Protein AF-A0A518DHI4-F1 (afdb_monomer_lite)

Organism: NCBI:txid2528009

Structure (mmCIF, N/CA/C/O backbone):
data_AF-A0A518DHI4-F1
#
_entry.id   AF-A0A518DHI4-F1
#
loop_
_atom_site.group_PDB
_atom_site.id
_atom_site.type_symbol
_atom_site.label_atom_id
_atom_site.label_alt_id
_atom_site.label_comp_id
_atom_site.label_asym_id
_atom_site.label_entity_id
_atom_site.label_seq_id
_atom_site.pdbx_PDB_ins_code
_atom_site.Cartn_x
_atom_site.Cartn_y
_atom_site.Cartn_z
_atom_site.occupancy
_atom_site.B_iso_or_equiv
_atom_site.auth_seq_id
_atom_site.auth_comp_id
_atom_site.auth_asym_id
_atom_site.auth_atom_id
_atom_site.pdbx_PDB_model_num
ATOM 1 N N . MET A 1 1 ? -12.599 9.867 -25.752 1.00 33.12 1 MET A N 1
ATOM 2 C CA . MET A 1 1 ? -12.066 11.197 -26.118 1.00 33.12 1 MET A CA 1
ATOM 3 C C . MET A 1 1 ? -12.605 12.223 -25.129 1.00 33.12 1 MET A C 1
ATOM 5 O O . MET A 1 1 ? -13.652 12.803 -25.369 1.00 33.12 1 MET A O 1
ATOM 9 N N . SER A 1 2 ? -11.937 12.405 -23.992 1.00 28.19 2 SER A N 1
ATOM 10 C CA . SER A 1 2 ? -12.178 13.546 -23.102 1.00 28.19 2 SER A CA 1
ATOM 11 C C . SER A 1 2 ? -10.871 14.324 -23.023 1.00 28.19 2 SER A C 1
ATOM 13 O O . SER A 1 2 ? -9.941 13.935 -22.320 1.00 28.19 2 SER A O 1
ATOM 15 N N . SER A 1 3 ? -10.755 15.367 -23.836 1.00 33.94 3 SER A N 1
ATOM 16 C CA . SER A 1 3 ? -9.603 16.262 -23.829 1.00 33.94 3 SER A CA 1
ATOM 17 C C . SER A 1 3 ? -9.552 17.008 -22.497 1.00 33.94 3 SER A C 1
ATOM 19 O O . SER A 1 3 ? -10.440 17.804 -22.196 1.00 33.94 3 SER A O 1
ATOM 21 N N . ASN A 1 4 ? -8.512 16.728 -21.714 1.00 45.41 4 ASN A N 1
ATOM 22 C CA . ASN A 1 4 ? -8.149 17.434 -20.492 1.00 45.41 4 ASN A CA 1
ATOM 23 C C . ASN A 1 4 ? -8.003 18.950 -20.781 1.00 45.41 4 ASN A C 1
ATOM 25 O O . ASN A 1 4 ? -7.091 19.334 -21.520 1.00 45.41 4 ASN A O 1
ATOM 29 N N . PRO A 1 5 ? -8.848 19.829 -20.210 1.00 36.31 5 PRO A N 1
ATOM 30 C CA . PRO A 1 5 ? -8.772 21.273 -20.443 1.00 36.31 5 PRO A CA 1
ATOM 31 C C . PRO A 1 5 ? -7.447 21.888 -19.962 1.00 36.31 5 PRO A C 1
ATOM 33 O O . PRO A 1 5 ? -6.965 22.846 -20.561 1.00 36.31 5 PRO A O 1
ATOM 36 N N . CYS A 1 6 ? -6.808 21.307 -18.939 1.00 37.38 6 CYS A N 1
ATOM 37 C CA . CYS A 1 6 ? -5.496 21.732 -18.441 1.00 37.38 6 CYS A CA 1
ATOM 38 C C . CYS A 1 6 ? -4.347 21.292 -19.359 1.00 37.38 6 CYS A C 1
ATOM 40 O O . CYS A 1 6 ? -3.360 22.015 -19.486 1.00 37.38 6 CYS A O 1
ATOM 42 N N . ALA A 1 7 ? -4.479 20.149 -20.043 1.00 41.97 7 ALA A N 1
ATOM 43 C CA . ALA A 1 7 ? -3.535 19.738 -21.086 1.00 41.97 7 ALA A CA 1
ATOM 44 C C . ALA A 1 7 ? -3.640 20.658 -22.310 1.00 41.97 7 ALA A C 1
ATOM 46 O O . ALA A 1 7 ? -2.620 21.063 -22.860 1.00 41.97 7 ALA A O 1
ATOM 47 N N . VAL A 1 8 ? -4.861 21.074 -22.667 1.00 41.16 8 VAL A N 1
ATOM 48 C CA . VAL A 1 8 ? -5.106 22.082 -23.711 1.00 41.16 8 VAL A CA 1
ATOM 49 C C . VAL A 1 8 ? -4.528 23.446 -23.306 1.00 41.16 8 VAL A C 1
ATOM 51 O O . VAL A 1 8 ? -3.924 24.114 -24.140 1.00 41.16 8 VAL A O 1
ATOM 54 N N . LEU A 1 9 ? -4.613 23.838 -22.028 1.00 37.12 9 LEU A N 1
ATOM 55 C CA . LEU A 1 9 ? -4.030 25.088 -21.522 1.00 37.12 9 LEU A CA 1
ATOM 56 C C . LEU A 1 9 ? -2.488 25.053 -21.469 1.00 37.12 9 LEU A C 1
ATOM 58 O O . LEU A 1 9 ? -1.844 26.031 -21.847 1.00 37.12 9 LEU A O 1
ATOM 62 N N . ARG A 1 10 ? -1.878 23.920 -21.078 1.00 42.53 10 ARG A N 1
ATOM 63 C CA . ARG A 1 10 ? -0.416 23.705 -21.158 1.00 42.53 10 ARG A CA 1
ATOM 64 C C . ARG A 1 10 ? 0.079 23.644 -22.607 1.00 42.53 10 ARG A C 1
ATOM 66 O O . ARG A 1 10 ? 1.144 24.187 -22.894 1.00 42.53 10 ARG A O 1
ATOM 73 N N . MET A 1 11 ? -0.690 23.048 -23.522 1.00 40.00 11 MET A N 1
ATOM 74 C CA . MET A 1 11 ? -0.404 23.073 -24.962 1.00 40.00 11 MET A CA 1
ATOM 75 C C . MET A 1 11 ? -0.519 24.490 -25.541 1.00 40.00 11 MET A C 1
ATOM 77 O O . MET A 1 11 ? 0.362 24.907 -26.287 1.00 40.00 11 MET A O 1
ATOM 81 N N . LEU A 1 12 ? -1.532 25.273 -25.150 1.00 36.47 12 LEU A N 1
ATOM 82 C CA . LEU A 1 12 ? -1.689 26.676 -25.562 1.00 36.47 12 LEU A CA 1
ATOM 83 C C . LEU A 1 12 ? -0.560 27.574 -25.033 1.00 36.47 12 LEU A C 1
ATOM 85 O O . LEU A 1 12 ? -0.098 28.453 -25.756 1.00 36.47 12 LEU A O 1
ATOM 89 N N . HIS A 1 13 ? -0.059 27.316 -23.821 1.00 41.12 13 HIS A N 1
ATOM 90 C CA . HIS A 1 13 ? 1.094 28.026 -23.255 1.00 41.12 13 HIS A CA 1
ATOM 91 C C . HIS A 1 13 ? 2.413 27.708 -23.986 1.00 41.12 13 HIS A C 1
ATOM 93 O O . HIS A 1 13 ? 3.322 28.532 -23.995 1.00 41.12 13 HIS A O 1
ATOM 99 N N . ARG A 1 14 ? 2.523 26.529 -24.619 1.00 45.34 14 ARG A N 1
ATOM 100 C CA . ARG A 1 14 ? 3.682 26.134 -25.444 1.00 45.34 14 ARG A CA 1
ATOM 101 C C . ARG A 1 14 ? 3.558 26.559 -26.915 1.00 45.34 14 ARG A C 1
ATOM 103 O O . ARG A 1 14 ? 4.579 26.741 -27.566 1.00 45.34 14 ARG A O 1
ATOM 110 N N . ALA A 1 15 ? 2.340 26.734 -27.433 1.00 38.06 15 ALA A N 1
ATOM 111 C CA . ALA A 1 15 ? 2.091 27.053 -28.843 1.00 38.06 15 ALA A CA 1
ATOM 112 C C . ALA A 1 15 ? 2.135 28.557 -29.175 1.00 38.06 15 ALA A C 1
ATOM 114 O O . ALA A 1 15 ? 2.344 28.917 -30.333 1.00 38.06 15 ALA A O 1
ATOM 115 N N . VAL A 1 16 ? 1.940 29.444 -28.194 1.00 41.81 16 VAL A N 1
ATOM 116 C CA . VAL A 1 16 ? 1.879 30.893 -28.431 1.00 41.81 16 VAL A CA 1
ATOM 117 C C . VAL A 1 16 ? 3.027 31.571 -27.692 1.00 41.81 16 VAL A C 1
ATOM 119 O O . VAL A 1 16 ? 3.006 31.700 -26.471 1.00 41.81 16 VAL A O 1
ATOM 122 N N . GLY A 1 17 ? 4.054 31.976 -28.445 1.00 39.91 17 GLY A N 1
ATOM 123 C CA . GLY A 1 17 ? 5.207 32.709 -27.924 1.00 39.91 17 GLY A CA 1
ATOM 124 C C . GLY A 1 17 ? 4.808 33.941 -27.102 1.00 39.91 17 GLY A C 1
ATOM 125 O O . GLY A 1 17 ? 3.723 34.504 -27.260 1.00 39.91 17 GLY A O 1
ATOM 126 N N . THR A 1 18 ? 5.718 34.361 -26.225 1.00 44.59 18 THR A N 1
ATOM 127 C CA . THR A 1 18 ? 5.544 35.328 -25.122 1.00 44.59 18 THR A CA 1
ATOM 128 C C . THR A 1 18 ? 4.924 36.690 -25.476 1.00 44.59 18 THR A C 1
ATOM 130 O O . THR A 1 18 ? 4.554 37.429 -24.571 1.00 44.59 18 THR A O 1
ATOM 133 N N . SER A 1 19 ? 4.752 37.036 -26.754 1.00 44.81 19 SER A N 1
ATOM 134 C CA . SER A 1 19 ? 4.265 38.345 -27.202 1.00 44.81 19 SER A CA 1
ATOM 135 C C . SER A 1 19 ? 2.738 38.505 -27.264 1.00 44.81 19 SER A C 1
ATOM 137 O O . SER A 1 19 ? 2.266 39.631 -27.407 1.00 44.81 19 SER A O 1
ATOM 139 N N . TYR A 1 20 ? 1.944 37.432 -27.143 1.00 39.44 20 TYR A N 1
ATOM 140 C CA . TYR A 1 20 ? 0.473 37.523 -27.255 1.00 39.44 20 TYR A CA 1
ATOM 141 C C . TYR A 1 20 ? -0.247 37.761 -25.912 1.00 39.44 20 TYR A C 1
ATOM 143 O O . TYR A 1 20 ? -1.392 38.214 -25.882 1.00 39.44 20 TYR A O 1
ATOM 151 N N . TRP A 1 21 ? 0.426 37.506 -24.785 1.00 42.16 21 TRP A N 1
ATOM 152 C CA . TRP A 1 21 ? -0.170 37.611 -23.445 1.00 42.16 21 TRP A CA 1
ATOM 153 C C . TRP A 1 21 ? -0.292 39.048 -22.921 1.00 42.16 21 TRP A C 1
ATOM 155 O O . TRP A 1 21 ? -1.155 39.319 -22.086 1.00 42.16 21 TRP A O 1
ATOM 165 N N . ASP A 1 22 ? 0.471 39.995 -23.472 1.00 44.03 22 ASP A N 1
ATOM 166 C CA . ASP A 1 22 ? 0.364 41.412 -23.100 1.00 44.03 22 ASP A CA 1
ATOM 167 C C . ASP A 1 22 ? -0.936 42.081 -23.594 1.00 44.03 22 ASP A C 1
ATOM 169 O O . ASP A 1 22 ? -1.320 43.133 -23.078 1.00 44.03 22 ASP A O 1
ATOM 173 N N . GLN A 1 23 ? -1.666 41.466 -24.537 1.00 39.88 23 GLN A N 1
ATOM 174 C CA . GLN A 1 23 ? -2.920 42.014 -25.079 1.00 39.88 23 GLN A CA 1
ATOM 175 C C . GLN A 1 23 ? -4.200 41.556 -24.353 1.00 39.88 23 GLN A C 1
ATOM 177 O O . GLN A 1 23 ? -5.255 42.146 -24.574 1.00 39.88 23 GLN A O 1
ATOM 182 N N . LEU A 1 24 ? -4.147 40.572 -23.444 1.00 39.94 24 LEU A N 1
ATOM 183 C CA . LEU A 1 24 ? -5.341 40.006 -22.783 1.00 39.94 24 LEU A CA 1
ATOM 184 C C . LEU A 1 24 ? -5.583 40.525 -21.351 1.00 39.94 24 LEU A C 1
ATOM 186 O O . LEU A 1 24 ? -6.120 39.818 -20.498 1.00 39.94 24 LEU A O 1
ATOM 190 N N . ARG A 1 25 ? -5.258 41.797 -21.075 1.00 42.16 25 ARG A N 1
ATOM 191 C CA . ARG A 1 25 ? -5.649 42.474 -19.822 1.00 42.16 25 ARG A CA 1
ATOM 192 C C . ARG A 1 25 ? -7.144 42.819 -19.820 1.00 42.16 25 ARG A C 1
ATOM 194 O O . ARG A 1 25 ? -7.523 43.974 -19.985 1.00 42.16 25 ARG A O 1
ATOM 201 N N . SER A 1 26 ? -8.013 41.838 -19.592 1.00 42.50 26 SER A N 1
ATOM 202 C CA . SER A 1 26 ? -9.379 42.120 -19.139 1.00 42.50 26 SER A CA 1
ATOM 203 C C . SER A 1 26 ? -9.817 41.122 -18.067 1.00 42.50 26 SER A C 1
ATOM 205 O O . SER A 1 26 ? -9.742 39.907 -18.237 1.00 42.50 26 SER A O 1
ATOM 207 N N . ALA A 1 27 ? -10.259 41.660 -16.927 1.00 39.25 27 ALA A N 1
ATOM 208 C CA . ALA A 1 27 ? -10.566 40.935 -15.691 1.00 39.25 27 ALA A CA 1
ATOM 209 C C . ALA A 1 27 ? -11.706 39.897 -15.809 1.00 39.25 27 ALA A C 1
ATOM 211 O O . ALA A 1 27 ? -11.946 39.138 -14.875 1.00 39.25 27 ALA A O 1
ATOM 212 N N . ALA A 1 28 ? -12.387 39.824 -16.957 1.00 34.69 28 ALA A N 1
ATOM 213 C CA . ALA A 1 28 ? -13.489 38.897 -17.194 1.00 34.69 28 ALA A CA 1
ATOM 214 C C . ALA A 1 28 ? -13.030 37.446 -17.455 1.00 34.69 28 ALA A C 1
ATOM 216 O O . ALA A 1 28 ? -13.742 36.519 -17.077 1.00 34.69 28 ALA A O 1
ATOM 217 N N . LEU A 1 29 ? -11.836 37.220 -18.028 1.00 38.03 29 LEU A N 1
ATOM 218 C CA . LEU A 1 29 ? -11.310 35.857 -18.225 1.00 38.03 29 LEU A CA 1
ATOM 219 C C . LEU A 1 29 ? -10.722 35.262 -16.939 1.00 38.03 29 LEU A C 1
ATOM 221 O O . LEU A 1 29 ? -10.875 34.070 -16.693 1.00 38.03 29 LEU A O 1
ATOM 225 N N . ALA A 1 30 ? -10.117 36.087 -16.081 1.00 36.25 30 ALA A N 1
ATOM 226 C CA . ALA A 1 30 ? -9.595 35.636 -14.791 1.00 36.25 30 ALA A CA 1
ATOM 227 C C . ALA A 1 30 ? -10.714 35.104 -13.874 1.00 36.25 30 ALA A C 1
ATOM 229 O O . ALA A 1 30 ? -10.521 34.107 -13.187 1.00 36.25 30 ALA A O 1
ATOM 230 N N . ALA A 1 31 ? -11.908 35.706 -13.923 1.00 31.91 31 ALA A N 1
ATOM 231 C CA . ALA A 1 31 ? -13.061 35.237 -13.156 1.00 31.91 31 ALA A CA 1
ATOM 232 C C . ALA A 1 31 ? -13.633 33.905 -13.684 1.00 31.91 31 ALA A C 1
ATOM 234 O O . ALA A 1 31 ? -14.039 33.066 -12.888 1.00 31.91 31 ALA A O 1
ATOM 235 N N . ALA A 1 32 ? -13.608 33.665 -15.001 1.00 30.98 32 ALA A N 1
ATOM 236 C CA . ALA A 1 32 ? -14.080 32.407 -15.591 1.00 30.98 32 ALA A CA 1
ATOM 237 C C . ALA A 1 32 ? -13.091 31.235 -15.401 1.00 30.98 32 ALA A C 1
ATOM 239 O O . ALA A 1 32 ? -13.516 30.088 -15.277 1.00 30.98 32 ALA A O 1
ATOM 240 N N . VAL A 1 33 ? -11.783 31.515 -15.328 1.00 35.31 33 VAL A N 1
ATOM 241 C CA . VAL A 1 33 ? -10.732 30.508 -15.076 1.00 35.31 33 VAL A CA 1
ATOM 242 C C . VAL A 1 33 ? -10.749 30.015 -13.623 1.00 35.31 33 VAL A C 1
ATOM 244 O O . VAL A 1 33 ? -10.475 28.846 -13.367 1.00 35.31 33 VAL A O 1
ATOM 247 N N . VAL A 1 34 ? -11.139 30.865 -12.668 1.00 32.62 34 VAL A N 1
ATOM 248 C CA . VAL A 1 34 ? -11.186 30.502 -11.240 1.00 32.62 34 VAL A CA 1
ATOM 249 C C . VAL A 1 34 ? -12.402 29.628 -10.893 1.00 32.62 34 VAL A C 1
ATOM 251 O O . VAL A 1 34 ? -12.332 28.847 -9.951 1.00 32.62 34 VAL A O 1
ATOM 254 N N . THR A 1 35 ? -13.497 29.677 -11.661 1.00 30.70 35 THR A N 1
ATOM 255 C CA . THR A 1 35 ? -14.718 28.897 -11.356 1.00 30.70 35 THR A CA 1
ATOM 256 C C . THR A 1 35 ? -14.729 27.480 -11.954 1.00 30.70 35 THR A C 1
ATOM 258 O O . THR A 1 35 ? -15.506 26.648 -11.498 1.00 30.70 35 THR A O 1
ATOM 261 N N . TYR A 1 36 ? -13.858 27.161 -12.923 1.00 28.84 36 TYR A N 1
ATOM 262 C CA . TYR A 1 36 ? -13.777 25.817 -13.532 1.00 28.84 36 TYR A CA 1
ATOM 263 C C . TYR A 1 36 ? -12.591 24.960 -13.063 1.00 28.84 36 TYR A C 1
ATOM 265 O O . TYR A 1 36 ? -12.544 23.772 -13.376 1.00 28.84 36 TYR A O 1
ATOM 273 N N . CYS A 1 37 ? -11.683 25.508 -12.253 1.00 30.94 37 CYS A N 1
ATOM 274 C CA . CYS A 1 37 ? -10.715 24.728 -11.481 1.00 30.94 37 CYS A CA 1
ATOM 275 C C . CYS A 1 37 ? -11.300 24.379 -10.109 1.00 30.94 37 CYS A C 1
ATOM 277 O O . CYS A 1 37 ? -10.770 24.768 -9.071 1.00 30.94 37 CYS A O 1
ATOM 279 N N . VAL A 1 38 ? -12.401 23.627 -10.087 1.00 29.56 38 VAL A N 1
ATOM 280 C CA . VAL A 1 38 ? -12.631 22.771 -8.921 1.00 29.56 38 VAL A CA 1
ATOM 281 C C . VAL A 1 38 ? -11.519 21.723 -9.000 1.00 29.56 38 VAL A C 1
ATOM 283 O O . VAL A 1 38 ? -11.405 21.090 -10.056 1.00 29.56 38 VAL A O 1
ATOM 286 N N . PRO A 1 39 ? -10.641 21.569 -7.989 1.00 33.75 39 PRO A N 1
ATOM 287 C CA . PRO A 1 39 ? -9.695 20.467 -8.007 1.00 33.75 39 PRO A CA 1
ATOM 288 C C . PRO A 1 39 ? -10.524 19.205 -8.207 1.00 33.75 39 PRO A C 1
ATOM 290 O O . PRO A 1 39 ? -11.491 18.979 -7.477 1.00 33.75 39 PRO A O 1
ATOM 293 N N . PHE A 1 40 ? -10.197 18.424 -9.238 1.00 34.38 40 PHE A N 1
ATOM 294 C CA . PHE A 1 40 ? -10.638 17.041 -9.290 1.00 34.38 40 PHE A CA 1
ATOM 295 C C . PHE A 1 40 ? -10.266 16.471 -7.926 1.00 34.38 40 PHE A C 1
ATOM 297 O O . PHE A 1 40 ? -9.083 16.386 -7.600 1.00 34.38 40 PHE A O 1
ATOM 304 N N . THR A 1 41 ? -11.262 16.199 -7.087 1.00 37.78 41 THR A N 1
ATOM 305 C CA . THR A 1 41 ? -11.036 15.516 -5.825 1.00 37.78 41 THR A CA 1
ATOM 306 C C . THR A 1 41 ? -10.497 14.160 -6.225 1.00 37.78 41 THR A C 1
ATOM 308 O O . THR A 1 41 ? -11.249 13.317 -6.717 1.00 37.78 41 THR A O 1
ATOM 311 N N . HIS A 1 42 ? -9.179 13.990 -6.122 1.00 48.03 42 HIS A N 1
ATOM 312 C CA . HIS A 1 42 ? -8.576 12.677 -6.211 1.00 48.03 42 HIS A CA 1
ATOM 313 C C . HIS A 1 42 ? -9.329 11.814 -5.199 1.00 48.03 42 HIS A C 1
ATOM 315 O O . HIS A 1 42 ? -9.513 12.229 -4.047 1.00 48.03 42 HIS A O 1
ATOM 321 N N . ALA A 1 43 ? -9.860 10.676 -5.653 1.00 56.38 43 ALA A N 1
ATOM 322 C CA . ALA A 1 43 ? -10.376 9.689 -4.722 1.00 56.38 43 ALA A CA 1
ATOM 323 C C . ALA A 1 43 ? -9.254 9.391 -3.721 1.00 56.38 43 ALA A C 1
ATOM 325 O O . ALA A 1 43 ? -8.080 9.430 -4.094 1.00 56.38 43 ALA A O 1
ATOM 326 N N . GLN A 1 44 ? -9.597 9.155 -2.455 1.00 70.75 44 GLN A N 1
ATOM 327 C CA . GLN A 1 44 ? -8.586 8.691 -1.510 1.00 70.75 44 GLN A CA 1
ATOM 328 C C . GLN A 1 44 ? -7.885 7.470 -2.121 1.00 70.75 44 GLN A C 1
ATOM 330 O O . GLN A 1 44 ? -8.512 6.710 -2.866 1.00 70.75 44 GLN A O 1
ATOM 335 N N . THR A 1 45 ? -6.593 7.325 -1.843 1.00 83.69 45 THR A N 1
ATOM 336 C CA . THR A 1 45 ? -5.755 6.226 -2.339 1.00 83.69 45 THR A CA 1
ATOM 337 C C . THR A 1 45 ? -5.014 5.625 -1.156 1.00 83.69 45 THR A C 1
ATOM 339 O O . THR A 1 45 ? -4.661 6.340 -0.216 1.00 83.69 45 THR A O 1
ATOM 342 N N . THR A 1 46 ? -4.787 4.315 -1.176 1.00 89.38 46 THR A N 1
ATOM 343 C CA . THR A 1 46 ? -3.917 3.665 -0.198 1.00 89.38 46 THR A CA 1
ATOM 344 C C . THR A 1 46 ? -2.558 3.430 -0.845 1.00 89.38 46 THR A C 1
ATOM 346 O O . THR A 1 46 ? -2.488 2.992 -1.986 1.00 89.38 46 THR A O 1
ATOM 349 N N . VAL A 1 47 ? -1.476 3.713 -0.130 1.00 95.19 47 VAL A N 1
ATOM 350 C CA . VAL A 1 47 ? -0.109 3.499 -0.613 1.00 95.19 47 VAL A CA 1
ATOM 351 C C . VAL A 1 47 ? 0.606 2.541 0.308 1.00 95.19 47 VAL A C 1
ATOM 353 O O . VAL A 1 47 ? 0.559 2.684 1.529 1.00 95.19 47 VAL A O 1
ATOM 356 N N . LEU A 1 48 ? 1.252 1.549 -0.283 1.00 97.38 48 LEU A N 1
ATOM 357 C CA . LEU A 1 48 ? 2.054 0.569 0.421 1.00 97.38 48 LEU A CA 1
ATOM 358 C C . LEU A 1 48 ? 3.521 0.960 0.322 1.00 97.38 48 LEU A C 1
ATOM 360 O O . LEU A 1 48 ? 3.989 1.329 -0.751 1.00 97.38 48 LEU A O 1
ATOM 364 N N . VAL A 1 49 ? 4.243 0.862 1.435 1.00 97.88 49 VAL A N 1
ATOM 365 C CA . VAL A 1 49 ? 5.691 1.066 1.479 1.00 97.88 49 VAL A CA 1
ATOM 366 C C . VAL A 1 49 ? 6.338 -0.114 2.181 1.00 97.88 49 VAL A C 1
ATOM 368 O O . VAL A 1 49 ? 6.010 -0.419 3.331 1.00 97.88 49 VAL A O 1
ATOM 371 N N . ALA A 1 50 ? 7.268 -0.778 1.503 1.00 96.56 50 ALA A N 1
ATOM 372 C CA . ALA A 1 50 ? 8.067 -1.835 2.105 1.00 96.56 50 ALA A CA 1
ATOM 373 C C . ALA A 1 50 ? 9.094 -1.244 3.084 1.00 96.56 50 ALA A C 1
ATOM 375 O O . ALA A 1 50 ? 9.890 -0.379 2.719 1.00 96.56 50 ALA A O 1
ATOM 376 N N . ASP A 1 51 ? 9.061 -1.726 4.328 1.00 94.62 51 ASP A N 1
ATOM 377 C CA . ASP A 1 51 ? 9.968 -1.376 5.421 1.00 94.62 51 ASP A CA 1
ATOM 378 C C . ASP A 1 51 ? 10.845 -2.593 5.755 1.00 94.62 51 ASP A C 1
ATOM 380 O O . ASP A 1 51 ? 10.537 -3.397 6.643 1.00 94.62 51 ASP A O 1
ATOM 384 N N . SER A 1 52 ? 11.914 -2.775 4.980 1.00 91.56 52 SER A N 1
ATOM 385 C CA . SER A 1 52 ? 12.602 -4.068 4.867 1.00 91.56 52 SER A CA 1
ATOM 386 C C . SER A 1 52 ? 13.277 -4.510 6.151 1.00 91.56 52 SER A C 1
ATOM 388 O O . SER A 1 52 ? 13.081 -5.641 6.588 1.00 91.56 52 SER A O 1
ATOM 390 N N . LEU A 1 53 ? 14.031 -3.618 6.804 1.00 89.56 53 LEU A N 1
ATOM 391 C CA . LEU A 1 53 ? 14.738 -3.969 8.042 1.00 89.56 53 LEU A CA 1
ATOM 392 C C . LEU A 1 53 ? 13.777 -4.306 9.187 1.00 89.56 53 LEU A C 1
ATOM 394 O O . LEU A 1 53 ? 14.128 -5.094 10.060 1.00 89.56 53 LEU A O 1
ATOM 398 N N . ASN A 1 54 ? 12.558 -3.764 9.158 1.00 89.88 54 ASN A N 1
ATOM 399 C CA . ASN A 1 54 ? 11.519 -4.080 10.134 1.00 89.88 54 ASN A CA 1
ATOM 400 C C . ASN A 1 54 ? 10.591 -5.219 9.678 1.00 89.88 54 ASN A C 1
ATOM 402 O O . ASN A 1 54 ? 9.630 -5.526 10.379 1.00 89.88 54 ASN A O 1
ATOM 406 N N . SER A 1 55 ? 10.863 -5.848 8.527 1.00 91.94 55 SER A N 1
ATOM 407 C CA . SER A 1 55 ? 10.115 -6.997 7.995 1.00 91.94 55 SER A CA 1
ATOM 408 C C . SER A 1 55 ? 8.601 -6.781 7.926 1.00 91.94 55 SER A C 1
ATOM 410 O O . SER A 1 55 ? 7.806 -7.644 8.311 1.00 91.94 55 SER A O 1
ATOM 412 N N . ARG A 1 56 ? 8.196 -5.605 7.440 1.00 93.50 56 ARG A N 1
ATOM 413 C CA . ARG A 1 56 ? 6.786 -5.221 7.322 1.00 93.50 56 ARG A CA 1
ATOM 414 C C . ARG A 1 56 ? 6.532 -4.348 6.099 1.00 93.50 56 ARG A C 1
ATOM 416 O O . ARG A 1 56 ? 7.435 -3.682 5.602 1.00 93.50 56 ARG A O 1
ATOM 423 N N . VAL A 1 57 ? 5.287 -4.310 5.646 1.00 96.75 57 VAL A N 1
ATOM 424 C CA . VAL A 1 57 ? 4.790 -3.324 4.683 1.00 96.75 57 VAL A CA 1
ATOM 425 C C . VAL A 1 57 ? 3.836 -2.397 5.414 1.00 96.75 57 VAL A C 1
ATOM 427 O O . VAL A 1 57 ? 2.875 -2.849 6.037 1.00 96.75 57 VAL A O 1
ATOM 430 N N . VAL A 1 58 ? 4.113 -1.099 5.361 1.00 94.12 58 VAL A N 1
ATOM 431 C CA . VAL A 1 58 ? 3.288 -0.064 5.984 1.00 94.12 58 VAL A CA 1
ATOM 432 C C . VAL A 1 58 ? 2.305 0.465 4.946 1.00 94.12 58 VAL A C 1
ATOM 434 O O . VAL A 1 58 ? 2.678 0.751 3.812 1.00 94.12 58 VAL A O 1
ATOM 437 N N . SER A 1 59 ? 1.044 0.584 5.335 1.00 91.94 59 SER A N 1
ATOM 438 C CA . SER A 1 59 ? -0.020 1.198 4.552 1.00 91.94 59 SER A CA 1
ATOM 439 C C . SER A 1 59 ? -0.199 2.652 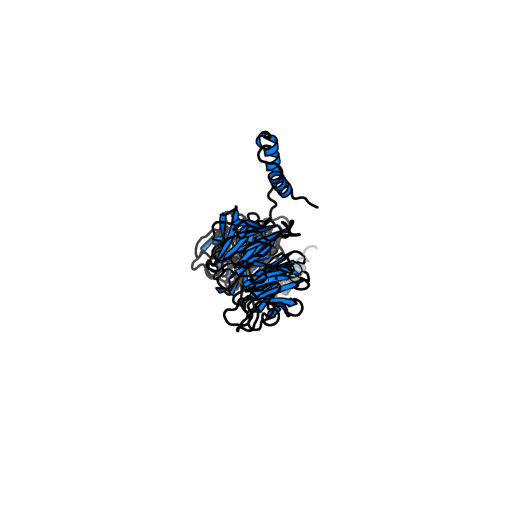4.980 1.00 91.94 59 SER A C 1
ATOM 441 O O . SER A 1 59 ? -0.226 2.955 6.176 1.00 91.94 59 SER A O 1
ATOM 443 N N . TYR A 1 60 ? -0.374 3.538 4.007 1.00 90.75 60 TYR A N 1
ATOM 444 C CA . TYR A 1 60 ? -0.674 4.953 4.183 1.00 90.75 60 TYR A CA 1
ATOM 445 C C . TYR A 1 60 ? -1.958 5.312 3.443 1.00 90.75 60 TYR A C 1
ATOM 447 O O . TYR A 1 60 ? -2.172 4.865 2.321 1.00 90.75 60 TYR A O 1
ATOM 455 N N . ASN A 1 61 ? -2.792 6.154 4.042 1.00 85.31 61 ASN A N 1
ATOM 456 C CA . ASN A 1 61 ? -3.895 6.804 3.351 1.00 85.31 61 ASN A CA 1
ATOM 457 C C . ASN A 1 61 ? -3.402 8.120 2.760 1.00 85.31 61 ASN A C 1
ATOM 459 O O . ASN A 1 61 ? -2.733 8.903 3.434 1.00 85.31 61 ASN A O 1
ATOM 463 N N . VAL A 1 62 ? -3.759 8.370 1.506 1.00 85.69 62 VAL A N 1
ATOM 464 C CA . VAL A 1 62 ? -3.436 9.597 0.785 1.00 85.69 62 VAL A CA 1
ATOM 465 C C . VAL A 1 62 ? -4.734 10.324 0.496 1.00 85.69 62 VAL A C 1
ATOM 467 O O . VAL A 1 62 ? -5.602 9.826 -0.225 1.00 85.69 62 VAL A O 1
ATOM 470 N N . ASN A 1 63 ? -4.891 11.495 1.108 1.00 79.88 63 ASN A N 1
ATOM 471 C CA . ASN A 1 63 ? -6.090 12.301 0.923 1.00 79.88 63 ASN A CA 1
ATOM 472 C C . ASN A 1 63 ? -6.060 13.075 -0.408 1.00 79.88 63 ASN A C 1
ATOM 474 O O . ASN A 1 63 ? -5.057 13.093 -1.117 1.00 79.88 63 ASN A O 1
ATOM 478 N N . ALA A 1 64 ? -7.151 13.775 -0.727 1.00 75.31 64 ALA A N 1
ATOM 479 C CA . ALA A 1 64 ? -7.264 14.561 -1.960 1.00 75.31 64 ALA A CA 1
ATOM 480 C C . ALA A 1 64 ? -6.225 15.698 -2.089 1.00 75.31 64 ALA A C 1
ATOM 482 O O . ALA A 1 64 ? -5.997 16.197 -3.188 1.00 75.31 64 ALA A O 1
ATOM 483 N N . SER A 1 65 ? -5.590 16.096 -0.982 1.00 76.94 65 SER A N 1
ATOM 484 C CA . SER A 1 65 ? -4.487 17.065 -0.946 1.00 76.94 65 SER A CA 1
ATOM 485 C C . SER A 1 65 ? -3.110 16.395 -0.992 1.00 76.94 65 SER A C 1
ATOM 487 O O . SER A 1 65 ? -2.105 17.049 -0.716 1.00 76.94 65 SER A O 1
ATOM 489 N N . ASN A 1 66 ? -3.045 15.099 -1.318 1.00 79.94 66 ASN A N 1
ATOM 490 C CA . ASN A 1 66 ? -1.822 14.304 -1.403 1.00 79.94 66 ASN A CA 1
ATOM 491 C C . ASN A 1 66 ? -1.039 14.195 -0.082 1.00 79.94 66 ASN A C 1
ATOM 493 O O . ASN A 1 66 ? 0.160 13.897 -0.094 1.00 79.94 66 ASN A O 1
ATOM 497 N N . ASN A 1 67 ? -1.700 14.435 1.055 1.00 83.31 67 ASN A N 1
ATOM 498 C CA . ASN A 1 67 ? -1.108 14.270 2.379 1.00 83.31 67 ASN A CA 1
ATOM 499 C C . ASN A 1 67 ? -1.265 12.825 2.836 1.00 83.31 67 ASN A C 1
ATOM 501 O O . ASN A 1 67 ? -2.350 12.251 2.723 1.00 83.31 67 ASN A O 1
ATOM 505 N N . TRP A 1 68 ? -0.172 12.272 3.352 1.00 88.12 68 TRP A N 1
ATOM 506 C CA . TRP A 1 68 ? -0.098 10.894 3.810 1.00 88.12 68 TRP A CA 1
ATOM 507 C C . TRP A 1 68 ? -0.394 10.822 5.307 1.00 88.12 68 TRP A C 1
ATOM 509 O O . TRP A 1 68 ? 0.142 11.603 6.094 1.00 88.12 68 TRP A O 1
ATOM 519 N N . SER A 1 69 ? -1.213 9.858 5.705 1.00 80.38 69 SER A N 1
ATOM 520 C CA . SER A 1 69 ? -1.375 9.434 7.094 1.00 80.38 69 SER A CA 1
ATOM 521 C C . SER A 1 69 ? -1.163 7.929 7.186 1.00 80.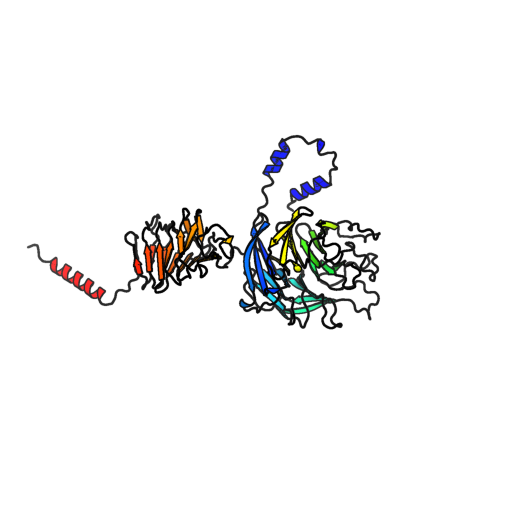38 69 SER A C 1
ATOM 523 O O . SER A 1 69 ? -1.502 7.192 6.266 1.00 80.38 69 SER A O 1
ATOM 525 N N . VAL A 1 70 ? -0.567 7.451 8.277 1.00 81.31 70 VAL A N 1
ATOM 526 C CA . VAL A 1 70 ? -0.381 6.008 8.477 1.00 81.31 70 VAL A CA 1
ATOM 527 C C . VAL A 1 70 ? -1.756 5.349 8.616 1.00 81.31 70 VAL A C 1
ATOM 529 O O . VAL A 1 70 ? -2.530 5.726 9.490 1.00 81.31 70 VAL A O 1
ATOM 532 N N . ASN A 1 71 ? -2.037 4.360 7.769 1.00 73.75 71 ASN A N 1
ATOM 533 C CA . ASN A 1 71 ? -3.242 3.529 7.814 1.00 73.75 71 ASN A CA 1
ATOM 534 C C . ASN A 1 71 ? -3.011 2.248 8.634 1.00 73.75 71 ASN A C 1
ATOM 536 O O . ASN A 1 71 ? -3.914 1.764 9.303 1.00 73.75 71 ASN A O 1
ATOM 540 N N . GLY A 1 72 ? -1.783 1.719 8.621 1.00 77.62 72 GLY A N 1
ATOM 541 C CA . GLY A 1 72 ? -1.367 0.628 9.500 1.00 77.62 72 GLY A CA 1
ATOM 542 C C . GLY A 1 72 ? -0.334 -0.301 8.894 1.00 77.62 72 GLY A C 1
ATOM 543 O O . GLY A 1 72 ? 0.400 0.087 7.989 1.00 77.62 72 GLY A O 1
ATOM 544 N N . ILE A 1 73 ? -0.241 -1.521 9.419 1.00 86.19 73 ILE A N 1
ATOM 545 C CA . ILE A 1 73 ? 0.629 -2.555 8.855 1.00 86.19 73 ILE A CA 1
ATOM 546 C C . ILE A 1 73 ? -0.189 -3.405 7.889 1.00 86.19 73 ILE A C 1
ATOM 548 O O . ILE A 1 73 ? -1.147 -4.055 8.294 1.00 86.19 73 ILE A O 1
ATOM 552 N N . PHE A 1 74 ? 0.196 -3.379 6.616 1.00 89.62 74 PHE A N 1
ATOM 553 C CA . PHE A 1 74 ? -0.435 -4.151 5.549 1.00 89.62 74 PHE A CA 1
ATOM 554 C C . PHE A 1 74 ? -0.024 -5.625 5.580 1.00 89.62 74 PHE A C 1
ATOM 556 O O . PHE A 1 74 ? -0.856 -6.502 5.384 1.00 89.62 74 PHE A O 1
ATOM 563 N N . ALA A 1 75 ? 1.265 -5.885 5.811 1.00 89.62 75 ALA A N 1
ATOM 564 C CA . ALA A 1 75 ? 1.847 -7.223 5.831 1.00 89.62 75 ALA A CA 1
ATOM 565 C C . ALA A 1 75 ? 3.024 -7.270 6.811 1.00 89.62 75 ALA A C 1
ATOM 567 O O . ALA A 1 75 ? 3.767 -6.294 6.926 1.00 89.62 75 ALA A O 1
ATOM 568 N N . GLN A 1 76 ? 3.201 -8.384 7.519 1.00 91.38 76 GLN A N 1
ATOM 569 C CA . GLN A 1 76 ? 4.295 -8.588 8.479 1.00 91.38 76 GLN A CA 1
ATOM 570 C C . GLN A 1 76 ? 4.436 -10.066 8.833 1.00 91.38 76 GLN A C 1
ATOM 572 O O . GLN A 1 76 ? 3.469 -10.806 8.748 1.00 91.38 76 GLN A O 1
ATOM 577 N N . ALA A 1 77 ? 5.591 -10.496 9.342 1.00 82.44 77 ALA A N 1
ATOM 578 C CA . ALA A 1 77 ? 5.856 -11.911 9.635 1.00 82.44 77 ALA A CA 1
ATOM 579 C C . ALA A 1 77 ? 4.751 -12.657 10.422 1.00 82.44 77 ALA A C 1
ATOM 581 O O . ALA A 1 77 ? 4.523 -13.847 10.192 1.00 82.44 77 ALA A O 1
ATOM 582 N N . SER A 1 78 ? 4.069 -11.977 11.350 1.00 77.56 78 SER A N 1
ATOM 583 C CA . SER A 1 78 ? 3.039 -12.556 12.224 1.00 77.56 78 SER A CA 1
ATOM 584 C C . SER A 1 78 ? 1.685 -12.824 11.552 1.00 77.56 78 SER A C 1
ATOM 586 O O . SER A 1 78 ? 0.835 -13.458 12.173 1.00 77.56 78 SER A O 1
ATOM 588 N N . ASP A 1 79 ? 1.478 -12.413 10.298 1.00 74.50 79 ASP A N 1
ATOM 589 C CA . ASP A 1 79 ? 0.268 -12.716 9.511 1.00 74.50 79 ASP A CA 1
ATOM 590 C C . ASP A 1 79 ? 0.220 -14.174 8.983 1.00 74.50 79 ASP A C 1
ATOM 592 O O . ASP A 1 79 ? -0.723 -14.566 8.295 1.00 74.50 79 ASP A O 1
ATOM 596 N N . GLY A 1 80 ? 1.236 -14.987 9.304 1.00 76.25 80 GLY A N 1
ATOM 597 C CA . GLY A 1 80 ? 1.389 -16.369 8.839 1.00 76.25 80 GLY A CA 1
ATOM 598 C C . GLY A 1 80 ? 2.214 -16.522 7.556 1.00 76.25 80 GLY A C 1
ATOM 599 O O . GLY A 1 80 ? 2.516 -17.649 7.164 1.00 76.25 80 GLY A O 1
ATOM 600 N N . SER A 1 81 ? 2.630 -15.422 6.927 1.00 87.31 81 SER A N 1
ATOM 601 C CA . SER A 1 81 ? 3.514 -15.412 5.753 1.00 87.31 81 SER A CA 1
ATOM 602 C C . SER A 1 81 ? 4.976 -15.719 6.080 1.00 87.31 81 SER A C 1
ATOM 604 O O . SER A 1 81 ? 5.729 -16.211 5.229 1.00 87.31 81 SER A O 1
ATOM 606 N N . GLY A 1 82 ? 5.396 -15.392 7.309 1.00 87.50 82 GLY A N 1
ATOM 607 C CA . GLY A 1 82 ? 6.808 -15.312 7.659 1.00 87.50 82 GLY A CA 1
ATOM 608 C C . GLY A 1 82 ? 7.560 -14.283 6.810 1.00 87.50 82 GLY A C 1
ATOM 609 O O . GLY A 1 82 ? 8.704 -14.553 6.450 1.00 87.50 82 GLY A O 1
ATOM 610 N N . LEU A 1 83 ? 6.910 -13.175 6.424 1.00 90.25 83 LEU A N 1
ATOM 611 C CA . LEU A 1 83 ? 7.511 -12.071 5.674 1.00 90.25 83 LEU A CA 1
ATOM 612 C C . LEU A 1 83 ? 8.820 -11.610 6.328 1.00 90.25 83 LEU A C 1
ATOM 614 O O . LEU A 1 83 ? 8.859 -11.328 7.525 1.00 90.25 83 LEU A O 1
ATOM 618 N N . ASN A 1 84 ? 9.874 -11.508 5.529 1.00 90.56 84 ASN A N 1
ATOM 619 C CA . ASN A 1 84 ? 11.203 -11.102 5.947 1.00 90.56 84 ASN A CA 1
ATOM 620 C C . ASN A 1 84 ? 11.845 -10.246 4.853 1.00 90.56 84 ASN A C 1
ATOM 622 O O . ASN A 1 84 ? 12.018 -10.703 3.726 1.00 90.56 84 ASN A O 1
ATOM 626 N N . SER A 1 85 ? 12.232 -9.017 5.199 1.00 91.25 85 SER A N 1
ATOM 627 C CA . SER A 1 85 ? 12.873 -8.081 4.266 1.00 91.25 85 SER A CA 1
ATOM 628 C C . SER A 1 85 ? 12.069 -7.842 2.968 1.00 91.25 85 SER A C 1
ATOM 630 O O . SER A 1 85 ? 12.560 -8.126 1.873 1.00 91.25 85 SER A O 1
ATOM 632 N N . PRO A 1 86 ? 10.819 -7.335 3.050 1.00 94.06 86 PRO A N 1
ATOM 633 C CA . PRO A 1 86 ? 10.044 -6.971 1.862 1.00 94.06 86 PRO A CA 1
ATOM 634 C C . PRO A 1 86 ? 10.787 -5.930 1.016 1.00 94.06 86 PRO A C 1
ATOM 636 O O . PRO A 1 86 ? 11.377 -5.005 1.566 1.00 94.06 86 PRO A O 1
ATOM 639 N N . GLY A 1 87 ? 10.744 -6.069 -0.306 1.00 93.62 87 GLY A N 1
ATOM 640 C CA . GLY A 1 87 ? 11.395 -5.192 -1.278 1.00 93.62 87 GLY A CA 1
ATOM 641 C C . GLY A 1 87 ? 10.388 -4.621 -2.277 1.00 93.62 87 GLY A C 1
ATOM 642 O O . GLY A 1 87 ? 9.636 -3.717 -1.903 1.00 93.62 87 GLY A O 1
ATOM 643 N N . PRO A 1 88 ? 10.357 -5.104 -3.534 1.00 95.56 88 PRO A N 1
ATOM 644 C CA . PRO A 1 88 ? 9.432 -4.597 -4.540 1.00 95.56 88 PRO A CA 1
ATOM 645 C C . PRO A 1 88 ? 7.984 -4.997 -4.245 1.00 95.56 88 PRO A C 1
ATOM 647 O O . PRO A 1 88 ? 7.706 -6.108 -3.788 1.00 95.56 88 PRO A O 1
ATOM 650 N N . ILE A 1 89 ? 7.058 -4.089 -4.547 1.00 97.69 89 ILE A N 1
ATOM 651 C CA . ILE A 1 89 ? 5.612 -4.285 -4.417 1.00 97.69 89 ILE A CA 1
ATOM 652 C C . ILE A 1 89 ? 4.993 -3.993 -5.783 1.00 97.69 89 ILE A C 1
ATOM 654 O O . ILE A 1 89 ? 5.410 -3.048 -6.440 1.00 97.69 89 ILE A O 1
ATOM 658 N N . VAL A 1 90 ? 4.021 -4.797 -6.210 1.00 97.25 90 VAL A N 1
ATOM 659 C CA . VAL A 1 90 ? 3.202 -4.493 -7.391 1.00 97.25 90 VAL A CA 1
ATOM 660 C C . VAL A 1 90 ? 1.756 -4.919 -7.162 1.00 97.25 90 VAL A C 1
ATOM 662 O O . VAL A 1 90 ? 1.495 -5.972 -6.568 1.00 97.25 90 VAL A O 1
ATOM 665 N N . TYR A 1 91 ? 0.809 -4.108 -7.624 1.00 95.88 91 TYR A N 1
ATOM 666 C CA . TYR A 1 91 ? -0.619 -4.359 -7.505 1.00 95.88 91 TYR A CA 1
ATOM 667 C C . TYR A 1 91 ? -1.252 -4.732 -8.843 1.00 95.88 91 TYR A C 1
ATOM 669 O O . TYR A 1 91 ? -1.240 -3.986 -9.820 1.00 95.88 91 TYR A O 1
ATOM 677 N N . ASP A 1 92 ? -1.886 -5.900 -8.862 1.00 94.25 92 ASP A N 1
ATOM 678 C CA . ASP A 1 92 ? -2.688 -6.363 -9.981 1.00 94.25 92 ASP A CA 1
ATOM 679 C C . ASP A 1 92 ? -4.153 -5.972 -9.788 1.00 94.25 92 ASP A C 1
ATOM 681 O O . ASP A 1 92 ? -4.918 -6.624 -9.070 1.00 94.25 92 ASP A O 1
ATOM 685 N N . SER A 1 93 ? -4.550 -4.908 -10.484 1.00 86.81 93 SER A N 1
ATOM 686 C CA . SER A 1 93 ? -5.928 -4.412 -10.485 1.00 86.81 93 SER A CA 1
ATOM 687 C C . SER A 1 93 ? -6.947 -5.395 -11.067 1.00 86.81 93 SER A C 1
ATOM 689 O O . SER A 1 93 ? -8.112 -5.355 -10.670 1.00 86.81 93 SER A O 1
ATOM 691 N N . ALA A 1 94 ? -6.537 -6.308 -11.955 1.00 87.00 94 ALA A N 1
ATOM 692 C CA . ALA A 1 94 ? -7.451 -7.274 -12.561 1.00 87.00 94 ALA A CA 1
ATOM 693 C C . ALA A 1 94 ? -7.880 -8.349 -11.558 1.00 87.00 94 ALA A C 1
ATOM 695 O O . ALA A 1 94 ? -9.020 -8.815 -11.592 1.00 87.00 94 ALA A O 1
ATOM 696 N N . THR A 1 95 ? -6.981 -8.726 -10.646 1.00 86.19 95 THR A N 1
ATOM 697 C CA . THR A 1 95 ? -7.239 -9.764 -9.637 1.00 86.19 95 THR A CA 1
ATOM 698 C C . THR A 1 95 ? -7.367 -9.216 -8.216 1.00 86.19 95 THR A C 1
ATOM 700 O O . THR A 1 95 ? -7.651 -9.979 -7.295 1.00 86.19 95 THR A O 1
ATOM 703 N N . SER A 1 96 ? -7.178 -7.907 -8.016 1.00 87.44 96 SER A N 1
ATOM 704 C CA . SER A 1 96 ? -7.101 -7.267 -6.696 1.00 87.44 96 SER A CA 1
ATOM 705 C C . SER A 1 96 ? -6.076 -7.930 -5.766 1.00 87.44 96 SER A C 1
ATOM 707 O O . SER A 1 96 ? -6.319 -8.102 -4.567 1.00 87.44 96 SER A O 1
ATOM 709 N N . THR A 1 97 ? -4.926 -8.304 -6.332 1.00 93.31 97 THR A N 1
ATOM 710 C CA . THR A 1 97 ? -3.836 -8.991 -5.628 1.00 93.31 97 THR A CA 1
ATOM 711 C C . THR A 1 97 ? -2.611 -8.089 -5.548 1.00 93.31 97 THR A C 1
ATOM 713 O O . THR A 1 97 ? -2.225 -7.466 -6.530 1.00 93.31 97 THR A O 1
ATOM 716 N N . VAL A 1 98 ? -1.985 -8.039 -4.378 1.00 97.62 98 VAL A N 1
ATOM 717 C CA . VAL A 1 98 ? -0.694 -7.396 -4.140 1.00 97.62 98 VAL A CA 1
ATOM 718 C C . VAL A 1 98 ? 0.377 -8.478 -4.092 1.00 97.62 98 VAL A C 1
ATOM 720 O O . VAL A 1 98 ? 0.251 -9.457 -3.349 1.00 97.62 98 VAL A O 1
ATOM 723 N N . TYR A 1 99 ? 1.435 -8.295 -4.873 1.00 97.88 99 TYR A N 1
ATOM 724 C CA . TYR A 1 99 ? 2.615 -9.147 -4.854 1.00 97.88 99 TYR A CA 1
ATOM 725 C C . TYR A 1 99 ? 3.754 -8.413 -4.164 1.00 97.88 99 TYR A C 1
ATOM 727 O O . TYR A 1 99 ? 4.048 -7.269 -4.500 1.00 97.88 99 TYR A O 1
ATOM 735 N N . ILE A 1 100 ? 4.387 -9.079 -3.201 1.00 97.06 100 ILE A N 1
ATOM 736 C CA . ILE A 1 100 ? 5.520 -8.534 -2.450 1.00 97.06 100 ILE A CA 1
ATOM 737 C C . ILE A 1 100 ? 6.711 -9.456 -2.679 1.00 97.06 100 ILE A C 1
ATOM 739 O O . ILE A 1 100 ? 6.652 -10.635 -2.325 1.00 97.06 100 ILE A O 1
ATOM 743 N N . GLY A 1 101 ? 7.772 -8.933 -3.287 1.00 94.50 101 GLY A N 1
ATOM 744 C CA . GLY A 1 101 ? 9.059 -9.615 -3.378 1.00 94.50 101 GLY A CA 1
ATOM 745 C C . GLY A 1 101 ? 9.860 -9.438 -2.092 1.00 94.50 101 GLY A C 1
ATOM 746 O O . GLY A 1 101 ? 9.762 -8.404 -1.435 1.00 94.50 101 GLY A O 1
ATOM 747 N N . GLU A 1 102 ? 10.665 -10.428 -1.726 1.00 90.38 102 GLU A N 1
ATOM 748 C CA . GLU A 1 102 ? 11.601 -10.326 -0.603 1.00 90.38 102 GLU A CA 1
ATOM 749 C C . GLU A 1 102 ? 13.031 -10.133 -1.092 1.00 90.38 102 GLU A C 1
ATOM 751 O O . GLU A 1 102 ? 13.540 -10.928 -1.883 1.00 90.38 102 GLU A O 1
ATOM 756 N N . VAL A 1 103 ? 13.697 -9.107 -0.562 1.00 77.31 103 VAL A N 1
ATOM 757 C CA . VAL A 1 103 ? 15.105 -8.816 -0.825 1.00 77.31 103 VAL A CA 1
ATOM 758 C C . VAL A 1 103 ? 15.950 -9.447 0.277 1.00 77.31 103 VAL A C 1
ATOM 760 O O . VAL A 1 103 ? 16.130 -8.885 1.357 1.00 77.31 103 VAL A O 1
ATOM 763 N N . ASN A 1 104 ? 16.364 -10.697 0.075 1.00 67.69 104 ASN A N 1
ATOM 764 C CA . ASN A 1 104 ? 16.862 -11.520 1.175 1.00 67.69 104 ASN A CA 1
ATOM 765 C C . ASN A 1 104 ? 18.264 -11.102 1.677 1.00 67.69 104 ASN A C 1
ATOM 767 O O . ASN A 1 104 ? 19.161 -10.827 0.885 1.00 67.69 104 ASN A O 1
ATOM 771 N N . GLN A 1 105 ? 18.473 -11.140 3.001 1.00 57.38 105 GLN A N 1
ATOM 772 C CA . GLN A 1 105 ? 19.778 -11.012 3.675 1.00 57.38 105 GLN A CA 1
ATOM 773 C C . GLN A 1 105 ? 20.313 -12.381 4.155 1.00 57.38 105 GLN A C 1
ATOM 775 O O . GLN A 1 105 ? 20.795 -12.507 5.281 1.00 57.38 105 GLN A O 1
ATOM 780 N N . GLY A 1 106 ? 20.207 -13.431 3.327 1.00 56.06 106 GLY A N 1
ATOM 781 C CA . GLY A 1 106 ? 20.804 -14.750 3.619 1.00 56.06 106 GLY A CA 1
ATOM 782 C C . GLY A 1 106 ? 19.878 -15.979 3.590 1.00 56.06 106 GLY A C 1
ATOM 783 O O . GLY A 1 106 ? 20.291 -17.037 4.058 1.00 56.06 106 GLY A O 1
ATOM 784 N N . GLY A 1 107 ? 18.657 -15.878 3.056 1.00 63.84 107 GLY A N 1
ATOM 785 C CA . GLY A 1 107 ? 17.760 -17.007 2.742 1.00 63.84 107 GLY A CA 1
ATOM 786 C C . GLY A 1 107 ? 17.276 -17.017 1.278 1.00 63.84 107 GLY A C 1
ATOM 787 O O . GLY A 1 107 ? 17.708 -16.197 0.473 1.00 63.84 107 GLY A O 1
ATOM 788 N N . ALA A 1 108 ? 16.344 -17.916 0.937 1.00 73.19 108 ALA A N 1
ATOM 789 C CA . ALA A 1 108 ? 15.709 -17.965 -0.388 1.00 73.19 108 ALA A CA 1
ATOM 790 C C . ALA A 1 108 ? 14.748 -16.778 -0.591 1.00 73.19 108 ALA A C 1
ATOM 792 O O . ALA A 1 108 ? 13.888 -16.545 0.262 1.00 73.19 108 ALA A O 1
ATOM 793 N N . ALA A 1 109 ? 14.877 -16.010 -1.676 1.00 83.88 109 ALA A N 1
ATOM 794 C CA . ALA A 1 109 ? 13.919 -14.944 -1.971 1.00 83.88 109 ALA A CA 1
ATOM 795 C C . ALA A 1 109 ? 12.575 -15.517 -2.425 1.00 83.88 109 ALA A C 1
ATOM 797 O O . ALA A 1 109 ? 12.499 -16.592 -3.020 1.00 83.88 109 ALA A O 1
ATOM 798 N N . ARG A 1 110 ? 11.493 -14.793 -2.152 1.00 91.31 110 ARG A N 1
ATOM 799 C CA . ARG A 1 110 ? 10.128 -15.223 -2.465 1.00 91.31 110 ARG A CA 1
ATOM 800 C C . ARG A 1 110 ? 9.342 -14.084 -3.090 1.00 91.31 110 ARG A C 1
ATOM 802 O O . ARG A 1 110 ? 9.673 -12.918 -2.895 1.00 91.31 110 ARG A O 1
ATOM 809 N N . ILE A 1 111 ? 8.263 -14.437 -3.783 1.00 95.06 111 ILE A N 1
ATOM 810 C CA . ILE A 1 111 ? 7.158 -13.512 -4.059 1.00 95.06 111 ILE A CA 1
ATOM 811 C C . ILE A 1 111 ? 5.947 -14.021 -3.291 1.00 95.06 111 ILE A C 1
ATOM 813 O O . ILE A 1 111 ? 5.517 -15.160 -3.479 1.00 95.06 111 ILE A O 1
ATOM 817 N N . LEU A 1 112 ? 5.405 -13.183 -2.418 1.00 95.56 112 LEU A N 1
ATOM 818 C CA . LEU A 1 112 ? 4.237 -13.471 -1.596 1.00 95.56 112 LEU A CA 1
ATOM 819 C C . LEU A 1 112 ? 2.996 -12.818 -2.198 1.00 95.56 112 LEU A C 1
ATOM 821 O O . LEU A 1 112 ? 3.086 -11.763 -2.823 1.00 95.56 112 LEU A O 1
ATOM 825 N N . LYS A 1 113 ? 1.839 -13.449 -1.992 1.00 96.31 113 LYS A N 1
ATOM 826 C CA . LYS A 1 113 ? 0.538 -12.958 -2.447 1.00 96.31 113 LYS A CA 1
ATOM 827 C C . LYS A 1 113 ? -0.278 -12.449 -1.276 1.00 96.31 113 LYS A C 1
ATOM 829 O O . LYS A 1 113 ? -0.441 -13.150 -0.276 1.00 96.31 113 LYS A O 1
ATOM 834 N N . TYR A 1 114 ? -0.868 -11.283 -1.461 1.00 94.12 114 TYR A N 1
ATOM 835 C CA . TYR A 1 114 ? -1.806 -10.676 -0.536 1.00 94.12 114 TYR A CA 1
ATOM 836 C C . TYR A 1 114 ? -3.045 -10.216 -1.295 1.00 94.12 114 TYR A C 1
ATOM 838 O O . TYR A 1 114 ? -2.956 -9.764 -2.431 1.00 94.12 114 TYR A O 1
ATOM 846 N N . SER A 1 115 ? -4.219 -10.291 -0.675 1.00 89.12 115 SER A N 1
ATOM 847 C CA . SER A 1 115 ? -5.365 -9.519 -1.170 1.00 89.12 115 SER A CA 1
ATOM 848 C C . SER A 1 115 ? -5.075 -8.019 -1.043 1.00 89.12 115 SER A C 1
ATOM 850 O O . SER A 1 115 ? -4.299 -7.628 -0.170 1.00 89.12 115 SER A O 1
ATOM 852 N N . ALA A 1 116 ? -5.781 -7.173 -1.791 1.00 83.81 116 ALA A N 1
ATOM 853 C CA . ALA A 1 116 ? -5.730 -5.719 -1.603 1.00 83.81 116 ALA A CA 1
ATOM 854 C C . ALA A 1 116 ? -6.051 -5.257 -0.161 1.00 83.81 116 ALA A C 1
ATOM 856 O O . ALA A 1 116 ? -5.634 -4.176 0.232 1.00 83.81 116 ALA A O 1
ATOM 857 N N . ALA A 1 117 ? -6.722 -6.091 0.645 1.00 79.62 117 ALA A N 1
ATOM 858 C CA . ALA A 1 117 ? -7.030 -5.834 2.054 1.00 79.62 117 ALA A CA 1
ATOM 859 C C . ALA A 1 117 ? -5.948 -6.322 3.048 1.00 79.62 117 ALA A C 1
ATOM 861 O O . ALA A 1 117 ? -6.198 -6.360 4.248 1.00 79.62 117 ALA A O 1
ATOM 862 N N . GLY A 1 118 ? -4.772 -6.761 2.581 1.00 83.75 118 GLY A N 1
ATOM 863 C CA . GLY A 1 118 ? -3.672 -7.207 3.455 1.00 83.75 118 GLY A CA 1
ATOM 864 C C . GLY A 1 118 ? -3.782 -8.649 3.969 1.00 83.75 118 GLY A C 1
ATOM 865 O O . GLY A 1 118 ? -2.967 -9.090 4.771 1.00 83.75 118 GLY A O 1
ATOM 866 N N . VAL A 1 119 ? -4.755 -9.437 3.499 1.00 82.56 119 VAL A N 1
ATOM 867 C CA . VAL A 1 119 ? -4.841 -10.870 3.837 1.00 82.56 119 VAL A CA 1
ATOM 868 C C . VAL A 1 119 ? -3.813 -11.671 3.039 1.00 82.56 119 VAL A C 1
ATOM 870 O O . VAL A 1 119 ? -3.871 -11.679 1.808 1.00 82.56 119 VAL A O 1
ATOM 873 N N . PHE A 1 120 ? -2.913 -12.378 3.727 1.00 89.75 120 PHE A N 1
ATOM 874 C CA . PHE A 1 120 ? -1.949 -13.290 3.108 1.00 89.75 120 PHE A CA 1
ATOM 875 C C . PHE A 1 120 ? -2.652 -14.464 2.406 1.00 89.75 120 PHE A C 1
ATOM 877 O O . PHE A 1 120 ? -3.522 -15.121 2.977 1.00 89.75 120 PHE A O 1
ATOM 884 N N . GLN A 1 121 ? -2.265 -14.740 1.160 1.00 89.44 121 GLN A N 1
ATOM 885 C CA . GLN A 1 121 ? -2.868 -15.770 0.303 1.00 89.44 121 GLN A CA 1
ATOM 886 C C . GLN A 1 121 ? -1.911 -16.919 -0.041 1.00 89.44 121 GLN A C 1
ATOM 888 O O . GLN A 1 121 ? -2.322 -17.885 -0.685 1.00 89.44 121 GLN A O 1
ATOM 893 N N . GLY A 1 122 ? -0.645 -16.829 0.369 1.00 92.75 122 GLY A N 1
ATOM 894 C CA . GLY A 1 122 ? 0.373 -17.840 0.097 1.00 92.75 122 GLY A CA 1
ATOM 895 C C . GLY A 1 122 ? 1.608 -17.287 -0.609 1.00 92.75 122 GLY A C 1
ATOM 896 O O . GLY A 1 122 ? 1.662 -16.135 -1.037 1.00 92.75 122 GLY A O 1
ATOM 897 N N . VAL A 1 123 ? 2.621 -18.141 -0.733 1.00 94.88 123 VAL A N 1
ATOM 898 C CA . VAL A 1 123 ? 3.832 -17.863 -1.512 1.00 94.88 123 VAL A CA 1
ATOM 899 C C . VAL A 1 123 ? 3.543 -18.198 -2.976 1.00 94.88 123 VAL A C 1
ATOM 901 O O . VAL A 1 123 ? 3.155 -19.325 -3.274 1.00 94.88 123 VAL A O 1
ATOM 904 N N . LEU A 1 124 ? 3.715 -17.231 -3.882 1.00 95.69 124 LEU A N 1
ATOM 905 C CA . LEU A 1 124 ? 3.599 -17.460 -5.324 1.00 95.69 124 LEU A CA 1
ATOM 906 C C . LEU A 1 124 ? 4.779 -18.286 -5.828 1.00 95.69 124 LEU A C 1
ATOM 908 O O . LEU A 1 124 ? 4.586 -19.282 -6.512 1.00 95.69 124 LEU A O 1
ATOM 912 N N . THR A 1 125 ? 5.995 -17.846 -5.509 1.00 93.00 125 THR A N 1
ATOM 913 C CA . THR A 1 125 ? 7.223 -18.508 -5.947 1.00 93.00 125 THR A CA 1
ATOM 914 C C . THR A 1 125 ? 8.344 -18.332 -4.932 1.00 93.00 125 THR A C 1
ATOM 916 O O . THR A 1 125 ? 8.311 -17.422 -4.100 1.00 93.00 125 THR A O 1
ATOM 919 N N . THR A 1 126 ? 9.321 -19.231 -4.982 1.00 90.69 126 THR A N 1
ATOM 920 C CA . THR A 1 126 ? 10.558 -19.194 -4.200 1.00 90.69 126 THR A CA 1
ATOM 921 C C . THR A 1 126 ? 11.728 -19.365 -5.157 1.00 90.69 126 THR A C 1
ATOM 923 O O . THR A 1 126 ? 11.781 -20.340 -5.905 1.00 90.69 126 THR A O 1
ATOM 926 N N . PHE A 1 127 ? 12.640 -18.406 -5.123 1.00 82.19 127 PHE A N 1
ATOM 927 C CA . PHE A 1 127 ? 13.869 -18.369 -5.898 1.00 82.19 127 PHE A CA 1
ATOM 928 C C . PHE A 1 127 ? 14.970 -19.189 -5.199 1.00 82.19 127 PHE A C 1
ATOM 930 O O . PHE A 1 127 ? 14.963 -19.351 -3.977 1.00 82.19 127 PHE A O 1
ATOM 937 N N . GLY A 1 128 ? 15.898 -19.742 -5.978 1.00 65.94 128 GLY A N 1
ATOM 938 C CA . GLY A 1 128 ? 16.988 -20.615 -5.532 1.00 65.94 128 GLY A CA 1
ATOM 939 C C . GLY A 1 128 ? 18.241 -19.890 -5.023 1.00 65.94 128 GLY A C 1
ATOM 940 O O . GLY A 1 128 ? 19.229 -20.559 -4.735 1.00 65.94 128 GLY A O 1
ATOM 941 N N . GLY A 1 129 ? 18.203 -18.561 -4.892 1.00 64.56 129 GLY A N 1
ATOM 942 C CA . GLY A 1 129 ? 19.321 -17.706 -4.459 1.00 64.56 129 GLY A CA 1
ATOM 943 C C . GLY A 1 129 ? 19.234 -16.268 -4.991 1.00 64.56 129 GLY A C 1
ATOM 944 O O . GLY A 1 129 ? 19.913 -15.378 -4.490 1.00 64.56 129 GLY A O 1
ATOM 945 N N . GLU A 1 130 ? 18.363 -16.040 -5.970 1.00 69.12 130 GLU A N 1
ATOM 946 C CA . GLU A 1 130 ? 18.160 -14.781 -6.681 1.00 69.12 130 GLU A CA 1
ATOM 947 C C . GLU A 1 130 ? 17.391 -13.754 -5.846 1.00 69.12 130 GLU A C 1
ATOM 949 O O . GLU A 1 130 ? 16.618 -14.124 -4.967 1.00 69.12 130 GLU A O 1
ATOM 954 N N . ILE A 1 131 ? 17.572 -12.461 -6.129 1.00 72.69 131 ILE A N 1
ATOM 955 C CA . ILE A 1 131 ? 16.942 -11.370 -5.374 1.00 72.69 131 ILE A CA 1
ATOM 956 C C . ILE A 1 131 ? 16.096 -10.530 -6.337 1.00 72.69 131 ILE A C 1
ATOM 958 O O . ILE A 1 131 ? 16.675 -9.796 -7.140 1.00 72.69 131 ILE A O 1
ATOM 962 N N . PRO A 1 132 ? 14.750 -10.602 -6.278 1.00 84.25 132 PRO A N 1
ATOM 963 C CA . PRO A 1 132 ? 13.910 -9.724 -7.075 1.00 84.25 132 PRO A CA 1
ATOM 964 C C . PRO A 1 132 ? 14.058 -8.286 -6.569 1.00 84.25 132 PRO A C 1
ATOM 966 O O . PRO A 1 132 ? 13.679 -7.986 -5.437 1.00 84.25 132 PRO A O 1
ATOM 969 N N . ASP A 1 133 ? 14.595 -7.397 -7.400 1.00 88.75 133 ASP A N 1
ATOM 970 C CA . ASP A 1 133 ? 14.792 -5.985 -7.036 1.00 88.75 133 ASP A CA 1
ATOM 971 C C . ASP A 1 133 ? 13.616 -5.108 -7.482 1.00 88.75 133 ASP A C 1
ATOM 973 O O . ASP A 1 133 ? 13.241 -4.155 -6.805 1.00 88.75 133 ASP A O 1
ATOM 977 N N . SER A 1 134 ? 12.973 -5.475 -8.592 1.00 93.75 134 SER A N 1
ATOM 978 C CA . SER A 1 134 ? 11.757 -4.844 -9.101 1.00 93.75 134 SER A CA 1
ATOM 979 C C . SER A 1 134 ? 10.782 -5.887 -9.637 1.00 93.75 134 SER A C 1
ATOM 981 O O . SER A 1 134 ? 11.186 -6.953 -10.110 1.00 93.75 134 SER A O 1
ATOM 983 N N . LEU A 1 135 ? 9.489 -5.565 -9.569 1.00 96.44 135 LEU A N 1
ATOM 984 C CA . LEU A 1 135 ? 8.397 -6.346 -10.137 1.00 96.44 135 LEU A CA 1
ATOM 985 C C . LEU A 1 135 ? 7.593 -5.466 -11.095 1.00 96.44 135 LEU A C 1
ATOM 987 O O . LEU A 1 135 ? 7.379 -4.290 -10.821 1.00 96.44 135 LEU A O 1
ATOM 991 N N . ALA A 1 136 ? 7.105 -6.046 -12.187 1.00 96.94 136 ALA A N 1
ATOM 992 C CA . ALA A 1 136 ? 6.163 -5.383 -13.086 1.00 96.94 136 ALA A CA 1
ATOM 993 C C . ALA A 1 136 ? 5.143 -6.385 -13.633 1.00 96.94 136 ALA A C 1
ATOM 995 O O . ALA A 1 136 ? 5.463 -7.557 -13.823 1.00 96.94 136 ALA A O 1
ATOM 996 N N . ILE A 1 137 ? 3.922 -5.933 -13.917 1.00 95.62 137 ILE A N 1
ATOM 997 C CA . ILE A 1 137 ? 2.900 -6.778 -14.545 1.00 95.62 137 ILE A CA 1
ATOM 998 C C . ILE A 1 137 ? 3.114 -6.776 -16.058 1.00 95.62 137 ILE A C 1
ATOM 1000 O O . ILE A 1 137 ? 3.117 -5.730 -16.707 1.00 95.62 137 ILE A O 1
ATOM 1004 N N . ALA A 1 138 ? 3.297 -7.965 -16.617 1.00 94.88 138 ALA A N 1
ATOM 1005 C CA . ALA A 1 138 ? 3.409 -8.189 -18.045 1.00 94.88 138 ALA A CA 1
ATOM 1006 C C . ALA A 1 138 ? 2.041 -8.027 -18.741 1.00 94.88 138 ALA A C 1
ATOM 1008 O O . ALA A 1 138 ? 0.999 -8.245 -18.117 1.00 94.88 138 ALA A O 1
ATOM 1009 N N . PRO A 1 139 ? 2.002 -7.727 -20.053 1.00 92.88 139 PRO A N 1
ATOM 1010 C CA . PRO A 1 139 ? 0.741 -7.538 -20.783 1.00 92.88 139 PRO A CA 1
ATOM 1011 C C . PRO A 1 139 ? -0.180 -8.767 -20.803 1.00 92.88 139 PRO A C 1
ATOM 1013 O O . PRO A 1 139 ? -1.380 -8.641 -21.029 1.00 92.88 139 PRO A O 1
ATOM 1016 N N . ASP A 1 140 ? 0.373 -9.959 -20.572 1.00 93.62 140 ASP A N 1
ATOM 1017 C CA . ASP A 1 140 ? -0.367 -11.219 -20.468 1.00 93.62 140 ASP A CA 1
ATOM 1018 C C . ASP A 1 140 ? -0.850 -11.531 -19.038 1.00 93.62 140 ASP A C 1
ATOM 1020 O O . ASP A 1 140 ? -1.388 -12.611 -18.794 1.00 93.62 140 ASP A O 1
ATOM 1024 N N . GLY A 1 141 ? -0.658 -10.602 -18.096 1.00 92.31 141 GLY A N 1
ATOM 1025 C CA . GLY A 1 141 ? -1.051 -10.735 -16.696 1.00 92.31 141 GLY A CA 1
ATOM 1026 C C . GLY A 1 141 ? -0.083 -11.548 -15.837 1.00 92.31 141 GLY A C 1
ATOM 1027 O O . GLY A 1 141 ? -0.406 -11.824 -14.690 1.00 92.31 141 GLY A O 1
ATOM 1028 N N . ASN A 1 142 ? 1.082 -11.955 -16.352 1.00 96.19 142 ASN A N 1
ATOM 1029 C CA . ASN A 1 142 ? 2.148 -12.557 -15.542 1.00 96.19 142 ASN A CA 1
ATOM 1030 C C . ASN A 1 142 ? 3.042 -11.481 -14.902 1.00 96.19 142 ASN A C 1
ATOM 1032 O O . ASN A 1 142 ? 2.852 -10.293 -15.150 1.00 96.19 142 ASN A O 1
ATOM 1036 N N . LEU A 1 143 ? 4.028 -11.870 -14.086 1.00 97.19 143 LEU A N 1
ATOM 1037 C CA . LEU A 1 143 ? 4.988 -10.916 -13.514 1.00 97.19 143 LEU A CA 1
ATOM 1038 C C . LEU A 1 143 ? 6.333 -10.984 -14.228 1.00 97.19 143 LEU A C 1
ATOM 1040 O O . LEU A 1 143 ? 6.826 -12.071 -14.526 1.00 97.19 143 LEU A O 1
ATOM 1044 N N . PHE A 1 144 ? 6.956 -9.830 -14.421 1.00 97.56 144 PHE A N 1
ATOM 1045 C CA . PHE A 1 144 ? 8.396 -9.717 -14.584 1.00 97.56 144 PHE A CA 1
ATOM 1046 C C . PHE A 1 144 ? 9.053 -9.473 -13.231 1.00 97.56 144 PHE A C 1
ATOM 1048 O O . PHE A 1 144 ? 8.502 -8.746 -12.406 1.00 97.56 144 PHE A O 1
ATOM 1055 N N . ALA A 1 145 ? 10.230 -10.058 -13.025 1.00 94.62 145 ALA A N 1
ATOM 1056 C CA . ALA A 1 145 ? 11.068 -9.818 -11.858 1.00 94.62 145 ALA A CA 1
ATOM 1057 C C . ALA A 1 145 ? 12.515 -9.597 -12.302 1.00 94.62 145 ALA A C 1
ATOM 1059 O O . ALA A 1 145 ? 13.069 -10.442 -13.005 1.00 94.62 145 ALA A O 1
ATOM 1060 N N . SER A 1 146 ? 13.120 -8.474 -11.920 1.00 92.56 146 SER A N 1
ATOM 1061 C CA . SER A 1 146 ? 14.530 -8.207 -12.219 1.00 92.56 146 SER A CA 1
ATOM 1062 C C . SER A 1 146 ? 15.436 -8.859 -11.187 1.00 92.56 146 SER A C 1
ATOM 1064 O O . SER A 1 146 ? 15.136 -8.848 -9.995 1.00 92.56 146 SER A O 1
ATOM 1066 N N . ASN A 1 147 ? 16.554 -9.409 -11.646 1.00 88.50 147 ASN A N 1
ATOM 1067 C CA . ASN A 1 147 ? 17.564 -10.030 -10.806 1.00 88.50 147 ASN A CA 1
ATOM 1068 C C . ASN A 1 147 ? 18.933 -9.392 -11.110 1.00 88.50 147 ASN A C 1
ATOM 1070 O O . ASN A 1 147 ? 19.604 -9.788 -12.067 1.00 88.50 147 ASN A O 1
ATOM 1074 N N . PRO A 1 148 ? 19.332 -8.381 -10.321 1.00 82.50 148 PRO A N 1
ATOM 1075 C CA . PRO A 1 148 ? 20.576 -7.641 -10.523 1.00 82.50 148 PRO A CA 1
ATOM 1076 C C . PRO A 1 148 ? 21.837 -8.312 -9.975 1.00 82.50 148 PRO A C 1
ATOM 1078 O O . PRO A 1 148 ? 22.920 -7.733 -10.063 1.00 82.50 148 PRO A O 1
ATOM 1081 N N . PHE A 1 149 ? 21.691 -9.438 -9.279 1.00 74.44 149 PHE A N 1
ATOM 1082 C CA . PHE A 1 149 ? 22.771 -10.058 -8.527 1.00 74.44 149 PHE A CA 1
ATOM 1083 C C . PHE A 1 149 ? 22.748 -11.565 -8.743 1.00 74.44 149 PHE A C 1
ATOM 1085 O O . PHE A 1 149 ? 22.336 -12.319 -7.862 1.00 74.44 149 PHE A O 1
ATOM 1092 N N . GLY A 1 150 ? 23.204 -12.015 -9.909 1.00 61.88 150 GLY A N 1
ATOM 1093 C CA . GLY A 1 150 ? 23.469 -13.434 -10.106 1.00 61.88 150 GLY A CA 1
ATOM 1094 C C . GLY A 1 150 ? 24.406 -13.958 -9.012 1.00 61.88 150 GLY A C 1
ATOM 1095 O O . GLY A 1 150 ? 25.527 -13.466 -8.836 1.00 61.88 150 GLY A O 1
ATOM 1096 N N . THR A 1 151 ? 23.956 -14.930 -8.222 1.00 52.25 151 THR A N 1
ATOM 1097 C CA . THR A 1 151 ? 24.774 -15.477 -7.148 1.00 52.25 151 THR A CA 1
ATOM 1098 C C . THR A 1 151 ? 25.803 -16.435 -7.750 1.00 52.25 151 THR A C 1
ATOM 1100 O O . THR A 1 151 ? 25.493 -17.365 -8.485 1.00 52.25 151 THR A O 1
ATOM 1103 N N . ASN A 1 152 ? 27.083 -16.220 -7.433 1.00 45.12 152 ASN A N 1
ATOM 1104 C CA . ASN A 1 152 ? 28.200 -17.143 -7.706 1.00 45.12 152 ASN A CA 1
ATOM 1105 C C . ASN A 1 152 ? 28.914 -17.056 -9.069 1.00 45.12 152 ASN A C 1
ATOM 1107 O O . ASN A 1 152 ? 29.545 -18.028 -9.478 1.00 45.12 152 ASN A O 1
ATOM 1111 N N . GLY A 1 153 ? 28.906 -15.909 -9.755 1.00 41.94 153 GLY A N 1
ATOM 1112 C CA . GLY A 1 153 ? 29.797 -15.675 -10.910 1.00 41.94 153 GLY A CA 1
ATOM 1113 C C . GLY A 1 153 ? 29.502 -16.526 -12.157 1.00 41.94 153 GLY A C 1
ATOM 1114 O O . GLY A 1 153 ? 30.258 -16.464 -13.124 1.00 41.94 153 GLY A O 1
ATOM 1115 N N . PHE A 1 154 ? 28.406 -17.292 -12.129 1.00 41.12 154 PHE A N 1
ATOM 1116 C CA . PHE A 1 154 ? 27.843 -18.058 -13.246 1.00 41.12 154 PHE A CA 1
ATOM 1117 C C . PHE A 1 154 ? 26.347 -17.780 -13.465 1.00 41.12 154 PHE A C 1
ATOM 1119 O O . PHE A 1 154 ? 25.852 -18.009 -14.567 1.00 41.12 154 PHE A O 1
ATOM 1126 N N . GLU A 1 155 ? 25.626 -17.298 -12.448 1.00 57.19 155 GLU A N 1
ATOM 1127 C CA . GLU A 1 155 ? 24.265 -16.784 -12.612 1.00 57.19 155 GLU A CA 1
ATOM 1128 C C . GLU A 1 155 ? 24.345 -15.406 -13.269 1.00 57.19 155 GLU A C 1
ATOM 1130 O O . GLU A 1 155 ? 25.112 -14.545 -12.837 1.00 57.19 155 GLU A O 1
ATOM 1135 N N . LYS A 1 156 ? 23.615 -15.244 -14.372 1.00 70.12 156 LYS A N 1
ATOM 1136 C CA . LYS A 1 156 ? 23.630 -14.038 -15.198 1.00 70.12 156 LYS A CA 1
ATOM 1137 C C . LYS A 1 156 ? 22.622 -13.034 -14.659 1.00 70.12 156 LYS A C 1
ATOM 1139 O O . LYS A 1 156 ? 21.562 -13.422 -14.169 1.00 70.12 156 LYS A O 1
ATOM 1144 N N . ASP A 1 157 ? 22.940 -11.757 -14.812 1.00 82.12 157 ASP A N 1
ATOM 1145 C CA . ASP A 1 157 ? 21.965 -10.686 -14.669 1.00 82.12 157 ASP A CA 1
ATOM 1146 C C . ASP A 1 157 ? 20.822 -10.930 -15.657 1.00 82.12 157 ASP A C 1
ATOM 1148 O O . ASP A 1 157 ? 21.037 -11.118 -16.862 1.00 82.12 157 ASP A O 1
ATOM 1152 N N . ASN A 1 158 ? 19.602 -11.005 -15.135 1.00 88.19 158 ASN A N 1
ATOM 1153 C CA . ASN A 1 158 ? 18.458 -11.420 -15.927 1.00 88.19 158 ASN A CA 1
ATOM 1154 C C . ASN A 1 158 ? 17.141 -10.813 -15.437 1.00 88.19 158 ASN A C 1
ATOM 1156 O O . A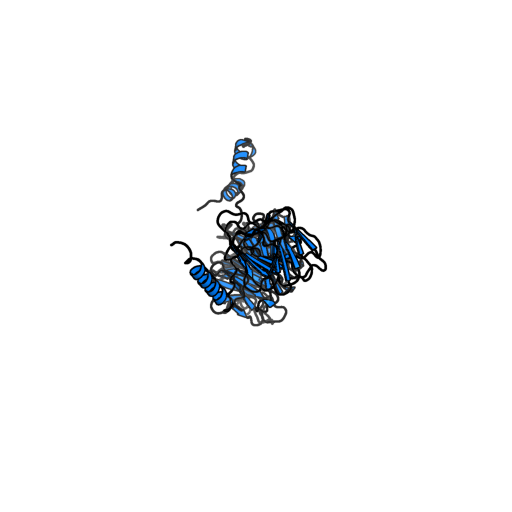SN A 1 158 ? 17.039 -10.159 -14.397 1.00 88.19 158 ASN A O 1
ATOM 1160 N N . ILE A 1 159 ? 16.120 -11.000 -16.263 1.00 92.75 159 ILE A N 1
ATOM 1161 C CA . ILE A 1 159 ? 14.729 -10.713 -15.950 1.00 92.75 159 ILE A CA 1
ATOM 1162 C C . ILE A 1 159 ? 13.985 -12.033 -16.062 1.00 92.75 159 ILE A C 1
ATOM 1164 O O . ILE A 1 159 ? 13.981 -12.670 -17.118 1.00 92.75 159 ILE A O 1
ATOM 1168 N N . TYR A 1 160 ? 13.340 -12.435 -14.976 1.00 93.44 160 TYR A N 1
ATOM 1169 C CA . TYR A 1 160 ? 12.464 -13.592 -14.938 1.00 93.44 160 TYR A CA 1
ATOM 1170 C C . TYR A 1 160 ? 11.054 -13.217 -15.366 1.00 93.44 160 TYR A C 1
ATOM 1172 O O . TYR A 1 160 ? 10.566 -12.129 -15.062 1.00 93.44 160 TYR A O 1
ATOM 1180 N N . LYS A 1 161 ? 10.367 -14.163 -16.005 1.00 95.44 161 LYS A N 1
ATOM 1181 C CA . LYS A 1 161 ? 8.913 -14.145 -16.153 1.00 95.44 161 LYS A CA 1
ATOM 1182 C C . LYS A 1 161 ? 8.315 -15.200 -15.231 1.00 95.44 161 LYS A C 1
ATOM 1184 O O . LYS A 1 161 ? 8.635 -16.382 -15.343 1.00 95.44 161 LYS A O 1
ATOM 1189 N N . VAL A 1 162 ? 7.461 -14.767 -14.311 1.00 96.06 162 VAL A N 1
ATOM 1190 C CA . VAL A 1 162 ? 6.802 -15.602 -13.303 1.00 96.06 162 VAL A CA 1
ATOM 1191 C C . VAL A 1 162 ? 5.352 -15.807 -13.705 1.00 96.06 162 VAL A C 1
ATOM 1193 O O . VAL A 1 162 ? 4.581 -14.855 -13.834 1.00 96.06 162 VAL A O 1
ATOM 1196 N N . ASN A 1 163 ? 4.964 -17.063 -13.879 1.00 95.81 163 ASN A N 1
ATOM 1197 C CA . ASN A 1 163 ? 3.600 -17.440 -14.182 1.00 95.81 163 ASN A CA 1
ATOM 1198 C C . ASN A 1 163 ? 2.741 -17.383 -12.911 1.00 95.81 163 ASN A C 1
ATOM 1200 O O . ASN A 1 163 ? 2.875 -18.224 -12.021 1.00 95.81 163 ASN A O 1
ATOM 1204 N N . ILE A 1 164 ? 1.813 -16.429 -12.843 1.00 95.12 164 ILE A N 1
ATOM 1205 C CA . ILE A 1 164 ? 1.007 -16.183 -11.634 1.00 95.12 164 ILE A CA 1
ATOM 1206 C C . ILE A 1 164 ? 0.090 -17.366 -11.284 1.00 95.12 164 ILE A C 1
ATOM 1208 O O . ILE A 1 164 ? -0.227 -17.591 -10.114 1.00 95.12 164 ILE A O 1
ATOM 1212 N N . SER A 1 165 ? -0.342 -18.137 -12.286 1.00 92.81 165 SER A N 1
ATOM 1213 C CA . SER A 1 165 ? -1.268 -19.258 -12.083 1.00 92.81 165 SER A CA 1
ATOM 1214 C C . SER A 1 165 ? -0.595 -20.512 -11.522 1.00 92.81 165 SER A C 1
ATOM 1216 O O . SER A 1 165 ? -1.242 -21.292 -10.827 1.00 92.81 165 SER A O 1
ATOM 1218 N N . THR A 1 166 ? 0.694 -20.705 -11.808 1.00 94.94 166 THR A N 1
ATOM 1219 C CA . THR A 1 166 ? 1.436 -21.919 -11.425 1.00 94.94 166 THR A CA 1
ATOM 1220 C C . THR A 1 166 ? 2.539 -21.662 -10.405 1.00 94.94 166 THR A C 1
ATOM 1222 O O . THR A 1 166 ? 3.015 -22.613 -9.794 1.00 94.94 166 THR A O 1
ATOM 1225 N N . GLY A 1 167 ? 2.981 -20.411 -10.244 1.00 93.44 167 GLY A N 1
ATOM 1226 C CA . GLY A 1 167 ? 4.176 -20.061 -9.473 1.00 93.44 167 GLY A CA 1
ATOM 1227 C C . GLY A 1 167 ? 5.497 -20.386 -10.178 1.00 93.44 167 GLY A C 1
ATOM 1228 O O . GLY A 1 167 ? 6.558 -19.977 -9.713 1.00 93.44 167 GLY A O 1
ATOM 1229 N N . GLY A 1 168 ? 5.457 -21.092 -11.314 1.00 93.69 168 GLY A N 1
ATOM 1230 C CA . GLY A 1 168 ? 6.648 -21.394 -12.102 1.00 93.69 168 GLY A CA 1
ATOM 1231 C C . GLY A 1 168 ? 7.249 -20.126 -12.701 1.00 93.69 168 GLY A C 1
ATOM 1232 O O . GLY A 1 168 ? 6.519 -19.234 -13.127 1.00 93.69 168 GLY A O 1
ATOM 1233 N N . PHE A 1 169 ? 8.574 -20.050 -12.763 1.00 92.12 169 PHE A N 1
ATOM 1234 C CA . PHE A 1 169 ? 9.282 -18.945 -13.399 1.00 92.12 169 PHE A CA 1
ATOM 1235 C C . PHE A 1 169 ? 10.328 -19.459 -14.382 1.00 92.12 169 PHE A C 1
ATOM 1237 O O . PHE A 1 169 ? 10.812 -20.586 -14.269 1.00 92.12 169 PHE A O 1
ATOM 1244 N N . SER A 1 170 ? 10.654 -18.628 -15.363 1.00 91.12 170 SER A N 1
ATOM 1245 C CA . SER A 1 170 ? 11.696 -18.894 -16.347 1.00 91.12 170 SER A CA 1
ATOM 1246 C C . SER A 1 170 ? 12.453 -17.616 -16.658 1.00 91.12 170 SER A C 1
ATOM 1248 O O . SER A 1 170 ? 11.883 -16.524 -16.610 1.00 91.12 170 SER A O 1
ATOM 1250 N N . GLU A 1 171 ? 13.725 -17.750 -17.013 1.00 89.56 171 GLU A N 1
ATOM 1251 C CA . GLU A 1 171 ? 14.494 -16.647 -17.581 1.00 89.56 171 GLU A CA 1
ATOM 1252 C C . GLU A 1 171 ? 13.796 -16.133 -18.851 1.00 89.56 171 GLU A C 1
ATOM 1254 O O . GLU A 1 171 ? 13.396 -16.921 -19.710 1.00 89.56 171 GLU A O 1
ATOM 1259 N N . PHE A 1 172 ? 13.580 -14.819 -18.927 1.00 91.12 172 PHE A N 1
ATOM 1260 C CA . PHE A 1 172 ? 12.894 -14.162 -20.041 1.00 91.12 172 PHE A CA 1
ATOM 1261 C C . PHE A 1 172 ? 13.857 -13.322 -20.873 1.00 91.12 172 PHE A C 1
ATOM 1263 O O . PHE A 1 172 ? 13.886 -13.451 -22.094 1.00 91.12 172 PHE A O 1
ATOM 1270 N N . ILE A 1 173 ? 14.671 -12.501 -20.208 1.00 87.88 173 ILE A N 1
ATOM 1271 C CA . ILE A 1 173 ? 15.774 -11.757 -20.822 1.00 87.88 173 ILE A CA 1
ATOM 1272 C C . ILE A 1 173 ? 17.017 -12.052 -19.995 1.00 87.88 173 ILE A C 1
ATOM 1274 O O . ILE A 1 173 ? 16.981 -11.922 -18.776 1.00 87.88 173 ILE A O 1
ATOM 1278 N N . ALA A 1 174 ? 18.106 -12.417 -20.658 1.00 81.62 174 ALA A N 1
ATOM 1279 C CA . ALA A 1 174 ? 19.397 -12.674 -20.034 1.00 81.62 174 ALA A CA 1
ATOM 1280 C C . ALA A 1 174 ? 20.477 -11.807 -20.677 1.00 81.62 174 ALA A C 1
ATOM 1282 O O . ALA A 1 174 ? 20.330 -11.391 -21.837 1.00 81.62 174 ALA A O 1
ATOM 1283 N N . GLU A 1 175 ? 21.583 -11.591 -19.965 1.00 72.06 175 GLU A N 1
ATOM 1284 C CA . GLU A 1 175 ? 22.811 -11.118 -20.600 1.00 72.06 175 GLU A CA 1
ATOM 1285 C C . GLU A 1 175 ? 23.244 -12.115 -21.702 1.00 72.06 175 GLU A C 1
ATOM 1287 O O . GLU A 1 175 ? 23.423 -13.315 -21.431 1.00 72.06 175 GLU A O 1
ATOM 1292 N N . PRO A 1 176 ? 23.415 -11.663 -22.959 1.00 68.19 176 PRO A N 1
ATOM 1293 C CA . PRO A 1 176 ? 23.924 -12.516 -24.024 1.00 68.19 176 PRO A CA 1
ATOM 1294 C C . PRO A 1 176 ? 25.311 -13.042 -23.659 1.00 68.19 176 PRO A C 1
ATOM 1296 O O . PRO A 1 176 ? 26.172 -12.289 -23.215 1.00 68.19 176 PRO A O 1
ATOM 1299 N N . ASP A 1 177 ? 25.543 -14.341 -23.850 1.00 64.31 177 ASP A N 1
ATOM 1300 C CA . ASP A 1 177 ? 26.809 -14.950 -23.454 1.00 64.31 177 ASP A CA 1
ATOM 1301 C C . ASP A 1 177 ? 27.995 -14.338 -24.225 1.00 64.31 177 ASP A C 1
ATOM 1303 O O . ASP A 1 177 ? 28.057 -14.493 -25.452 1.00 64.31 177 ASP A O 1
ATOM 1307 N N . PRO A 1 178 ? 28.958 -13.692 -23.545 1.00 60.69 178 PRO A N 1
ATOM 1308 C CA . PRO A 1 178 ? 30.052 -13.001 -24.218 1.00 60.69 178 PRO A CA 1
ATOM 1309 C C . PRO A 1 178 ? 30.989 -13.955 -24.975 1.00 60.69 178 PRO A C 1
ATOM 1311 O O . PRO A 1 178 ? 31.708 -13.511 -25.870 1.00 60.69 178 PRO A O 1
ATOM 1314 N N . LEU A 1 179 ? 30.980 -15.261 -24.670 1.00 57.75 179 LEU A N 1
ATOM 1315 C CA . LEU A 1 179 ? 31.771 -16.262 -25.393 1.00 57.75 179 LEU A CA 1
ATOM 1316 C C . LEU A 1 179 ? 31.157 -16.637 -26.748 1.00 57.75 179 LEU A C 1
ATOM 1318 O O . LEU A 1 179 ? 31.886 -17.025 -27.661 1.00 57.75 179 LEU A O 1
ATOM 1322 N N . PHE A 1 180 ? 29.835 -16.526 -26.887 1.00 54.34 180 PHE A N 1
ATOM 1323 C CA . PHE A 1 180 ? 29.108 -16.879 -28.113 1.00 54.34 180 PHE A CA 1
ATOM 1324 C C . PHE A 1 180 ? 28.683 -15.650 -28.922 1.00 54.34 180 PHE A C 1
ATOM 1326 O O . PHE A 1 180 ? 28.533 -15.737 -30.141 1.00 54.34 180 PHE A O 1
ATOM 1333 N N . PHE A 1 181 ? 28.550 -14.500 -28.261 1.00 56.28 181 PHE A N 1
ATOM 1334 C CA . PHE A 1 181 ? 28.186 -13.220 -28.853 1.00 56.28 181 PHE A CA 1
ATOM 1335 C C . PHE A 1 181 ? 29.222 -12.167 -28.446 1.00 56.28 181 PHE A C 1
ATOM 1337 O O . PHE A 1 181 ? 28.968 -11.365 -27.552 1.00 56.28 181 PHE A O 1
ATOM 1344 N N . PRO A 1 182 ? 30.400 -12.137 -29.096 1.00 54.62 182 PRO A N 1
ATOM 1345 C CA . PRO A 1 182 ? 31.464 -11.191 -28.750 1.00 54.62 182 PRO A CA 1
ATOM 1346 C C . PRO A 1 182 ? 31.078 -9.722 -29.002 1.00 54.62 182 PRO A C 1
ATOM 1348 O O . PRO A 1 182 ? 31.766 -8.822 -28.528 1.00 54.62 182 PRO A O 1
ATOM 1351 N N . ASN A 1 183 ? 29.989 -9.479 -29.739 1.00 57.69 183 ASN A N 1
ATOM 1352 C CA . ASN A 1 183 ? 29.391 -8.164 -29.939 1.00 57.69 183 ASN A CA 1
ATOM 1353 C C . ASN A 1 183 ? 27.858 -8.276 -29.826 1.00 57.69 183 ASN A C 1
ATOM 1355 O O . ASN A 1 183 ? 27.175 -8.405 -30.848 1.00 57.69 183 ASN A O 1
ATOM 1359 N N . PRO A 1 184 ? 27.317 -8.384 -28.601 1.00 62.97 184 PRO A N 1
ATOM 1360 C CA . PRO A 1 184 ? 25.890 -8.589 -28.406 1.00 62.97 184 PRO A CA 1
ATOM 1361 C C . PRO A 1 184 ? 25.126 -7.312 -28.757 1.00 62.97 184 PRO A C 1
ATOM 1363 O O . PRO A 1 184 ? 25.644 -6.226 -28.566 1.00 62.97 184 PRO A O 1
ATOM 1366 N N . THR A 1 185 ? 23.888 -7.409 -29.245 1.00 65.94 185 THR A N 1
ATOM 1367 C CA . THR A 1 185 ? 23.086 -6.219 -29.602 1.00 65.94 185 THR A CA 1
ATOM 1368 C C . THR A 1 185 ? 22.711 -5.342 -28.403 1.00 65.94 185 THR A C 1
ATOM 1370 O O . THR A 1 185 ? 22.299 -4.210 -28.612 1.00 65.94 185 THR A O 1
ATOM 1373 N N . TYR A 1 186 ? 22.836 -5.861 -27.178 1.00 73.00 186 TYR A N 1
ATOM 1374 C CA . TYR A 1 186 ? 22.675 -5.147 -25.910 1.00 73.00 186 TYR A CA 1
ATOM 1375 C C . TYR A 1 186 ? 23.510 -5.834 -24.816 1.00 73.00 186 TYR A C 1
ATOM 1377 O O . TYR A 1 186 ? 23.861 -7.011 -24.946 1.00 73.00 186 TYR A O 1
ATOM 1385 N N . ARG A 1 187 ? 23.772 -5.133 -23.708 1.00 77.25 187 ARG A N 1
ATOM 1386 C CA . ARG A 1 187 ? 24.303 -5.718 -22.466 1.00 77.25 187 ARG A CA 1
ATOM 1387 C C . ARG A 1 187 ? 23.334 -5.470 -21.319 1.00 77.25 187 ARG A C 1
ATOM 1389 O O . ARG A 1 187 ? 23.057 -4.319 -20.994 1.00 77.25 187 ARG A O 1
ATOM 1396 N N . LEU A 1 188 ? 22.837 -6.548 -20.718 1.00 81.31 188 LEU A N 1
ATOM 1397 C CA . LEU A 1 188 ? 22.026 -6.483 -19.508 1.00 81.31 188 LEU A CA 1
ATOM 1398 C C . LEU A 1 188 ? 22.961 -6.636 -18.309 1.00 81.31 188 LEU A C 1
ATOM 1400 O O . LEU A 1 188 ? 23.499 -7.714 -18.092 1.00 81.31 188 LEU A O 1
ATOM 1404 N N . ILE A 1 189 ? 23.186 -5.546 -17.589 1.00 79.62 189 ILE A N 1
ATOM 1405 C CA . ILE A 1 189 ? 24.071 -5.472 -16.434 1.00 79.62 189 ILE A CA 1
ATOM 1406 C C . ILE A 1 189 ? 23.254 -4.862 -15.310 1.00 79.62 189 ILE A C 1
ATOM 1408 O O . ILE A 1 189 ? 22.744 -3.747 -15.430 1.00 79.62 189 ILE A O 1
ATOM 1412 N N . ASN A 1 190 ? 23.137 -5.603 -14.214 1.00 83.00 190 ASN A N 1
ATOM 1413 C CA . ASN A 1 190 ? 22.505 -5.162 -12.986 1.00 83.00 190 ASN A CA 1
ATOM 1414 C C . ASN A 1 190 ? 21.116 -4.531 -13.262 1.00 83.00 190 ASN A C 1
ATOM 1416 O O . ASN A 1 190 ? 20.935 -3.334 -13.015 1.00 83.00 190 ASN A O 1
ATOM 1420 N N . PRO A 1 191 ? 20.156 -5.288 -13.842 1.00 89.12 191 PRO A N 1
ATOM 1421 C CA . PRO A 1 191 ? 18.808 -4.811 -14.132 1.00 89.12 191 PRO A CA 1
ATOM 1422 C C . PRO A 1 191 ? 18.034 -4.532 -12.844 1.00 89.12 191 PRO A C 1
ATOM 1424 O O . PRO A 1 191 ? 17.995 -5.352 -11.930 1.00 89.12 191 PRO A O 1
ATOM 1427 N N . ARG A 1 192 ? 17.409 -3.359 -12.780 1.00 91.19 192 ARG A N 1
ATOM 1428 C CA . ARG A 1 192 ? 16.817 -2.789 -11.562 1.00 91.19 192 ARG A CA 1
ATOM 1429 C C . ARG A 1 192 ? 15.335 -2.547 -11.772 1.00 91.19 192 ARG A C 1
ATOM 1431 O O . ARG A 1 192 ? 14.603 -3.507 -11.996 1.00 91.19 192 ARG A O 1
ATOM 1438 N N . GLY A 1 193 ? 14.894 -1.296 -11.713 1.00 93.88 193 GLY A N 1
ATOM 1439 C CA . GLY A 1 193 ? 13.523 -0.882 -11.958 1.00 93.88 193 GLY A CA 1
ATOM 1440 C C . GLY A 1 193 ? 12.997 -1.383 -13.297 1.00 93.88 193 GLY A C 1
ATOM 1441 O O . GLY A 1 193 ? 13.664 -1.270 -14.328 1.00 93.88 193 GLY A O 1
ATOM 1442 N N . LEU A 1 194 ? 11.780 -1.913 -13.266 1.00 96.88 194 LEU A N 1
ATOM 1443 C CA . LEU A 1 194 ? 11.033 -2.362 -14.431 1.00 96.88 194 LEU A CA 1
ATOM 1444 C C . LEU A 1 194 ? 9.788 -1.492 -14.601 1.00 96.88 194 LEU A C 1
ATOM 1446 O O . LEU A 1 194 ? 9.115 -1.166 -13.629 1.00 96.88 194 LEU A O 1
ATOM 1450 N N . ALA A 1 195 ? 9.448 -1.156 -15.841 1.00 95.94 195 ALA A N 1
ATOM 1451 C CA . ALA A 1 195 ? 8.168 -0.534 -16.168 1.00 95.94 195 ALA A CA 1
ATOM 1452 C C . ALA A 1 195 ? 7.630 -1.096 -17.484 1.00 95.94 195 ALA A C 1
ATOM 1454 O O . ALA A 1 195 ? 8.394 -1.356 -18.411 1.00 95.94 195 ALA A O 1
ATOM 1455 N N . VAL A 1 196 ? 6.314 -1.275 -17.586 1.00 95.19 196 VAL A N 1
ATOM 1456 C CA . VAL A 1 196 ? 5.665 -1.796 -18.796 1.00 95.19 196 VAL A CA 1
ATOM 1457 C C . VAL A 1 196 ? 4.702 -0.749 -19.342 1.00 95.19 196 VAL A C 1
ATOM 1459 O O . VAL A 1 196 ? 3.806 -0.299 -18.631 1.00 95.19 196 VAL A O 1
ATOM 1462 N N . ALA A 1 197 ? 4.867 -0.386 -20.615 1.00 91.81 197 ALA A N 1
ATOM 1463 C CA . ALA A 1 197 ? 3.944 0.481 -21.344 1.00 91.81 197 ALA A CA 1
ATOM 1464 C C . ALA A 1 197 ? 3.498 -0.213 -22.635 1.00 91.81 197 ALA A C 1
ATOM 1466 O O . ALA A 1 197 ? 4.299 -0.455 -23.540 1.00 91.81 197 ALA A O 1
ATOM 1467 N N . GLY A 1 198 ? 2.213 -0.560 -22.736 1.00 89.56 198 GLY A N 1
ATOM 1468 C CA . GLY A 1 198 ? 1.715 -1.340 -23.870 1.00 89.56 198 GLY A CA 1
ATOM 1469 C C . GLY A 1 198 ? 2.439 -2.686 -23.976 1.00 89.56 198 GLY A C 1
ATOM 1470 O O . GLY A 1 198 ? 2.388 -3.473 -23.040 1.00 89.56 198 GLY A O 1
ATOM 1471 N N . ASN A 1 199 ? 3.117 -2.945 -25.101 1.00 92.12 199 ASN A N 1
ATOM 1472 C CA . ASN A 1 199 ? 3.930 -4.154 -25.305 1.00 92.12 199 ASN A CA 1
ATOM 1473 C C . ASN A 1 199 ? 5.442 -3.908 -25.132 1.00 92.12 199 ASN A C 1
ATOM 1475 O O . ASN A 1 199 ? 6.252 -4.708 -25.592 1.00 92.12 199 ASN A O 1
ATOM 1479 N N . THR A 1 200 ? 5.845 -2.804 -24.503 1.00 92.38 200 THR A N 1
ATOM 1480 C CA . THR A 1 200 ? 7.257 -2.484 -24.266 1.00 92.38 200 THR A CA 1
ATOM 1481 C C . THR A 1 200 ? 7.588 -2.618 -22.786 1.00 92.38 200 THR A C 1
ATOM 1483 O O . THR A 1 200 ? 6.940 -2.003 -21.940 1.00 92.38 200 THR A O 1
ATOM 1486 N N . LEU A 1 201 ? 8.614 -3.414 -22.488 1.00 95.62 201 LEU A N 1
ATOM 1487 C CA . LEU A 1 201 ? 9.262 -3.501 -21.187 1.00 95.62 201 LEU A CA 1
ATOM 1488 C C . LEU A 1 201 ? 10.474 -2.564 -21.178 1.00 95.62 201 LEU A C 1
ATOM 1490 O O . LEU A 1 201 ? 11.375 -2.701 -22.004 1.00 95.62 201 LEU A O 1
ATOM 1494 N N . TYR A 1 202 ? 10.487 -1.634 -20.233 1.00 93.94 202 TYR A N 1
ATOM 1495 C CA . TYR A 1 202 ? 11.600 -0.739 -19.943 1.00 93.94 202 TYR A CA 1
ATOM 1496 C C . TYR A 1 202 ? 12.371 -1.274 -18.747 1.00 93.94 202 TYR A C 1
ATOM 1498 O O . TYR A 1 202 ? 11.773 -1.673 -17.744 1.00 93.94 202 TYR A O 1
ATOM 1506 N N . VAL A 1 203 ? 13.694 -1.258 -18.854 1.00 93.19 203 VAL A N 1
ATOM 1507 C CA . VAL A 1 203 ? 14.592 -1.821 -17.848 1.00 93.19 203 VAL A CA 1
ATOM 1508 C C . VAL A 1 203 ? 15.635 -0.784 -17.482 1.00 93.19 203 VAL A C 1
ATOM 1510 O O . VAL A 1 203 ? 16.423 -0.381 -18.334 1.00 93.19 203 VAL A O 1
ATOM 1513 N N . ALA A 1 204 ? 15.669 -0.378 -16.216 1.00 91.00 204 ALA A N 1
ATOM 1514 C CA . ALA A 1 204 ? 16.782 0.386 -15.676 1.00 91.00 204 ALA A CA 1
ATOM 1515 C C . ALA A 1 204 ? 18.001 -0.536 -15.570 1.00 91.00 204 ALA A C 1
ATOM 1517 O O . ALA A 1 204 ? 18.036 -1.448 -14.746 1.00 91.00 204 ALA A O 1
ATOM 1518 N N . ASN A 1 205 ? 18.975 -0.315 -16.441 1.00 86.69 205 ASN A N 1
ATOM 1519 C CA . ASN A 1 205 ? 20.177 -1.114 -16.601 1.00 86.69 205 ASN A CA 1
ATOM 1520 C C . ASN A 1 205 ? 21.360 -0.347 -16.008 1.00 86.69 205 ASN A C 1
ATOM 1522 O O . ASN A 1 205 ? 21.812 0.659 -16.562 1.00 86.69 205 ASN A O 1
ATOM 1526 N N . ARG A 1 206 ? 21.823 -0.763 -14.832 1.00 82.38 206 ARG A N 1
ATOM 1527 C CA . ARG A 1 206 ? 22.834 -0.016 -14.084 1.00 82.38 206 ARG A CA 1
ATOM 1528 C C . ARG A 1 206 ? 24.240 -0.511 -14.426 1.00 82.38 206 ARG A C 1
ATOM 1530 O O . ARG A 1 206 ? 24.534 -1.685 -14.266 1.00 82.38 206 ARG A O 1
ATOM 1537 N N . ASP A 1 207 ? 25.171 0.384 -14.745 1.00 73.06 207 ASP A N 1
ATOM 1538 C CA . ASP A 1 207 ? 26.581 -0.017 -14.832 1.00 73.06 207 ASP A CA 1
ATOM 1539 C C . ASP A 1 207 ? 27.165 -0.301 -13.433 1.00 73.06 207 ASP A C 1
ATOM 1541 O O . ASP A 1 207 ? 27.095 0.514 -12.508 1.00 73.06 207 ASP A O 1
ATOM 1545 N N . SER A 1 208 ? 27.737 -1.491 -13.256 1.00 57.69 208 SER A N 1
ATOM 1546 C CA . SER A 1 208 ? 28.447 -1.905 -12.043 1.00 57.69 208 SER A CA 1
ATOM 1547 C C . SER A 1 208 ? 29.966 -1.704 -12.135 1.00 57.69 208 SER A C 1
ATOM 1549 O O . SER A 1 208 ? 30.651 -1.871 -11.124 1.00 57.69 208 SER A O 1
ATOM 1551 N N . MET A 1 209 ? 30.513 -1.334 -13.302 1.00 52.00 209 MET A N 1
ATOM 1552 C CA . MET A 1 209 ? 31.960 -1.281 -13.564 1.00 52.00 209 MET A CA 1
ATOM 1553 C C . MET A 1 209 ? 32.614 0.084 -13.300 1.00 52.00 209 MET A C 1
ATOM 1555 O O . MET A 1 209 ? 33.784 0.290 -13.622 1.00 52.00 209 MET A O 1
ATOM 1559 N N . GLY A 1 210 ? 31.905 1.007 -12.645 1.00 49.56 210 GLY A N 1
ATOM 1560 C CA . GLY A 1 210 ? 32.488 2.253 -12.138 1.00 49.56 210 GLY A CA 1
ATOM 1561 C C . GLY A 1 210 ? 32.750 3.319 -13.204 1.00 49.56 210 GLY A C 1
ATOM 1562 O O . GLY A 1 210 ? 33.476 4.271 -12.920 1.00 49.56 210 GLY A O 1
ATOM 1563 N N . THR A 1 211 ? 32.159 3.190 -14.400 1.00 52.25 211 THR A N 1
ATOM 1564 C CA . THR A 1 211 ? 32.260 4.205 -15.464 1.00 52.25 211 THR A CA 1
ATOM 1565 C C . THR A 1 211 ? 31.139 5.252 -15.429 1.00 52.25 211 THR A C 1
ATOM 1567 O O . THR A 1 211 ? 31.170 6.209 -16.197 1.00 52.25 211 THR A O 1
ATOM 1570 N N . SER A 1 212 ? 30.235 5.137 -14.448 1.00 54.22 212 SER A N 1
ATOM 1571 C CA . SER A 1 212 ? 29.108 6.034 -14.136 1.00 54.22 212 SER A CA 1
ATOM 1572 C C . SER A 1 212 ? 27.964 6.054 -15.144 1.00 54.22 212 SER A C 1
ATOM 1574 O O . SER A 1 212 ? 26.971 6.702 -14.853 1.00 54.22 212 SER A O 1
ATOM 1576 N N . THR A 1 213 ? 28.029 5.332 -16.260 1.00 64.75 213 THR A N 1
ATOM 1577 C CA . THR A 1 213 ? 27.042 5.456 -17.336 1.00 64.75 213 THR A CA 1
ATOM 1578 C C . THR A 1 213 ? 26.164 4.213 -17.410 1.00 64.75 213 THR A C 1
ATOM 1580 O O . THR A 1 213 ? 26.617 3.147 -17.799 1.00 64.75 213 THR A O 1
ATOM 1583 N N . GLY A 1 214 ? 24.917 4.316 -16.950 1.00 73.38 214 GLY A N 1
ATOM 1584 C CA . GLY A 1 214 ? 23.894 3.282 -17.116 1.00 73.38 214 GLY A CA 1
ATOM 1585 C C . GLY A 1 214 ? 22.881 3.688 -18.184 1.00 73.38 214 GLY A C 1
ATOM 1586 O O . GLY A 1 214 ? 22.973 4.763 -18.781 1.00 73.38 214 GLY A O 1
ATOM 1587 N N . SER A 1 215 ? 21.883 2.841 -18.421 1.00 78.25 215 SER A N 1
ATOM 1588 C CA . SER A 1 215 ? 20.907 3.095 -19.475 1.00 78.25 215 SER A CA 1
ATOM 1589 C C . SER A 1 215 ? 19.515 2.540 -19.191 1.00 78.25 215 SER A C 1
ATOM 1591 O O . SER A 1 215 ? 19.300 1.788 -18.241 1.00 78.25 215 SER A O 1
ATOM 1593 N N . ILE A 1 216 ? 18.534 2.959 -19.991 1.00 84.31 216 ILE A N 1
ATOM 1594 C CA . ILE A 1 216 ? 17.178 2.407 -19.954 1.00 84.31 216 ILE A CA 1
ATOM 1595 C C . ILE A 1 216 ? 16.973 1.610 -21.239 1.00 84.31 216 ILE A C 1
ATOM 1597 O O . ILE A 1 216 ? 16.789 2.194 -22.305 1.00 84.31 216 ILE A O 1
ATOM 1601 N N . LEU A 1 217 ? 16.989 0.284 -21.124 1.00 86.50 217 LEU A N 1
ATOM 1602 C CA . LEU A 1 217 ? 16.834 -0.631 -22.255 1.00 86.50 217 LEU A CA 1
ATOM 1603 C C . LEU A 1 217 ? 15.355 -0.889 -22.553 1.00 86.50 217 LEU A C 1
ATOM 1605 O O . LEU A 1 217 ? 14.540 -0.970 -21.627 1.00 86.50 217 LEU A O 1
ATOM 1609 N N . ARG A 1 218 ? 15.014 -1.084 -23.835 1.00 89.06 218 ARG A N 1
ATOM 1610 C CA . ARG A 1 218 ? 13.659 -1.454 -24.270 1.00 89.06 218 ARG A CA 1
ATOM 1611 C C . ARG A 1 218 ? 13.607 -2.858 -24.859 1.00 89.06 218 ARG A C 1
ATOM 1613 O O . ARG A 1 218 ? 14.370 -3.207 -25.759 1.00 89.06 218 ARG A O 1
ATOM 1620 N N . PHE A 1 219 ? 12.626 -3.630 -24.411 1.00 90.56 219 PHE A N 1
ATOM 1621 C CA . PHE A 1 219 ? 12.351 -4.973 -24.907 1.00 90.56 219 PHE A CA 1
ATOM 1622 C C . PHE A 1 219 ? 10.879 -5.133 -25.281 1.00 90.56 219 PHE A C 1
ATOM 1624 O O . PHE A 1 219 ? 9.997 -4.503 -24.699 1.00 90.56 219 PHE A O 1
ATOM 1631 N N . ASP A 1 220 ? 10.601 -6.009 -26.240 1.00 92.69 220 ASP A N 1
ATOM 1632 C CA . ASP A 1 220 ? 9.256 -6.501 -26.494 1.00 92.69 220 ASP A CA 1
ATOM 1633 C C . ASP A 1 220 ? 8.802 -7.334 -25.287 1.00 92.69 220 ASP A C 1
ATOM 1635 O O . ASP A 1 220 ? 9.406 -8.354 -24.953 1.00 92.69 220 ASP A O 1
ATOM 1639 N N . ALA A 1 221 ? 7.735 -6.909 -24.618 1.00 94.19 221 ALA A N 1
ATOM 1640 C CA . ALA A 1 221 ? 7.234 -7.560 -23.412 1.00 94.19 221 ALA A CA 1
ATOM 1641 C C . ALA A 1 221 ? 6.595 -8.936 -23.689 1.00 94.19 221 ALA A C 1
ATOM 1643 O O . ALA A 1 221 ? 6.363 -9.719 -22.768 1.00 94.19 221 ALA A O 1
ATOM 1644 N N . THR A 1 222 ? 6.314 -9.274 -24.947 1.00 93.94 222 THR A N 1
ATOM 1645 C CA . THR A 1 222 ? 5.814 -10.598 -25.324 1.00 93.94 222 THR A CA 1
ATOM 1646 C C . THR A 1 222 ? 6.964 -11.540 -25.665 1.00 93.94 222 THR A C 1
ATOM 1648 O O . THR A 1 222 ? 6.973 -12.681 -25.199 1.00 93.94 222 THR A O 1
ATOM 1651 N N . THR A 1 223 ? 7.932 -11.084 -26.462 1.00 93.31 223 THR A N 1
ATOM 1652 C CA . THR A 1 223 ? 8.971 -11.959 -27.031 1.00 93.31 223 THR A CA 1
ATOM 1653 C C . THR A 1 223 ? 10.339 -11.846 -26.362 1.00 93.31 223 THR A C 1
ATOM 1655 O O . THR A 1 223 ? 11.200 -12.673 -26.645 1.00 93.31 223 THR A O 1
ATOM 1658 N N . GLY A 1 224 ? 10.570 -10.822 -25.537 1.00 90.25 224 GLY A N 1
ATOM 1659 C CA . GLY A 1 224 ? 11.877 -10.515 -24.945 1.00 90.25 224 GLY A CA 1
ATOM 1660 C C . GLY A 1 224 ? 12.882 -9.939 -25.948 1.00 90.25 224 GLY A C 1
ATOM 1661 O O . GLY A 1 224 ? 14.066 -9.829 -25.645 1.00 90.25 224 GLY A O 1
ATOM 1662 N N . ALA A 1 225 ? 12.439 -9.584 -27.159 1.00 88.56 225 ALA A N 1
ATOM 1663 C CA . ALA A 1 225 ? 13.324 -9.065 -28.197 1.00 88.56 225 ALA A CA 1
ATOM 1664 C C . ALA A 1 225 ? 13.767 -7.636 -27.864 1.00 88.56 225 ALA A C 1
ATOM 1666 O O . ALA A 1 225 ? 12.931 -6.790 -27.559 1.00 88.56 225 ALA A O 1
ATOM 1667 N N . TYR A 1 226 ? 15.064 -7.352 -27.958 1.00 85.75 226 TYR A N 1
ATOM 1668 C CA . TYR A 1 226 ? 15.587 -5.996 -27.795 1.00 85.75 226 TYR A CA 1
ATOM 1669 C C . TYR A 1 226 ? 15.103 -5.085 -28.928 1.00 85.75 226 TYR A C 1
ATOM 1671 O O . TYR A 1 226 ? 15.198 -5.448 -30.103 1.00 85.75 226 TYR A O 1
ATOM 1679 N N . LEU A 1 227 ? 14.568 -3.917 -28.574 1.00 81.12 227 LEU A N 1
ATOM 1680 C CA . LEU A 1 227 ? 13.884 -3.025 -29.516 1.00 81.12 227 LEU A CA 1
ATOM 1681 C C . LEU A 1 227 ? 14.785 -1.938 -30.107 1.00 81.12 227 LEU A C 1
ATOM 1683 O O . LEU A 1 227 ? 14.416 -1.339 -31.114 1.00 81.12 227 LEU A O 1
ATOM 1687 N N . ASP A 1 228 ? 15.965 -1.710 -29.532 1.00 73.81 228 ASP A N 1
ATOM 1688 C CA . ASP A 1 228 ? 16.854 -0.609 -29.930 1.00 73.81 228 ASP A CA 1
ATOM 1689 C C . ASP A 1 228 ? 17.990 -1.061 -30.870 1.00 73.81 228 ASP A C 1
ATOM 1691 O O . ASP A 1 228 ? 18.954 -0.340 -31.131 1.00 73.81 228 ASP A O 1
ATOM 1695 N N . ALA A 1 229 ? 17.864 -2.261 -31.445 1.00 59.22 229 ALA A N 1
ATOM 1696 C CA . ALA A 1 229 ? 18.827 -2.800 -32.396 1.00 59.22 229 ALA A CA 1
ATOM 1697 C C . ALA A 1 229 ? 18.922 -1.921 -33.664 1.00 59.22 229 ALA A C 1
ATOM 1699 O O . ALA A 1 229 ? 17.955 -1.772 -34.411 1.00 59.22 229 ALA A O 1
ATOM 1700 N N . GLY A 1 230 ? 20.115 -1.381 -33.944 1.00 49.28 230 GLY A N 1
ATOM 1701 C CA . GLY A 1 230 ? 20.400 -0.598 -35.158 1.00 49.28 230 GLY A CA 1
ATOM 1702 C C . GLY A 1 230 ? 20.373 0.924 -34.986 1.00 49.28 230 GLY A C 1
ATOM 1703 O O . GLY A 1 230 ? 20.598 1.644 -35.959 1.00 49.28 230 GLY A O 1
ATOM 1704 N N . ILE A 1 231 ? 20.164 1.427 -33.768 1.00 49.94 231 ILE A N 1
ATOM 1705 C CA . ILE A 1 231 ? 20.195 2.859 -33.443 1.00 49.94 231 ILE A CA 1
ATOM 1706 C C . ILE A 1 231 ? 21.644 3.312 -33.199 1.00 49.94 231 ILE A C 1
ATOM 1708 O O . ILE A 1 231 ? 21.951 3.805 -32.133 1.00 49.94 231 ILE A O 1
ATOM 1712 N N . GLY A 1 232 ? 22.564 3.103 -34.152 1.00 42.47 232 GLY A N 1
ATOM 1713 C CA . GLY A 1 232 ? 23.929 3.678 -34.164 1.00 42.47 232 GLY A CA 1
ATOM 1714 C C . GLY A 1 232 ? 24.861 3.428 -32.961 1.00 42.47 232 GLY A C 1
ATOM 1715 O O . GLY A 1 232 ? 26.033 3.774 -33.061 1.00 42.47 232 GLY A O 1
ATOM 1716 N N . ALA A 1 233 ? 24.371 2.832 -31.878 1.00 44.19 233 ALA A N 1
ATOM 1717 C CA . ALA A 1 233 ? 25.085 2.583 -30.649 1.00 44.19 233 ALA A CA 1
ATOM 1718 C C . ALA A 1 233 ? 26.096 1.474 -30.901 1.00 44.19 233 ALA A C 1
ATOM 1720 O O . ALA A 1 233 ? 25.733 0.380 -31.345 1.00 44.19 233 ALA A O 1
ATOM 1721 N N . ASP A 1 234 ? 27.370 1.755 -30.644 1.00 45.47 234 ASP A N 1
ATOM 1722 C CA . ASP A 1 234 ? 28.330 0.682 -30.445 1.00 45.47 234 ASP A CA 1
ATOM 1723 C C . ASP A 1 234 ? 27.854 -0.112 -29.215 1.00 45.47 234 ASP A C 1
ATOM 1725 O O . ASP A 1 234 ? 27.832 0.443 -28.113 1.00 45.47 234 ASP A O 1
ATOM 1729 N N . PRO A 1 235 ? 27.461 -1.392 -29.358 1.00 44.50 235 PRO A N 1
ATOM 1730 C CA . PRO A 1 235 ? 26.951 -2.181 -28.238 1.00 44.50 235 PRO A CA 1
ATOM 1731 C C . PRO A 1 235 ? 27.993 -2.405 -27.129 1.00 44.50 235 PRO A C 1
ATOM 1733 O O . PRO A 1 235 ? 27.676 -2.931 -26.059 1.00 44.50 235 PRO A O 1
ATOM 1736 N N . LEU A 1 236 ? 29.256 -2.047 -27.395 1.00 41.25 236 LEU A N 1
ATOM 1737 C CA . LEU A 1 236 ? 30.370 -2.095 -26.456 1.00 41.25 236 LEU A CA 1
ATOM 1738 C C . LEU A 1 236 ? 30.549 -0.794 -25.664 1.00 41.25 236 LEU A C 1
ATOM 1740 O O . LEU A 1 236 ? 31.259 -0.806 -24.658 1.00 41.25 236 LEU A O 1
ATOM 1744 N N . THR A 1 237 ? 29.905 0.305 -26.063 1.00 43.59 237 THR A N 1
ATOM 1745 C CA . THR A 1 237 ? 29.860 1.542 -25.281 1.00 43.59 237 THR A CA 1
ATOM 1746 C C . THR A 1 237 ? 28.460 1.736 -24.721 1.00 43.59 237 THR A C 1
ATOM 1748 O O . THR A 1 237 ? 27.524 2.028 -25.454 1.00 43.59 237 THR A O 1
ATOM 1751 N N . ILE A 1 238 ? 28.329 1.661 -23.397 1.00 46.94 238 ILE A N 1
ATOM 1752 C CA . ILE A 1 238 ? 27.085 1.878 -22.628 1.00 46.94 238 ILE A CA 1
ATOM 1753 C C . ILE A 1 238 ? 26.528 3.325 -22.804 1.00 46.94 238 ILE A C 1
ATOM 1755 O O . ILE A 1 238 ? 25.521 3.704 -22.222 1.00 46.94 238 ILE A O 1
ATOM 1759 N N . ASN A 1 239 ? 27.167 4.153 -23.640 1.00 42.22 239 ASN A N 1
ATOM 1760 C CA . ASN A 1 239 ? 26.982 5.601 -23.725 1.00 42.22 239 ASN A CA 1
ATOM 1761 C C . ASN A 1 239 ? 26.001 6.091 -24.806 1.00 42.22 239 ASN A C 1
ATOM 1763 O O . ASN A 1 239 ? 25.715 7.287 -24.817 1.00 42.22 239 ASN A O 1
ATOM 1767 N N . ASP A 1 240 ? 25.485 5.224 -25.684 1.00 43.25 240 ASP A N 1
ATOM 1768 C CA . ASP A 1 240 ? 24.734 5.644 -26.886 1.00 43.25 240 ASP A CA 1
ATOM 1769 C C . ASP A 1 240 ? 23.263 5.179 -26.903 1.00 43.25 240 ASP A C 1
ATOM 1771 O O . ASP A 1 240 ? 22.679 4.961 -27.965 1.00 43.25 240 ASP A O 1
ATOM 1775 N N . ASP A 1 241 ? 22.625 5.036 -25.737 1.00 49.44 241 ASP A N 1
ATOM 1776 C CA . ASP A 1 241 ? 21.206 4.674 -25.693 1.00 49.44 241 ASP A CA 1
ATOM 1777 C C . ASP A 1 241 ? 20.261 5.838 -26.057 1.00 49.44 241 ASP A C 1
ATOM 1779 O O . ASP A 1 241 ? 20.520 7.026 -25.840 1.00 49.44 241 ASP A O 1
ATOM 1783 N N . VAL A 1 242 ? 19.102 5.438 -26.579 1.00 50.25 242 VAL A N 1
ATOM 1784 C CA . VAL A 1 242 ? 17.947 6.216 -27.077 1.00 50.25 242 VAL A CA 1
ATOM 1785 C C . VAL A 1 242 ? 17.540 7.400 -26.188 1.00 50.25 242 VAL A C 1
ATOM 1787 O O . VAL A 1 242 ? 17.083 8.422 -26.696 1.00 50.25 242 VAL A O 1
ATOM 1790 N N . PHE A 1 243 ? 17.711 7.292 -24.871 1.00 51.94 243 PHE A N 1
ATOM 1791 C CA . PHE A 1 243 ? 17.272 8.307 -23.908 1.00 51.94 243 PHE A CA 1
ATOM 1792 C C . PHE A 1 243 ? 18.419 9.163 -23.335 1.00 51.94 243 PHE A C 1
ATOM 1794 O O . PHE A 1 243 ? 18.184 10.021 -22.483 1.00 51.94 243 PHE A O 1
ATOM 1801 N N . GLY A 1 244 ? 19.645 8.984 -23.832 1.00 53.09 244 GLY A N 1
ATOM 1802 C CA . GLY A 1 244 ? 20.840 9.643 -23.314 1.00 53.09 244 GLY A CA 1
ATOM 1803 C C . GLY A 1 244 ? 21.436 8.944 -22.090 1.00 53.09 244 GLY A C 1
ATOM 1804 O O . GLY A 1 244 ? 20.925 7.944 -21.592 1.00 53.09 244 GLY A O 1
ATOM 1805 N N . ASN A 1 245 ? 22.563 9.481 -21.632 1.00 59.28 245 ASN A N 1
ATOM 1806 C CA . ASN A 1 245 ? 23.399 8.908 -20.584 1.00 59.28 245 ASN A CA 1
ATOM 1807 C C . ASN A 1 245 ? 22.751 9.093 -19.192 1.00 59.28 245 ASN A C 1
ATOM 1809 O O . ASN A 1 245 ? 22.749 10.209 -18.667 1.00 59.28 245 ASN A O 1
ATOM 1813 N N . PHE A 1 246 ? 22.166 8.038 -18.608 1.00 66.81 246 PHE A N 1
ATOM 1814 C CA . PHE A 1 246 ? 21.620 8.081 -17.243 1.00 66.81 246 PHE A CA 1
ATOM 1815 C C . PHE A 1 246 ? 22.660 7.562 -16.255 1.00 66.81 246 PHE A C 1
ATOM 1817 O O . PHE A 1 246 ? 23.045 6.395 -16.301 1.00 66.81 246 PHE A O 1
ATOM 1824 N N . ASP A 1 247 ? 23.063 8.390 -15.296 1.00 70.44 247 ASP A N 1
ATOM 1825 C CA . ASP A 1 247 ? 23.999 7.960 -14.257 1.00 70.44 247 ASP A CA 1
ATOM 1826 C C . ASP A 1 247 ? 23.338 6.940 -13.307 1.00 70.44 247 ASP A C 1
ATOM 1828 O O . ASP A 1 247 ? 22.696 7.321 -12.337 1.00 70.44 247 ASP A O 1
ATOM 1832 N N . ASN A 1 248 ? 23.485 5.635 -13.554 1.00 79.06 248 ASN A N 1
ATOM 1833 C CA . ASN A 1 248 ? 22.868 4.540 -12.781 1.00 79.06 248 ASN A CA 1
ATOM 1834 C C . ASN A 1 248 ? 21.341 4.693 -12.569 1.00 79.06 248 ASN A C 1
ATOM 1836 O O . ASN A 1 248 ? 20.896 5.002 -11.455 1.00 79.06 248 ASN A O 1
ATOM 1840 N N . PRO A 1 249 ? 20.506 4.446 -13.590 1.00 86.31 249 PRO A N 1
ATOM 1841 C CA . PRO A 1 249 ? 19.064 4.381 -13.383 1.00 86.31 249 PRO A CA 1
ATOM 1842 C C . PRO A 1 249 ? 18.723 3.244 -12.407 1.00 86.31 249 PRO A C 1
ATOM 1844 O O . PRO A 1 249 ? 19.291 2.154 -12.483 1.00 86.31 249 PRO A O 1
ATOM 1847 N N . MET A 1 250 ? 17.809 3.508 -11.471 1.00 88.12 250 MET A N 1
ATOM 1848 C CA . MET A 1 250 ? 17.412 2.555 -10.427 1.00 88.12 250 MET A CA 1
ATOM 1849 C C . MET A 1 250 ? 15.930 2.243 -10.450 1.00 88.12 250 MET A C 1
ATOM 1851 O O . MET A 1 250 ? 15.559 1.078 -10.422 1.00 88.12 250 MET A O 1
ATOM 1855 N N . ALA A 1 251 ? 15.096 3.275 -10.495 1.00 92.81 251 ALA A N 1
ATOM 1856 C CA . ALA A 1 251 ? 13.656 3.147 -10.358 1.00 92.81 251 ALA A CA 1
ATOM 1857 C C . ALA A 1 251 ? 12.973 3.690 -11.608 1.00 92.81 251 ALA A C 1
ATOM 1859 O O . ALA A 1 251 ? 13.367 4.741 -12.117 1.00 92.81 251 ALA A O 1
ATOM 1860 N N . LEU A 1 252 ? 11.950 2.981 -12.075 1.00 95.06 252 LEU A N 1
ATOM 1861 C CA . LEU A 1 252 ? 11.133 3.368 -13.217 1.00 95.06 252 LEU A CA 1
ATOM 1862 C C . LEU A 1 252 ? 9.660 3.329 -12.823 1.00 95.06 252 LEU A C 1
ATOM 1864 O O . LEU A 1 252 ? 9.242 2.438 -12.091 1.00 95.06 252 LEU A O 1
ATOM 1868 N N . HIS A 1 253 ? 8.875 4.259 -13.355 1.00 95.19 253 HIS A N 1
ATOM 1869 C CA . HIS A 1 253 ? 7.420 4.216 -13.275 1.00 95.19 253 HIS A CA 1
ATOM 1870 C C . HIS A 1 253 ? 6.812 4.716 -14.584 1.00 95.19 253 HIS A C 1
ATOM 1872 O O . HIS A 1 253 ? 7.164 5.797 -15.060 1.00 95.19 253 HIS A O 1
ATOM 1878 N N . PHE A 1 254 ? 5.884 3.953 -15.159 1.00 93.94 254 PHE A N 1
ATOM 1879 C CA . PHE A 1 254 ? 5.135 4.375 -16.339 1.00 93.94 254 PHE A CA 1
ATOM 1880 C C . PHE A 1 254 ? 3.790 4.985 -15.940 1.00 93.94 254 PHE A C 1
ATOM 1882 O O . PHE A 1 254 ? 2.928 4.306 -15.389 1.00 93.94 254 PHE A O 1
ATOM 1889 N N . ASN A 1 255 ? 3.579 6.250 -16.303 1.00 90.44 255 ASN A N 1
ATOM 1890 C CA . ASN A 1 255 ? 2.307 6.928 -16.119 1.00 90.44 255 ASN A CA 1
ATOM 1891 C C . ASN A 1 255 ? 1.477 6.870 -17.410 1.00 90.44 255 ASN A C 1
ATOM 1893 O O . ASN A 1 255 ? 1.686 7.636 -18.354 1.00 90.44 255 ASN A O 1
ATOM 1897 N N . ALA A 1 256 ? 0.469 5.999 -17.421 1.00 86.00 256 ALA A N 1
ATOM 1898 C CA . ALA A 1 256 ? -0.417 5.813 -18.569 1.00 86.00 256 ALA A CA 1
ATOM 1899 C C . ALA A 1 256 ? -1.260 7.054 -18.923 1.00 86.00 256 ALA A C 1
ATOM 1901 O O . ALA A 1 256 ? -1.675 7.206 -20.071 1.00 86.00 256 ALA A O 1
ATOM 1902 N N . SER A 1 257 ? -1.529 7.949 -17.963 1.00 84.88 257 SER A N 1
ATOM 1903 C CA . SER A 1 257 ? -2.378 9.130 -18.189 1.00 84.88 257 SER A CA 1
ATOM 1904 C C . SER A 1 257 ? -1.673 10.231 -18.984 1.00 84.88 257 SER A C 1
ATOM 1906 O O . SER A 1 257 ? -2.311 10.954 -19.752 1.00 84.88 257 SER A O 1
ATOM 1908 N N . THR A 1 258 ? -0.358 10.338 -18.810 1.00 85.62 258 THR A N 1
ATOM 1909 C CA . THR A 1 258 ? 0.518 11.288 -19.504 1.00 85.62 258 THR A CA 1
ATOM 1910 C C . THR A 1 258 ? 1.337 10.621 -20.601 1.00 85.62 258 THR A C 1
ATOM 1912 O O . THR A 1 258 ? 1.922 11.326 -21.415 1.00 85.62 258 THR A O 1
ATOM 1915 N N . ASN A 1 259 ? 1.345 9.285 -20.650 1.00 88.19 259 ASN A N 1
ATOM 1916 C CA . ASN A 1 259 ? 2.224 8.488 -21.495 1.00 88.19 259 ASN A CA 1
ATOM 1917 C C . ASN A 1 259 ? 3.703 8.854 -21.277 1.00 88.19 259 ASN A C 1
ATOM 1919 O O . ASN A 1 259 ? 4.459 9.029 -22.232 1.00 88.19 259 ASN A O 1
ATOM 1923 N N . THR A 1 260 ? 4.095 9.011 -20.010 1.00 89.56 260 THR A N 1
ATOM 1924 C CA . THR A 1 260 ? 5.464 9.358 -19.615 1.00 89.56 260 THR A CA 1
ATOM 1925 C C . THR A 1 260 ? 6.100 8.247 -18.791 1.00 89.56 260 THR A C 1
ATOM 1927 O O . THR A 1 260 ? 5.419 7.528 -18.058 1.00 89.56 260 THR A O 1
ATOM 1930 N N . LEU A 1 261 ? 7.416 8.101 -18.916 1.00 91.81 261 LEU A N 1
ATOM 1931 C CA . LEU A 1 261 ? 8.233 7.255 -18.055 1.00 91.81 261 LEU A CA 1
ATOM 1932 C C . LEU A 1 261 ? 9.017 8.152 -17.095 1.00 91.81 261 LEU A C 1
ATOM 1934 O O . LEU A 1 261 ? 9.809 8.987 -17.528 1.00 91.81 261 LEU A O 1
ATOM 1938 N N . THR A 1 262 ? 8.805 7.976 -15.798 1.00 92.50 262 THR A N 1
ATOM 1939 C CA . THR A 1 262 ? 9.601 8.634 -14.763 1.00 92.50 262 THR A CA 1
ATOM 1940 C C . THR A 1 262 ? 10.766 7.730 -14.391 1.00 92.50 262 THR A C 1
ATOM 1942 O O . THR A 1 262 ? 10.559 6.552 -14.101 1.00 92.50 262 THR A O 1
ATOM 1945 N N . ALA A 1 263 ? 11.977 8.278 -14.379 1.00 91.00 263 ALA A N 1
ATOM 1946 C CA . ALA A 1 263 ? 13.198 7.564 -14.038 1.00 91.00 263 ALA A CA 1
ATOM 1947 C C . ALA A 1 263 ? 13.941 8.252 -12.890 1.00 91.00 263 ALA A C 1
ATOM 1949 O O . ALA A 1 263 ? 14.147 9.467 -12.897 1.00 91.00 263 ALA A O 1
ATOM 1950 N N . GLY A 1 264 ? 14.359 7.452 -11.915 1.00 89.38 264 GLY A N 1
ATOM 1951 C CA . GLY A 1 264 ? 15.205 7.869 -10.806 1.00 89.38 264 GLY A CA 1
ATOM 1952 C C . GLY A 1 264 ? 16.618 7.356 -10.975 1.00 89.38 264 GLY A C 1
ATOM 1953 O O . GLY A 1 264 ? 16.810 6.169 -11.246 1.00 89.38 264 GLY A O 1
ATOM 1954 N N . VAL A 1 265 ? 17.597 8.233 -10.779 1.00 83.56 265 VAL A N 1
ATOM 1955 C CA . VAL A 1 265 ? 19.016 7.890 -10.913 1.00 83.56 265 VAL A CA 1
ATOM 1956 C C . VAL A 1 265 ? 19.752 7.943 -9.576 1.00 83.56 265 VAL A C 1
ATOM 1958 O O . VAL A 1 265 ? 19.393 8.711 -8.682 1.00 83.56 265 VAL A O 1
ATOM 1961 N N . PHE A 1 266 ? 20.804 7.135 -9.448 1.00 75.38 266 PHE A N 1
ATOM 1962 C CA . PHE A 1 266 ? 21.649 7.032 -8.258 1.00 75.38 266 PHE A CA 1
ATOM 1963 C C . PHE A 1 266 ? 23.111 7.391 -8.567 1.00 75.38 266 PHE A C 1
ATOM 1965 O O . PHE A 1 266 ? 23.649 7.070 -9.617 1.00 75.38 266 PHE A O 1
ATOM 1972 N N . GLY A 1 267 ? 23.814 8.027 -7.631 1.00 70.56 267 GLY A N 1
ATOM 1973 C CA . GLY A 1 267 ? 25.228 8.389 -7.809 1.00 70.56 267 GLY A CA 1
ATOM 1974 C C . GLY A 1 267 ? 25.443 9.884 -8.036 1.00 70.56 267 GLY A C 1
ATOM 1975 O O . GLY A 1 267 ? 24.849 10.683 -7.324 1.00 70.56 267 GLY A O 1
ATOM 1976 N N . GLY A 1 268 ? 26.332 10.266 -8.959 1.00 57.03 268 GLY A N 1
ATOM 1977 C CA . GLY A 1 268 ? 26.792 11.657 -9.109 1.00 57.03 268 GLY A CA 1
ATOM 1978 C C . GLY A 1 268 ? 25.684 12.667 -9.434 1.00 57.03 268 GLY A C 1
ATOM 1979 O O . GLY A 1 268 ? 25.778 13.812 -9.001 1.00 57.03 268 GLY A O 1
ATOM 1980 N N . GLY A 1 269 ? 24.637 12.226 -10.144 1.00 63.22 269 GLY A N 1
ATOM 1981 C CA . GLY A 1 269 ? 23.479 13.043 -10.508 1.00 63.22 269 GLY A CA 1
ATOM 1982 C C . GLY A 1 269 ? 22.358 13.093 -9.466 1.00 63.22 269 GLY A C 1
ATOM 1983 O O . GLY A 1 269 ? 21.859 14.176 -9.223 1.00 63.22 269 GLY A O 1
ATOM 1984 N N . GLN A 1 270 ? 21.961 11.975 -8.832 1.00 73.00 270 GLN A N 1
ATOM 1985 C CA . GLN A 1 270 ? 20.828 11.896 -7.871 1.0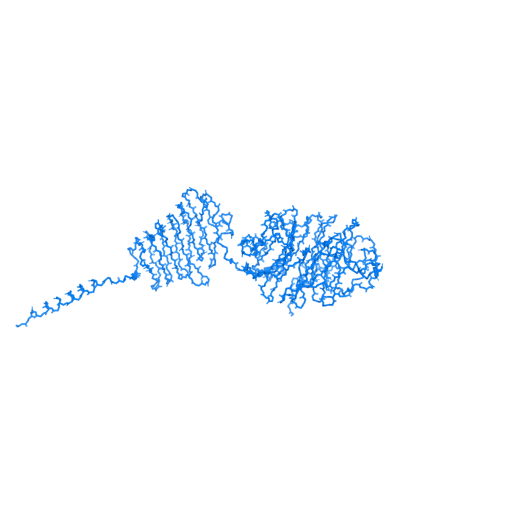0 73.00 270 GLN A CA 1
ATOM 1986 C C . GLN A 1 270 ? 19.594 12.743 -8.261 1.00 73.00 270 GLN A C 1
ATOM 1988 O O . GLN A 1 270 ? 19.101 13.578 -7.499 1.00 73.00 270 GLN A O 1
ATOM 1993 N N . ASP A 1 271 ? 19.091 12.519 -9.470 1.00 82.94 271 ASP A N 1
ATOM 1994 C CA . ASP A 1 271 ? 18.054 13.320 -10.113 1.00 82.94 271 ASP A CA 1
ATOM 1995 C C . ASP A 1 271 ? 16.789 12.503 -10.418 1.00 82.94 271 ASP A C 1
ATOM 1997 O O . ASP A 1 271 ? 16.775 11.269 -10.339 1.00 82.94 271 ASP A O 1
ATOM 2001 N N . LEU A 1 272 ? 15.725 13.210 -10.807 1.00 88.00 272 LEU A N 1
ATOM 2002 C CA . LEU A 1 272 ? 14.538 12.614 -11.419 1.00 88.00 272 LEU A CA 1
ATOM 2003 C C . LEU A 1 272 ? 14.372 13.134 -12.842 1.00 88.00 272 LEU A C 1
ATOM 2005 O O . LEU A 1 272 ? 14.493 14.337 -13.100 1.00 88.00 272 LEU A O 1
ATOM 2009 N N . PHE A 1 273 ? 14.013 12.229 -13.741 1.00 86.88 273 PHE A N 1
ATOM 2010 C CA . PHE A 1 273 ? 13.728 12.524 -15.136 1.00 86.88 273 PHE A CA 1
ATOM 2011 C C . PHE A 1 273 ? 12.322 12.064 -15.499 1.00 86.88 273 PHE A C 1
ATOM 2013 O O . PHE A 1 273 ? 11.851 11.038 -15.018 1.00 86.88 273 PHE A O 1
ATOM 2020 N N . GLU A 1 274 ? 11.674 12.814 -16.376 1.00 87.69 274 GLU A N 1
ATOM 2021 C CA . GLU A 1 274 ? 10.451 12.433 -17.067 1.00 87.69 274 GLU A CA 1
ATOM 2022 C C . GLU A 1 274 ? 10.754 12.306 -18.559 1.00 87.69 274 GLU A C 1
ATOM 2024 O O . GLU A 1 274 ? 11.381 13.181 -19.157 1.00 87.69 274 GLU A O 1
ATOM 2029 N N . ILE A 1 275 ? 10.311 11.210 -19.156 1.00 86.25 275 ILE A N 1
ATOM 2030 C CA . ILE A 1 275 ? 10.550 10.861 -20.551 1.00 86.25 275 ILE A CA 1
ATOM 2031 C C . ILE A 1 275 ? 9.191 10.780 -21.248 1.00 86.25 275 ILE A C 1
ATOM 2033 O O . ILE A 1 275 ? 8.354 9.956 -20.879 1.00 86.25 275 ILE A O 1
ATOM 2037 N N . ASP A 1 276 ? 8.963 11.620 -22.255 1.00 84.38 276 ASP A N 1
ATOM 2038 C CA . ASP A 1 276 ? 7.735 11.610 -23.054 1.00 84.38 276 ASP A CA 1
ATOM 203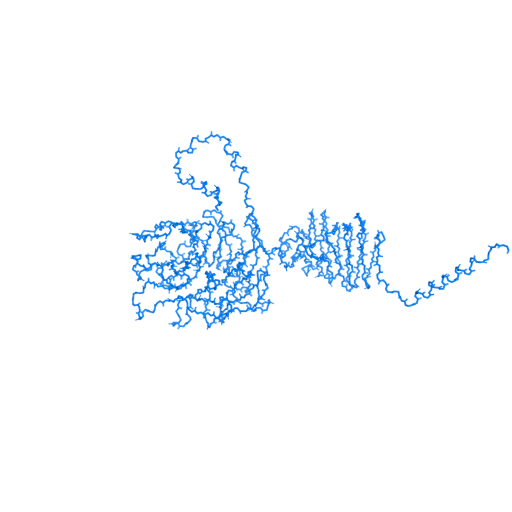9 C C . ASP A 1 276 ? 7.764 10.477 -24.090 1.00 84.38 276 ASP A C 1
ATOM 2041 O O . ASP A 1 276 ? 8.606 10.450 -24.991 1.00 84.38 276 ASP A O 1
ATOM 2045 N N . LEU A 1 277 ? 6.822 9.535 -23.983 1.00 81.75 277 LEU A N 1
ATOM 2046 C CA . LEU A 1 277 ? 6.722 8.407 -24.905 1.00 81.75 277 LEU A CA 1
ATOM 2047 C C . LEU A 1 277 ? 5.826 8.710 -26.117 1.00 81.75 277 LEU A C 1
ATOM 2049 O O . LEU A 1 277 ? 5.800 7.922 -27.061 1.00 81.75 277 LEU A O 1
ATOM 2053 N N . ALA A 1 278 ? 5.093 9.826 -26.152 1.00 66.81 278 ALA A N 1
ATOM 2054 C CA . ALA A 1 278 ? 4.194 10.166 -27.261 1.00 66.81 278 ALA A CA 1
ATOM 2055 C C . ALA A 1 278 ? 4.939 10.599 -28.542 1.00 66.81 278 ALA A C 1
ATOM 2057 O O . ALA A 1 278 ? 4.383 10.494 -29.635 1.00 66.81 278 ALA A O 1
ATOM 2058 N N . GLY A 1 279 ? 6.203 11.029 -28.428 1.00 54.06 279 GLY A N 1
ATOM 2059 C CA . GLY A 1 279 ? 7.099 11.319 -29.561 1.00 54.06 279 GLY A CA 1
ATOM 2060 C C . GLY A 1 279 ? 7.991 10.144 -30.001 1.00 54.06 279 GLY A C 1
ATOM 2061 O O . GLY A 1 279 ? 8.754 10.273 -30.953 1.00 54.06 279 GLY A O 1
ATOM 2062 N N . SER A 1 280 ? 7.902 8.991 -29.329 1.00 50.19 280 SER A N 1
ATOM 2063 C CA . SER A 1 280 ? 8.957 7.959 -29.267 1.00 50.19 280 SER A CA 1
ATOM 2064 C C . SER A 1 280 ? 9.134 7.033 -30.480 1.00 50.19 280 SER A C 1
ATOM 2066 O O . SER A 1 280 ? 9.879 6.052 -30.389 1.00 50.19 280 SER A O 1
ATOM 2068 N N . ALA A 1 281 ? 8.504 7.318 -31.625 1.00 43.78 281 ALA A N 1
ATOM 2069 C CA . ALA A 1 281 ? 8.647 6.475 -32.819 1.00 43.78 281 ALA A CA 1
ATOM 2070 C C . ALA A 1 281 ? 10.090 6.436 -33.366 1.00 43.78 281 ALA A C 1
ATOM 2072 O O . ALA A 1 281 ? 10.433 5.516 -34.103 1.00 43.78 281 ALA A O 1
ATOM 2073 N N . ALA A 1 282 ? 10.940 7.393 -32.987 1.00 44.06 282 ALA A N 1
ATOM 2074 C CA . ALA A 1 282 ? 12.380 7.336 -33.195 1.00 44.06 282 ALA A CA 1
ATOM 2075 C C . ALA A 1 282 ? 13.057 8.375 -32.294 1.00 44.06 282 ALA A C 1
ATOM 2077 O O . ALA A 1 282 ? 13.136 9.543 -32.668 1.00 44.06 282 ALA A O 1
ATOM 2078 N N . PHE A 1 283 ? 13.567 7.984 -31.124 1.00 50.84 283 PHE A N 1
ATOM 2079 C CA . PHE A 1 283 ? 14.633 8.799 -30.548 1.00 50.84 283 PHE A CA 1
ATOM 2080 C C . PHE A 1 283 ? 15.857 8.575 -31.433 1.00 50.84 283 PHE A C 1
ATOM 2082 O O . PHE A 1 283 ? 16.373 7.460 -31.527 1.00 50.84 283 PHE A O 1
ATOM 2089 N N . ALA A 1 284 ? 16.273 9.610 -32.156 1.00 40.25 284 ALA A N 1
ATOM 2090 C CA . ALA A 1 284 ? 17.596 9.606 -32.751 1.00 40.25 284 ALA A CA 1
ATOM 2091 C C . ALA A 1 284 ? 18.612 9.633 -31.594 1.00 40.25 284 ALA A C 1
ATOM 2093 O O . ALA A 1 284 ? 18.423 10.426 -30.666 1.00 40.25 284 ALA A O 1
ATOM 2094 N N . PRO A 1 285 ? 19.659 8.791 -31.618 1.00 42.72 285 PRO A N 1
ATOM 2095 C CA . PRO A 1 285 ? 20.661 8.799 -30.565 1.00 42.72 285 PRO A CA 1
ATOM 2096 C C . PRO A 1 285 ? 21.294 10.198 -30.519 1.00 42.72 285 PRO A C 1
ATOM 2098 O O . PRO A 1 285 ? 21.453 10.833 -31.574 1.00 42.72 285 PRO A O 1
ATOM 2101 N N . PRO A 1 286 ? 21.623 10.727 -29.329 1.00 40.78 286 PRO A N 1
ATOM 2102 C CA . PRO A 1 286 ? 22.276 12.021 -29.229 1.00 40.78 286 PRO A CA 1
ATOM 2103 C C . PRO A 1 286 ? 23.578 11.992 -30.038 1.00 40.78 286 PRO A C 1
ATOM 2105 O O . PRO A 1 286 ? 24.508 11.258 -29.737 1.00 40.78 286 PRO A O 1
ATOM 2108 N N . VAL A 1 287 ? 23.667 12.825 -31.076 1.00 37.22 287 VAL A N 1
ATOM 2109 C CA . VAL A 1 287 ? 24.838 12.924 -31.974 1.00 37.22 287 VAL A CA 1
ATOM 2110 C C . VAL A 1 287 ? 26.071 13.570 -31.308 1.00 37.22 287 VAL A C 1
ATOM 2112 O O . VAL A 1 287 ? 26.999 13.989 -31.998 1.00 37.22 287 VAL A O 1
ATOM 2115 N N . SER A 1 288 ? 26.103 13.705 -29.976 1.00 38.12 288 SER A N 1
ATOM 2116 C CA . SER A 1 288 ? 27.183 14.400 -29.267 1.00 38.12 288 SER A CA 1
ATOM 2117 C C . SER A 1 288 ? 27.271 14.020 -27.777 1.00 38.12 288 SER A C 1
ATOM 2119 O O . SER A 1 288 ? 26.241 14.026 -27.104 1.00 38.12 288 SER A O 1
ATOM 2121 N N . PRO A 1 289 ? 28.484 13.834 -27.209 1.00 41.34 289 PRO A N 1
ATOM 2122 C CA . PRO A 1 289 ? 28.733 13.533 -25.788 1.00 41.34 289 PRO A CA 1
ATOM 2123 C C . PRO A 1 289 ? 28.503 14.732 -24.845 1.00 41.34 289 PRO A C 1
ATOM 2125 O O . PRO A 1 289 ? 29.062 14.817 -23.754 1.00 41.34 289 PRO A O 1
ATOM 2128 N N . THR A 1 290 ? 27.725 15.722 -25.270 1.00 42.66 290 THR A N 1
ATOM 2129 C CA . THR A 1 290 ? 27.345 16.857 -24.429 1.00 42.66 290 THR A CA 1
ATOM 2130 C C . THR A 1 290 ? 26.164 16.443 -23.560 1.00 42.66 290 THR A C 1
ATOM 2132 O O . THR A 1 290 ? 25.189 15.964 -24.123 1.00 42.66 290 THR A O 1
ATOM 2135 N N . ASN A 1 291 ? 26.234 16.686 -22.242 1.00 47.91 291 ASN A N 1
ATOM 2136 C CA . ASN A 1 291 ? 25.230 16.432 -21.180 1.00 47.91 291 ASN A CA 1
ATOM 2137 C C . ASN A 1 291 ? 23.842 17.093 -21.397 1.00 47.91 291 ASN A C 1
ATOM 2139 O O . ASN A 1 291 ? 23.223 17.602 -20.464 1.00 47.91 291 ASN A O 1
ATOM 2143 N N . THR A 1 292 ? 23.366 17.167 -22.634 1.00 46.75 292 THR A N 1
ATOM 2144 C CA . THR A 1 292 ? 22.068 17.716 -23.009 1.00 46.75 292 THR A CA 1
ATOM 2145 C C . THR A 1 292 ? 21.116 16.528 -23.096 1.00 46.75 292 THR A C 1
ATOM 2147 O O . THR A 1 292 ? 21.415 15.605 -23.856 1.00 46.75 292 THR A O 1
ATOM 2150 N N . PRO A 1 293 ? 20.017 16.504 -22.321 1.00 52.44 293 PRO A N 1
ATOM 2151 C CA . PRO A 1 293 ? 19.043 15.422 -22.394 1.00 52.44 293 PRO A CA 1
ATOM 2152 C C . PRO A 1 293 ? 18.573 15.210 -23.838 1.00 52.44 293 PRO A C 1
ATOM 2154 O O . PRO A 1 293 ? 18.407 16.184 -24.579 1.00 52.44 293 PRO A O 1
ATOM 2157 N N . ALA A 1 294 ? 18.369 13.951 -24.235 1.00 59.56 294 ALA A N 1
ATOM 2158 C CA . ALA A 1 294 ? 17.785 13.625 -25.532 1.00 59.56 294 ALA A CA 1
ATOM 2159 C C . ALA A 1 294 ? 16.417 14.321 -25.694 1.00 59.56 294 ALA A C 1
ATOM 2161 O O . ALA A 1 294 ? 15.732 14.614 -24.709 1.00 59.56 294 ALA A O 1
ATOM 2162 N N . GLU A 1 295 ? 16.014 14.611 -26.934 1.00 58.38 295 GLU A N 1
ATOM 2163 C CA . GLU A 1 295 ? 14.704 15.211 -27.214 1.00 58.38 295 GLU A CA 1
ATOM 2164 C C . GLU A 1 295 ? 13.595 14.371 -26.560 1.00 58.38 295 GLU A C 1
ATOM 2166 O O . GLU A 1 295 ? 13.552 13.165 -26.754 1.00 58.38 295 GLU A O 1
ATOM 2171 N N . GLY A 1 296 ? 12.729 14.989 -25.747 1.00 68.50 296 GLY A N 1
ATOM 2172 C CA . GLY A 1 296 ? 11.681 14.280 -24.997 1.00 68.50 296 GLY A CA 1
ATOM 2173 C C . GLY A 1 296 ? 12.060 13.850 -23.574 1.00 68.50 296 GLY A C 1
ATOM 2174 O O . GLY A 1 296 ? 11.188 13.375 -22.851 1.00 68.50 296 GLY A O 1
ATOM 2175 N N . VAL A 1 297 ? 13.303 14.069 -23.130 1.00 78.00 297 VAL A N 1
ATOM 2176 C CA . VAL A 1 297 ? 13.738 13.837 -21.742 1.00 78.00 297 VAL A CA 1
ATOM 2177 C C . VAL A 1 297 ? 13.806 15.162 -20.983 1.00 78.00 297 VAL A C 1
ATOM 2179 O O . VAL A 1 297 ? 14.531 16.084 -21.353 1.00 78.00 297 VAL A O 1
ATOM 2182 N N . THR A 1 298 ? 13.051 15.267 -19.894 1.00 81.88 298 THR A N 1
ATOM 2183 C CA . THR A 1 298 ? 13.002 16.445 -19.023 1.00 81.88 298 THR A CA 1
ATOM 2184 C C . THR A 1 298 ? 13.508 16.078 -17.639 1.00 81.88 298 THR A C 1
ATOM 2186 O O . THR A 1 298 ? 12.954 15.209 -16.976 1.00 81.88 298 THR A O 1
ATOM 2189 N N . LYS A 1 299 ? 14.534 16.775 -17.156 1.00 82.31 299 LYS A N 1
ATOM 2190 C CA . LYS A 1 299 ? 14.943 16.690 -15.753 1.00 82.31 299 LYS A CA 1
ATOM 2191 C C . LYS A 1 299 ? 13.937 17.464 -14.891 1.00 82.31 299 LYS A C 1
ATOM 2193 O O . LYS A 1 299 ? 13.757 18.662 -15.098 1.00 82.31 299 LYS A O 1
ATOM 2198 N N . ILE A 1 300 ? 13.261 16.782 -13.967 1.00 84.38 300 ILE A N 1
ATOM 2199 C CA . ILE A 1 300 ? 12.162 17.340 -13.150 1.00 84.38 300 ILE A CA 1
ATOM 2200 C C . ILE A 1 300 ? 12.570 17.625 -11.695 1.00 84.38 300 ILE A C 1
ATOM 2202 O O . ILE A 1 300 ? 11.848 18.317 -10.975 1.00 84.38 300 ILE A O 1
ATOM 2206 N N . TYR A 1 301 ? 13.733 17.119 -11.275 1.00 83.44 301 TYR A N 1
ATOM 2207 C CA . TYR A 1 301 ? 14.357 17.409 -9.986 1.00 83.44 301 TYR A CA 1
ATOM 2208 C C . TYR A 1 301 ? 15.882 17.484 -10.153 1.00 83.44 301 TYR A C 1
ATOM 2210 O O . TYR A 1 301 ? 16.491 16.562 -10.691 1.00 83.44 301 TYR A O 1
ATOM 2218 N N . ASN A 1 302 ? 16.462 18.607 -9.734 1.00 71.31 302 ASN A N 1
ATOM 2219 C CA . ASN A 1 302 ? 17.823 19.081 -10.002 1.00 71.31 302 ASN A CA 1
ATOM 2220 C C . ASN A 1 302 ? 18.715 19.426 -8.783 1.00 71.31 302 ASN A C 1
ATOM 2222 O O . ASN A 1 302 ? 19.861 19.811 -9.003 1.00 71.31 302 ASN A O 1
ATOM 2226 N N . PRO A 1 303 ? 18.294 19.289 -7.510 1.00 66.06 303 PRO A N 1
ATOM 2227 C CA . PRO A 1 303 ? 19.214 19.422 -6.375 1.00 66.06 303 PRO A CA 1
ATOM 2228 C C . PRO A 1 303 ? 20.227 18.283 -6.176 1.00 66.06 303 PRO A C 1
ATOM 2230 O O . PRO A 1 303 ? 20.951 18.332 -5.186 1.00 66.06 303 PRO A O 1
ATOM 2233 N N . SER A 1 304 ? 20.284 17.267 -7.048 1.00 69.31 304 SER A N 1
ATOM 2234 C CA . SER A 1 304 ? 21.141 16.082 -6.875 1.00 69.31 304 SER A CA 1
ATOM 2235 C C . SER A 1 304 ? 21.039 15.446 -5.483 1.00 69.31 304 SER A C 1
ATOM 2237 O O . SER A 1 304 ? 22.037 15.122 -4.843 1.00 69.31 304 SER A O 1
ATOM 2239 N N . ASP A 1 305 ? 19.805 15.321 -4.996 1.00 80.25 305 ASP A N 1
ATOM 2240 C CA . ASP A 1 305 ? 19.490 14.885 -3.634 1.00 80.25 305 ASP A CA 1
ATOM 2241 C C . ASP A 1 305 ? 18.188 14.062 -3.612 1.00 80.25 305 ASP A C 1
ATOM 2243 O O . ASP A 1 305 ? 17.309 14.225 -2.758 1.00 80.25 305 ASP A O 1
ATOM 2247 N N . THR A 1 306 ? 18.011 13.168 -4.590 1.00 80.94 306 THR A N 1
ATOM 2248 C CA . THR A 1 306 ? 17.000 12.099 -4.489 1.00 80.94 306 THR A CA 1
ATOM 2249 C C . THR A 1 306 ? 17.342 11.096 -3.387 1.00 80.94 306 THR A C 1
ATOM 2251 O O . THR A 1 306 ? 16.490 10.293 -3.001 1.00 80.94 306 THR A O 1
ATOM 2254 N N . GLY A 1 307 ? 18.552 11.164 -2.825 1.00 83.25 307 GLY A N 1
ATOM 2255 C CA . GLY A 1 307 ? 19.041 10.212 -1.848 1.00 83.25 307 GLY A CA 1
ATOM 2256 C C . GLY A 1 307 ? 19.357 8.882 -2.517 1.00 83.25 307 GLY A C 1
ATOM 2257 O O . GLY A 1 307 ? 19.847 8.818 -3.644 1.00 83.25 307 GLY A O 1
ATOM 2258 N N . SER A 1 308 ? 19.110 7.786 -1.807 1.00 86.38 308 SER A N 1
ATOM 2259 C CA . SER A 1 308 ? 19.386 6.449 -2.334 1.00 86.38 308 SER A CA 1
ATOM 2260 C C . SER A 1 308 ? 18.106 5.802 -2.830 1.00 86.38 308 SER A C 1
ATOM 2262 O O . SER A 1 308 ? 17.507 4.979 -2.138 1.00 86.38 308 SER A O 1
ATOM 2264 N N . ILE A 1 309 ? 17.678 6.271 -4.001 1.00 89.69 309 ILE A N 1
ATOM 2265 C CA . ILE A 1 309 ? 16.398 5.934 -4.614 1.00 89.69 309 ILE A CA 1
ATOM 2266 C C . ILE A 1 309 ? 16.307 4.457 -5.001 1.00 89.69 309 ILE A C 1
ATOM 2268 O O . ILE A 1 309 ? 17.237 3.933 -5.609 1.00 89.69 309 ILE A O 1
ATOM 2272 N N . LEU A 1 310 ? 15.190 3.803 -4.659 1.00 90.75 310 LEU A N 1
ATOM 2273 C CA . LEU A 1 310 ? 14.937 2.392 -4.999 1.00 90.75 310 LEU A CA 1
ATOM 2274 C C . LEU A 1 310 ? 13.588 2.153 -5.680 1.00 90.75 310 LEU A C 1
ATOM 2276 O O . LEU A 1 310 ? 13.498 1.299 -6.553 1.00 90.75 310 LEU A O 1
ATOM 2280 N N . SER A 1 311 ? 12.556 2.929 -5.342 1.00 95.00 311 SER A N 1
ATOM 2281 C CA . SER A 1 311 ? 11.237 2.836 -5.975 1.00 95.00 311 SER A CA 1
ATOM 2282 C C . SER A 1 311 ? 10.686 4.217 -6.290 1.00 95.00 311 SER A C 1
ATOM 2284 O O . SER A 1 311 ? 10.947 5.174 -5.558 1.00 95.00 311 SER A O 1
ATOM 2286 N N . ILE A 1 312 ? 9.896 4.304 -7.361 1.00 95.81 312 ILE A N 1
ATOM 2287 C CA . ILE A 1 312 ? 9.133 5.490 -7.758 1.00 95.81 312 ILE A CA 1
ATOM 2288 C C . ILE A 1 312 ? 7.686 5.079 -7.986 1.00 95.81 312 ILE A C 1
ATOM 2290 O O . ILE A 1 312 ? 7.434 4.017 -8.545 1.00 95.81 312 ILE A O 1
ATOM 2294 N N . ASP A 1 313 ? 6.763 5.958 -7.615 1.00 95.00 313 ASP A N 1
ATOM 2295 C CA . ASP A 1 313 ? 5.364 5.867 -8.020 1.00 95.00 313 ASP A CA 1
ATOM 2296 C C . ASP A 1 313 ? 4.808 7.269 -8.331 1.00 95.00 313 ASP A C 1
ATOM 2298 O O . ASP A 1 313 ? 5.323 8.275 -7.830 1.00 95.00 313 ASP A O 1
ATOM 2302 N N . VAL A 1 314 ? 3.776 7.362 -9.173 1.00 91.38 314 VAL A N 1
ATOM 2303 C CA . VAL A 1 314 ? 3.102 8.625 -9.508 1.00 91.38 314 VAL A CA 1
ATOM 2304 C C . VAL A 1 314 ? 1.643 8.570 -9.068 1.00 91.38 314 VAL A C 1
ATOM 2306 O O . VAL A 1 314 ? 0.794 7.938 -9.691 1.00 91.38 314 VAL A O 1
ATOM 2309 N N . ILE A 1 315 ? 1.329 9.309 -8.005 1.00 87.75 315 ILE A N 1
ATOM 2310 C CA . ILE A 1 315 ? 0.066 9.203 -7.267 1.00 87.75 315 ILE A CA 1
ATOM 2311 C C . ILE A 1 315 ? -0.605 10.569 -7.254 1.00 87.75 315 ILE A C 1
ATOM 2313 O O . ILE A 1 315 ? 0.017 11.579 -6.928 1.00 87.75 315 ILE A O 1
ATOM 2317 N N . GLY A 1 316 ? -1.868 10.640 -7.679 1.00 82.25 316 GLY A N 1
ATOM 2318 C CA . GLY A 1 316 ? -2.575 11.923 -7.778 1.00 82.25 316 GLY A CA 1
ATOM 2319 C C . GLY A 1 316 ? -1.867 12.948 -8.680 1.00 82.25 316 GLY A C 1
ATOM 2320 O O . GLY A 1 316 ? -2.019 14.152 -8.477 1.00 82.25 316 GLY A O 1
ATOM 2321 N N . GLY A 1 317 ? -1.066 12.481 -9.647 1.00 83.56 317 GLY A N 1
ATOM 2322 C CA . GLY A 1 317 ? -0.253 13.320 -10.533 1.00 83.56 317 GLY A CA 1
ATOM 2323 C C . GLY A 1 317 ? 1.040 13.864 -9.915 1.00 83.56 317 GLY A C 1
ATOM 2324 O O . GLY A 1 317 ? 1.701 14.666 -10.568 1.00 83.56 317 GLY A O 1
ATOM 2325 N N . GLN A 1 318 ? 1.398 13.446 -8.697 1.00 89.50 318 GLN A N 1
ATOM 2326 C CA . GLN A 1 318 ? 2.658 13.796 -8.043 1.00 89.50 318 GLN A CA 1
ATOM 2327 C C . GLN A 1 318 ? 3.615 12.609 -8.034 1.00 89.50 318 GLN A C 1
ATOM 2329 O O . GLN A 1 318 ? 3.199 11.472 -7.822 1.00 89.50 318 GLN A O 1
ATOM 2334 N N . THR A 1 319 ? 4.901 12.884 -8.229 1.00 93.12 319 THR A N 1
ATOM 2335 C CA . THR A 1 319 ? 5.957 11.869 -8.172 1.00 93.12 319 THR A CA 1
ATOM 2336 C C . THR A 1 319 ? 6.396 11.643 -6.732 1.00 93.12 319 THR A C 1
ATOM 2338 O O . THR A 1 319 ? 6.730 12.594 -6.020 1.00 93.12 319 THR A O 1
ATOM 2341 N N . TYR A 1 320 ? 6.442 10.377 -6.331 1.00 95.56 320 TYR A N 1
ATOM 2342 C CA . TYR A 1 320 ? 6.926 9.913 -5.040 1.00 95.56 320 TYR A CA 1
ATOM 2343 C C . TYR A 1 320 ? 8.103 8.971 -5.229 1.00 95.56 320 TYR A C 1
ATOM 2345 O O . TYR A 1 320 ? 8.159 8.238 -6.215 1.00 95.56 320 TYR A O 1
ATOM 2353 N N . TRP A 1 321 ? 9.031 8.967 -4.277 1.00 95.75 321 TRP A N 1
ATOM 2354 C CA . TRP A 1 321 ? 10.130 8.011 -4.287 1.00 95.75 321 TRP A CA 1
ATOM 2355 C C . TRP A 1 321 ? 10.599 7.635 -2.890 1.00 95.75 321 TRP A C 1
ATOM 2357 O O . TRP A 1 321 ? 10.552 8.442 -1.957 1.00 95.75 321 TRP A O 1
ATOM 2367 N N . SER A 1 322 ? 11.064 6.398 -2.752 1.00 95.56 322 SER A N 1
ATOM 2368 C CA . SER A 1 322 ? 11.670 5.896 -1.523 1.00 95.56 322 SER A CA 1
ATOM 2369 C C . SER A 1 322 ? 13.164 6.165 -1.524 1.00 95.56 322 SER A C 1
ATOM 2371 O O . SER A 1 322 ? 13.798 6.215 -2.576 1.00 95.56 322 SER A O 1
ATOM 2373 N N . SER A 1 323 ? 13.742 6.317 -0.336 1.00 91.62 323 SER A N 1
ATOM 2374 C CA . SER A 1 323 ? 15.188 6.363 -0.149 1.00 91.62 323 SER A CA 1
ATOM 2375 C C . SER A 1 323 ? 15.602 5.423 0.971 1.00 91.62 323 SER A C 1
ATOM 2377 O O . SER A 1 323 ? 15.220 5.591 2.134 1.00 91.62 323 SER A O 1
ATOM 2379 N N . PHE A 1 324 ? 16.428 4.441 0.619 1.00 83.75 324 PHE A N 1
ATOM 2380 C CA . PHE A 1 324 ? 16.758 3.336 1.515 1.00 83.75 324 PHE A CA 1
ATOM 2381 C C . PHE A 1 324 ? 17.651 3.772 2.678 1.00 83.75 324 PHE A C 1
ATOM 2383 O O . PHE A 1 324 ? 17.446 3.342 3.809 1.00 83.75 324 PHE A O 1
ATOM 2390 N N . ASN A 1 325 ? 18.608 4.668 2.415 1.00 83.12 325 ASN A N 1
ATOM 2391 C CA . ASN A 1 325 ? 19.557 5.158 3.418 1.00 83.12 325 ASN A CA 1
ATOM 2392 C C . ASN A 1 325 ? 18.907 6.090 4.445 1.00 83.12 325 ASN A C 1
ATOM 2394 O O . ASN A 1 325 ? 19.397 6.210 5.564 1.00 83.12 325 ASN A O 1
ATOM 2398 N N . THR A 1 326 ? 17.820 6.764 4.069 1.00 89.19 326 THR A N 1
ATOM 2399 C CA . THR A 1 326 ? 17.123 7.713 4.947 1.00 89.19 326 THR A CA 1
ATOM 2400 C C . THR A 1 326 ? 15.854 7.134 5.562 1.00 89.19 326 THR A C 1
ATOM 2402 O O . THR A 1 326 ? 15.234 7.804 6.388 1.00 89.19 326 THR A O 1
ATOM 2405 N N . GLY A 1 327 ? 15.432 5.928 5.160 1.00 91.62 327 GLY A N 1
ATOM 2406 C CA . GLY A 1 327 ? 14.215 5.305 5.684 1.00 91.62 327 GLY A CA 1
ATOM 2407 C C . GLY A 1 327 ? 12.973 6.173 5.473 1.00 91.62 327 GLY A C 1
ATOM 2408 O O . GLY A 1 327 ? 12.134 6.298 6.368 1.00 91.62 327 GLY A O 1
ATOM 2409 N N . SER A 1 328 ? 12.912 6.863 4.333 1.00 95.00 328 SER A N 1
ATOM 2410 C CA . SER A 1 328 ? 11.924 7.909 4.069 1.00 95.00 328 SER A CA 1
ATOM 2411 C C . SER A 1 328 ? 11.323 7.785 2.674 1.00 95.00 328 SER A C 1
ATOM 2413 O O . SER A 1 328 ? 11.951 7.252 1.758 1.00 95.00 328 SER A O 1
ATOM 2415 N N . VAL A 1 329 ? 10.115 8.326 2.523 1.00 96.81 329 VAL A N 1
ATOM 2416 C CA . VAL A 1 329 ? 9.463 8.559 1.233 1.00 96.81 329 VAL A CA 1
ATOM 2417 C C . VAL A 1 329 ? 9.330 10.057 1.023 1.00 96.81 329 VAL A C 1
ATOM 2419 O O . VAL A 1 329 ? 8.896 10.790 1.919 1.00 96.81 329 VAL A O 1
ATOM 2422 N N . TYR A 1 330 ? 9.695 10.503 -0.170 1.00 95.25 330 TYR A N 1
ATOM 2423 C CA . TYR A 1 330 ? 9.628 11.892 -0.584 1.00 95.25 330 TYR A CA 1
ATOM 2424 C C . TYR A 1 330 ? 8.582 12.083 -1.678 1.00 95.25 330 TYR A C 1
ATOM 2426 O O . TYR A 1 330 ? 8.271 11.158 -2.424 1.00 95.25 330 TYR A O 1
ATOM 2434 N N . ARG A 1 331 ? 8.058 13.303 -1.765 1.00 93.88 331 ARG A N 1
ATOM 2435 C CA . ARG A 1 331 ? 7.144 13.788 -2.800 1.00 93.88 331 ARG A CA 1
ATOM 2436 C C . ARG A 1 331 ? 7.770 14.991 -3.492 1.00 93.88 331 ARG A C 1
ATOM 2438 O O . ARG A 1 331 ? 8.356 15.842 -2.820 1.00 93.88 331 ARG A O 1
ATOM 2445 N N . LEU A 1 332 ? 7.616 15.080 -4.808 1.00 92.06 332 LEU A N 1
ATOM 2446 C CA . LEU A 1 332 ? 7.970 16.263 -5.587 1.00 92.06 332 LEU A CA 1
ATOM 2447 C C . LEU A 1 332 ? 6.774 17.227 -5.585 1.00 92.06 332 LEU A C 1
ATOM 2449 O O . LEU A 1 332 ? 5.750 16.933 -6.191 1.00 92.06 332 LEU A O 1
ATOM 2453 N N . ASP A 1 333 ? 6.876 18.356 -4.883 1.00 81.31 333 ASP A N 1
ATOM 2454 C CA . ASP A 1 333 ? 5.770 19.326 -4.750 1.00 81.31 333 ASP A CA 1
ATOM 2455 C C . ASP A 1 333 ? 5.704 20.309 -5.913 1.00 81.31 333 ASP A C 1
ATOM 2457 O O . ASP A 1 333 ? 4.636 20.678 -6.403 1.00 81.31 333 ASP A O 1
ATOM 2461 N N . ALA A 1 334 ? 6.886 20.734 -6.329 1.00 76.56 334 ALA A N 1
ATOM 2462 C CA . ALA A 1 334 ? 7.157 21.593 -7.459 1.00 76.56 334 ALA A CA 1
ATOM 2463 C C . ALA A 1 334 ? 8.522 21.182 -8.016 1.00 76.56 334 ALA A C 1
ATOM 2465 O O . ALA A 1 334 ? 9.253 20.429 -7.368 1.00 76.56 334 ALA A O 1
ATOM 2466 N N . VAL A 1 335 ? 8.884 21.701 -9.190 1.00 73.50 335 VAL A N 1
ATOM 2467 C CA . VAL A 1 335 ? 10.240 21.522 -9.729 1.00 73.50 335 VAL A CA 1
ATOM 2468 C C . VAL A 1 335 ? 11.255 21.867 -8.634 1.00 73.50 335 VAL A C 1
ATOM 2470 O O . VAL A 1 335 ? 11.132 22.895 -7.966 1.00 73.50 335 VAL A O 1
ATOM 2473 N N . ASP A 1 336 ? 12.200 20.957 -8.406 1.00 80.06 336 ASP A N 1
ATOM 2474 C CA . ASP A 1 336 ? 13.280 21.071 -7.416 1.00 80.06 336 ASP A CA 1
ATOM 2475 C C . ASP A 1 336 ? 12.854 21.166 -5.939 1.00 80.06 336 ASP A C 1
ATOM 2477 O O . ASP A 1 336 ? 13.695 21.379 -5.066 1.00 80.06 336 ASP A O 1
ATOM 2481 N N . THR A 1 337 ? 11.575 20.950 -5.616 1.00 85.19 337 THR A N 1
ATOM 2482 C CA . THR A 1 337 ? 11.070 20.997 -4.233 1.00 85.19 337 THR A CA 1
ATOM 2483 C C . THR A 1 337 ? 10.644 19.611 -3.764 1.00 85.19 337 THR A C 1
ATOM 2485 O O . THR A 1 337 ? 9.623 19.092 -4.215 1.00 85.19 337 THR A O 1
ATOM 2488 N N . LYS A 1 338 ? 11.408 19.023 -2.833 1.00 90.00 338 LYS A N 1
ATOM 2489 C CA . LYS A 1 338 ? 11.073 17.741 -2.198 1.00 90.00 338 LYS A CA 1
ATOM 2490 C C . LYS A 1 338 ? 10.477 17.935 -0.807 1.00 90.00 338 LYS A C 1
ATOM 2492 O O . LYS A 1 338 ? 10.981 18.744 -0.028 1.00 90.00 338 LYS A O 1
ATOM 2497 N N . THR A 1 339 ? 9.482 17.124 -0.475 1.00 92.19 339 THR A N 1
ATOM 2498 C CA . THR A 1 339 ? 8.869 17.062 0.857 1.00 92.19 339 THR A CA 1
ATOM 2499 C C . THR A 1 339 ? 8.878 15.627 1.361 1.00 92.19 339 THR A C 1
ATOM 2501 O O . THR A 1 339 ? 8.505 14.712 0.631 1.00 92.19 339 THR A O 1
ATOM 2504 N N . THR A 1 340 ? 9.288 15.410 2.611 1.00 94.50 340 THR A N 1
ATOM 2505 C CA . THR A 1 340 ? 9.174 14.100 3.269 1.00 94.50 340 THR A CA 1
ATOM 2506 C C . THR A 1 340 ? 7.713 13.831 3.614 1.00 94.50 340 THR A C 1
ATOM 2508 O O . THR A 1 340 ? 7.111 14.601 4.359 1.00 94.50 340 THR A O 1
ATOM 2511 N N . VAL A 1 341 ? 7.147 12.740 3.096 1.00 94.38 341 VAL A N 1
ATOM 2512 C CA . VAL A 1 341 ? 5.753 12.328 3.362 1.00 94.38 341 VAL A CA 1
ATOM 2513 C C . VAL A 1 341 ? 5.656 11.105 4.272 1.00 94.38 341 VAL A C 1
ATOM 2515 O O . VAL A 1 341 ? 4.634 10.906 4.922 1.00 94.38 341 VAL A O 1
ATOM 2518 N N . ALA A 1 342 ? 6.731 10.323 4.371 1.00 93.56 342 ALA A N 1
ATOM 2519 C CA . ALA A 1 342 ? 6.884 9.264 5.361 1.00 93.56 342 ALA A CA 1
ATOM 2520 C C . ALA A 1 342 ? 8.342 9.189 5.829 1.00 93.56 342 ALA A C 1
ATOM 2522 O O . ALA A 1 342 ? 9.262 9.429 5.048 1.00 93.56 342 ALA A O 1
ATOM 2523 N N . SER A 1 343 ? 8.552 8.846 7.097 1.00 93.50 343 SER A N 1
ATOM 2524 C CA . SER A 1 343 ? 9.873 8.723 7.724 1.00 93.50 343 SER A CA 1
ATOM 2525 C C . SER A 1 343 ? 9.843 7.702 8.860 1.00 93.50 343 SER A C 1
ATOM 2527 O O . SER A 1 343 ? 8.767 7.307 9.306 1.00 93.50 343 SER A O 1
ATOM 2529 N N . GLY A 1 344 ? 11.014 7.330 9.383 1.00 88.12 344 GLY A N 1
ATOM 2530 C CA . GLY A 1 344 ? 11.125 6.378 10.496 1.00 88.12 344 GLY A CA 1
ATOM 2531 C C . GLY A 1 344 ? 10.976 4.917 10.069 1.00 88.12 344 GLY A C 1
ATOM 2532 O O . GLY A 1 344 ? 10.767 4.046 10.912 1.00 88.12 344 GLY A O 1
ATOM 2533 N N . LEU A 1 345 ? 11.080 4.647 8.767 1.00 91.62 345 LEU A N 1
ATOM 2534 C CA . LEU A 1 345 ? 11.190 3.297 8.231 1.00 91.62 345 LEU A CA 1
ATOM 2535 C C . LEU A 1 345 ? 12.630 2.819 8.452 1.00 91.62 345 LEU A C 1
ATOM 2537 O O . LEU A 1 345 ? 13.571 3.604 8.356 1.00 91.62 345 LEU A O 1
ATOM 2541 N N . GLY A 1 346 ? 12.818 1.540 8.756 1.00 86.56 346 GLY A N 1
ATOM 2542 C CA . GLY A 1 346 ? 14.146 0.946 8.881 1.00 86.56 346 GLY A CA 1
ATOM 2543 C C . GLY A 1 346 ? 14.873 0.941 7.537 1.00 86.56 346 GLY A C 1
ATOM 2544 O O . GLY A 1 346 ? 16.061 1.241 7.476 1.00 86.56 346 GLY A O 1
ATOM 2545 N N . ASN A 1 347 ? 14.155 0.654 6.450 1.00 90.38 347 ASN A N 1
ATOM 2546 C CA . ASN A 1 347 ? 14.659 0.786 5.085 1.00 90.38 347 ASN A CA 1
ATOM 2547 C C . ASN A 1 347 ? 13.480 0.862 4.108 1.00 90.38 347 ASN A C 1
ATOM 2549 O O . ASN A 1 347 ? 12.738 -0.108 3.984 1.00 90.38 347 ASN A O 1
ATOM 2553 N N . ALA A 1 348 ? 13.285 2.013 3.462 1.00 93.62 348 ALA A N 1
ATOM 2554 C CA . ALA A 1 348 ? 12.182 2.210 2.525 1.00 93.62 348 ALA A CA 1
ATOM 2555 C C . ALA A 1 348 ? 12.543 1.641 1.141 1.00 93.62 348 ALA A C 1
ATOM 2557 O O . ALA A 1 348 ? 13.478 2.137 0.510 1.00 93.62 348 ALA A O 1
ATOM 2558 N N . GLN A 1 349 ? 11.797 0.630 0.685 1.00 93.94 349 GLN A N 1
ATOM 2559 C CA . GLN A 1 349 ? 11.969 -0.048 -0.610 1.00 93.94 349 GLN A CA 1
ATOM 2560 C C . GLN A 1 349 ? 10.803 0.262 -1.562 1.00 93.94 349 GLN A C 1
ATOM 2562 O O . GLN A 1 349 ? 10.594 1.427 -1.900 1.00 93.94 349 GLN A O 1
ATOM 2567 N N . GLY A 1 350 ? 10.054 -0.754 -2.009 1.00 95.12 350 GLY A N 1
ATOM 2568 C CA . GLY A 1 350 ? 8.927 -0.624 -2.921 1.00 95.12 350 GLY A CA 1
ATOM 2569 C C . GLY A 1 350 ? 7.877 0.353 -2.406 1.00 95.12 350 GLY A C 1
ATOM 2570 O O . GLY A 1 350 ? 7.559 0.361 -1.213 1.00 95.12 350 GLY A O 1
ATOM 2571 N N . ILE A 1 351 ? 7.353 1.160 -3.324 1.00 96.75 351 ILE A N 1
ATOM 2572 C CA . ILE A 1 351 ? 6.177 2.011 -3.141 1.00 96.75 351 ILE A CA 1
ATOM 2573 C C . ILE A 1 351 ? 5.172 1.588 -4.199 1.00 96.75 351 ILE A C 1
ATOM 2575 O O . ILE A 1 351 ? 5.543 1.526 -5.366 1.00 96.75 351 ILE A O 1
ATOM 2579 N N . GLU A 1 352 ? 3.936 1.326 -3.791 1.00 96.69 352 GLU A N 1
ATOM 2580 C CA . GLU A 1 352 ? 2.864 0.968 -4.719 1.00 96.69 352 GLU A CA 1
ATOM 2581 C C . GLU A 1 352 ? 1.526 1.543 -4.246 1.00 96.69 352 GLU A C 1
ATOM 2583 O O . GLU A 1 352 ? 1.078 1.275 -3.122 1.00 96.69 352 GLU A O 1
ATOM 2588 N N . ALA A 1 353 ? 0.869 2.319 -5.103 1.00 93.38 353 ALA A N 1
ATOM 2589 C CA . ALA A 1 353 ? -0.509 2.738 -4.915 1.00 93.38 353 ALA A CA 1
ATOM 2590 C C . ALA A 1 353 ? -1.493 1.598 -5.212 1.00 93.38 353 ALA A C 1
ATOM 2592 O O . ALA A 1 353 ? -1.452 0.946 -6.253 1.00 93.38 353 ALA A O 1
ATOM 2593 N N . ILE A 1 354 ? -2.455 1.412 -4.313 1.00 90.44 354 ILE A N 1
ATOM 2594 C CA . ILE A 1 354 ? -3.571 0.478 -4.459 1.00 90.44 354 ILE A CA 1
ATOM 2595 C C . ILE A 1 354 ? -4.898 1.230 -4.286 1.00 90.44 354 ILE A C 1
ATOM 2597 O O . ILE A 1 354 ? -4.924 2.309 -3.679 1.00 90.44 354 ILE A O 1
ATOM 2601 N N . PRO A 1 355 ? -6.031 0.687 -4.777 1.00 81.25 355 PRO A N 1
ATOM 2602 C CA . PRO A 1 355 ? -7.336 1.272 -4.516 1.00 81.25 355 PRO A CA 1
ATOM 2603 C C . PRO A 1 355 ? -7.510 1.502 -3.026 1.00 81.25 355 PRO A C 1
ATOM 2605 O O . PRO A 1 355 ? -7.107 0.665 -2.216 1.00 81.25 355 PRO A O 1
ATOM 2608 N N . PHE A 1 356 ? -8.103 2.632 -2.665 1.00 69.06 356 PHE A N 1
ATOM 2609 C CA . PHE A 1 356 ? -8.342 2.932 -1.267 1.00 69.06 356 PHE A CA 1
ATOM 2610 C C . PHE A 1 356 ? -9.170 1.838 -0.618 1.00 69.06 356 PHE A C 1
ATOM 2612 O O . PHE A 1 356 ? -10.277 1.530 -1.057 1.00 69.06 356 PHE A O 1
ATOM 2619 N N . GLN A 1 357 ? -8.608 1.249 0.428 1.00 60.12 357 GLN A N 1
ATOM 2620 C CA . GLN A 1 357 ? -9.218 0.116 1.116 1.00 60.12 357 GLN A CA 1
ATOM 2621 C C . GLN A 1 357 ? -10.282 0.549 2.135 1.00 60.12 357 GLN A C 1
ATOM 2623 O O . GLN A 1 357 ? -10.733 -0.266 2.938 1.00 60.12 357 GLN A O 1
ATOM 2628 N N . GLY A 1 358 ? -10.679 1.829 2.148 1.00 49.00 358 GLY A N 1
ATOM 2629 C CA . GLY A 1 358 ? -11.331 2.391 3.327 1.00 49.00 358 GLY A CA 1
ATOM 2630 C C . GLY A 1 358 ? -10.351 2.438 4.499 1.00 49.00 358 GLY A C 1
ATOM 2631 O O . GLY A 1 358 ? -9.223 1.949 4.417 1.00 49.00 358 GLY A O 1
ATOM 2632 N N . ILE A 1 359 ? -10.791 2.953 5.643 1.00 47.69 359 ILE A N 1
ATOM 2633 C CA . ILE A 1 359 ? -10.130 2.672 6.927 1.00 47.69 359 ILE A CA 1
ATOM 2634 C C . ILE A 1 359 ? -10.490 1.226 7.314 1.00 47.69 359 ILE A C 1
ATOM 2636 O O . ILE A 1 359 ? -11.288 0.956 8.207 1.00 47.69 359 ILE A O 1
ATOM 2640 N N . GLY A 1 360 ? -9.990 0.273 6.531 1.00 41.94 360 GLY A N 1
ATOM 2641 C CA . GLY A 1 360 ? -10.253 -1.148 6.673 1.00 41.94 360 GLY A CA 1
ATOM 2642 C C . GLY A 1 360 ? -9.471 -1.740 7.841 1.00 41.94 360 GLY A C 1
ATOM 2643 O O . GLY A 1 360 ? -8.351 -2.201 7.675 1.00 41.94 360 GLY A O 1
ATOM 2644 N N . SER A 1 361 ? -10.104 -1.795 9.015 1.00 51.31 361 SER A N 1
ATOM 2645 C CA . SER A 1 361 ? -9.872 -2.810 10.057 1.00 51.31 361 SER A CA 1
ATOM 2646 C C . SER A 1 361 ? -8.483 -2.893 10.737 1.00 51.31 361 SER A C 1
ATOM 2648 O O . SER A 1 361 ? -8.140 -3.952 11.273 1.00 51.31 361 SER A O 1
ATOM 2650 N N . ALA A 1 362 ? -7.719 -1.806 10.838 1.00 56.88 362 ALA A N 1
ATOM 2651 C CA . ALA A 1 362 ? -6.790 -1.668 11.964 1.00 56.88 362 ALA A CA 1
ATOM 2652 C C . ALA A 1 362 ? -7.556 -1.043 13.143 1.00 56.88 362 ALA A C 1
ATOM 2654 O O . ALA A 1 362 ? -8.279 -0.067 12.957 1.00 56.88 362 ALA A O 1
ATOM 2655 N N . GLU A 1 363 ? -7.473 -1.642 14.333 1.00 75.62 363 GLU A N 1
ATOM 2656 C CA . GLU A 1 363 ? -8.093 -1.069 15.532 1.00 75.62 363 GLU A CA 1
ATOM 2657 C C . GLU A 1 363 ? -7.290 0.179 15.930 1.00 75.62 363 GLU A C 1
ATOM 2659 O O . GLU A 1 363 ? -6.120 0.053 16.289 1.00 75.62 363 GLU A O 1
ATOM 2664 N N . GLN A 1 364 ? -7.871 1.376 15.797 1.00 83.50 364 GLN A N 1
ATOM 2665 C CA . GLN A 1 364 ? -7.223 2.635 16.150 1.00 83.50 364 GLN A CA 1
ATOM 2666 C C . GLN A 1 364 ? -6.993 2.683 17.663 1.00 83.50 364 GLN A C 1
ATOM 2668 O O . GLN A 1 364 ? -7.942 2.858 18.426 1.00 83.50 364 GLN A O 1
ATOM 2673 N N . GLU A 1 365 ? -5.753 2.496 18.114 1.00 88.88 365 GLU A N 1
ATOM 2674 C CA . GLU A 1 365 ? -5.420 2.353 19.537 1.00 88.88 365 GLU A CA 1
ATOM 2675 C C . GLU A 1 365 ? -4.944 3.666 20.153 1.00 88.88 365 GLU A C 1
ATOM 2677 O O . GLU A 1 365 ? -4.025 4.299 19.648 1.00 88.88 365 GLU A O 1
ATOM 2682 N N . TRP A 1 366 ? -5.522 4.061 21.281 1.00 95.44 366 TRP A N 1
ATOM 2683 C CA . TRP A 1 366 ? -5.057 5.212 22.048 1.00 95.44 366 TRP A CA 1
ATOM 2684 C C . TRP A 1 366 ? -3.626 5.010 22.560 1.00 95.44 366 TRP A C 1
ATOM 2686 O O . TRP A 1 366 ? -3.317 3.974 23.145 1.00 95.44 366 TRP A O 1
ATOM 2696 N N . GLN A 1 367 ? -2.761 6.012 22.387 1.00 91.69 367 GLN A N 1
ATOM 2697 C CA . GLN A 1 367 ? -1.315 5.904 22.645 1.00 91.69 367 GLN A CA 1
ATOM 2698 C C . GLN A 1 367 ? -0.793 6.864 23.717 1.00 91.69 367 GLN A C 1
ATOM 2700 O O . GLN A 1 367 ? 0.411 6.912 23.966 1.00 91.69 367 GLN A O 1
ATOM 2705 N N . VAL A 1 368 ? -1.673 7.652 24.334 1.00 92.00 368 VAL A N 1
ATOM 2706 C CA . VAL A 1 368 ? -1.284 8.661 25.325 1.00 92.00 368 VAL A CA 1
ATOM 2707 C C . VAL A 1 368 ? -1.565 8.136 26.731 1.00 92.00 368 VAL A C 1
ATOM 2709 O O . VAL A 1 368 ? -2.707 7.843 27.076 1.00 92.00 368 VAL A O 1
ATOM 2712 N N . ASP A 1 369 ? -0.531 8.044 27.566 1.00 93.38 369 ASP A N 1
ATOM 2713 C CA . ASP A 1 369 ? -0.635 7.698 28.996 1.00 93.38 369 ASP A CA 1
ATOM 2714 C C . ASP A 1 369 ? -1.074 8.912 29.846 1.00 93.38 369 ASP A C 1
ATOM 2716 O O . ASP A 1 369 ? -0.451 9.250 30.848 1.00 93.38 369 ASP A O 1
ATOM 2720 N N . ASP A 1 370 ? -2.092 9.649 29.386 1.00 91.19 370 ASP A N 1
ATOM 2721 C CA . ASP A 1 370 ? -2.662 10.816 30.073 1.00 91.19 370 ASP A CA 1
ATOM 2722 C C . ASP A 1 370 ? -3.982 11.268 29.405 1.00 91.19 370 ASP A C 1
ATOM 2724 O O . ASP A 1 370 ? -4.502 10.632 28.482 1.00 91.19 370 ASP A O 1
ATOM 2728 N N . PHE A 1 371 ? -4.517 12.399 29.866 1.00 93.62 371 PHE A N 1
ATOM 2729 C CA . PHE A 1 371 ? -5.546 13.192 29.210 1.00 93.62 371 PHE A CA 1
ATOM 2730 C C . PHE A 1 371 ? -5.171 13.552 27.770 1.00 93.62 371 PHE A C 1
ATOM 2732 O O . PHE A 1 371 ? -4.068 14.028 27.493 1.00 93.62 371 PHE A O 1
ATOM 2739 N N . GLY A 1 372 ? -6.126 13.425 26.851 1.00 95.94 372 GLY A N 1
ATOM 2740 C CA . GLY A 1 372 ? -5.903 13.844 25.476 1.00 95.94 372 GLY A CA 1
ATOM 2741 C C . GLY A 1 372 ? -7.174 13.968 24.657 1.00 95.94 372 GLY A C 1
ATOM 2742 O O . GLY A 1 372 ? -8.231 13.442 25.008 1.00 95.94 372 GLY A O 1
ATOM 2743 N N . ASN A 1 373 ? -7.039 14.683 23.544 1.00 93.88 373 ASN A N 1
ATOM 2744 C CA . ASN A 1 373 ? -8.121 14.908 22.599 1.00 93.88 373 ASN A CA 1
ATOM 2745 C C . ASN A 1 373 ? -8.271 13.703 21.660 1.00 93.88 373 ASN A C 1
ATOM 2747 O O . ASN A 1 373 ? -7.288 13.292 21.038 1.00 93.88 373 ASN A O 1
ATOM 2751 N N . TRP A 1 374 ? -9.491 13.188 21.529 1.00 96.69 374 TRP A N 1
ATOM 2752 C CA . TRP A 1 374 ? -9.893 12.179 20.556 1.00 96.69 374 TRP A CA 1
ATOM 2753 C C . TRP A 1 374 ? -9.552 12.621 19.131 1.00 96.69 374 TRP A C 1
ATOM 2755 O O . TRP A 1 374 ? -8.990 11.841 18.372 1.00 96.69 374 TRP A O 1
ATOM 2765 N N . ASP A 1 375 ? -9.808 13.883 18.787 1.00 88.44 375 ASP A N 1
ATOM 2766 C CA . ASP A 1 375 ? -9.711 14.421 17.423 1.00 88.44 375 ASP A CA 1
ATOM 2767 C C . ASP A 1 375 ? -8.251 14.660 16.979 1.00 88.44 375 ASP A C 1
ATOM 2769 O O . ASP A 1 375 ? -7.957 14.915 15.809 1.00 88.44 375 ASP A O 1
ATOM 2773 N N . VAL A 1 376 ? -7.293 14.567 17.908 1.00 86.25 376 VAL A N 1
ATOM 2774 C CA . VAL A 1 376 ? -5.865 14.692 17.602 1.00 86.25 376 VAL A CA 1
ATOM 2775 C C . VAL A 1 376 ? -5.339 13.335 17.151 1.00 86.25 376 VAL A C 1
ATOM 2777 O O . VAL A 1 376 ? -5.042 12.462 17.961 1.00 86.25 376 VAL A O 1
ATOM 2780 N N . GLY A 1 377 ? -5.170 13.173 15.836 1.00 80.31 377 GLY A N 1
ATOM 2781 C CA . GLY A 1 377 ? -4.733 11.906 15.238 1.00 80.31 377 GLY A CA 1
ATOM 2782 C C . GLY A 1 377 ? -3.404 11.357 15.769 1.00 80.31 377 GLY A C 1
ATOM 2783 O O . GLY A 1 377 ? -3.224 10.149 15.770 1.00 80.31 377 GLY A O 1
ATOM 2784 N N . ALA A 1 378 ? -2.505 12.208 16.278 1.00 79.00 378 ALA A N 1
ATOM 2785 C CA . ALA A 1 378 ? -1.243 11.780 16.895 1.00 79.00 378 ALA A CA 1
ATOM 2786 C C . ALA A 1 378 ? -1.418 11.058 18.246 1.00 79.00 378 ALA A C 1
ATOM 2788 O O . ALA A 1 378 ? -0.477 10.434 18.724 1.00 79.00 378 ALA A O 1
ATOM 2789 N N . ASN A 1 379 ? -2.604 11.135 18.857 1.00 85.12 379 ASN A N 1
ATOM 2790 C CA . ASN A 1 379 ? -2.916 10.409 20.085 1.00 85.12 379 ASN A CA 1
ATOM 2791 C C . ASN A 1 379 ? -3.360 8.960 19.818 1.00 85.12 379 ASN A C 1
ATOM 2793 O O . ASN A 1 379 ? -3.557 8.202 20.769 1.00 85.12 379 ASN A O 1
ATOM 2797 N N . TRP A 1 380 ? -3.518 8.575 18.547 1.00 87.31 380 TRP A N 1
ATOM 2798 C CA . TRP A 1 380 ? -4.014 7.273 18.119 1.00 87.31 380 TRP A CA 1
ATOM 2799 C C . TRP A 1 380 ? -3.038 6.581 17.171 1.00 87.31 380 TRP A C 1
ATOM 2801 O O . TRP A 1 380 ? -2.560 7.157 16.190 1.00 87.31 380 TRP A O 1
ATOM 2811 N N . LEU A 1 381 ? -2.828 5.289 17.400 1.00 71.69 381 LEU A N 1
ATOM 2812 C CA . LEU A 1 381 ? -2.260 4.396 16.413 1.00 71.69 381 LEU A CA 1
ATOM 2813 C C . LEU A 1 381 ? -3.262 4.323 15.263 1.00 71.69 381 LEU A C 1
ATOM 2815 O O . LEU A 1 381 ? -4.439 4.079 15.500 1.00 71.69 381 LEU A O 1
ATOM 2819 N N . PHE A 1 382 ? -2.802 4.528 14.030 1.00 64.44 382 PHE A N 1
ATOM 2820 C CA . PHE A 1 382 ? -3.652 4.509 12.829 1.00 64.44 382 PHE A CA 1
ATOM 2821 C C . PHE A 1 382 ? -4.648 5.687 12.711 1.00 64.44 382 PHE A C 1
ATOM 2823 O O . PHE A 1 382 ? -5.605 5.616 11.940 1.00 64.44 382 PHE A O 1
ATOM 2830 N N . GLY A 1 383 ? -4.387 6.799 13.416 1.00 78.75 383 GLY A N 1
ATOM 2831 C CA . GLY A 1 383 ? -5.155 8.045 13.313 1.00 78.75 383 GLY A CA 1
ATOM 2832 C C . GLY A 1 383 ? -6.428 8.067 14.162 1.00 78.75 383 GLY A C 1
ATOM 2833 O O . GLY A 1 383 ? -6.842 7.053 14.714 1.00 78.75 383 GLY A O 1
ATOM 2834 N N . SER A 1 384 ? -7.036 9.250 14.299 1.00 86.56 384 SER A N 1
ATOM 2835 C CA . SER A 1 384 ? -8.255 9.406 15.101 1.00 86.56 384 SER A CA 1
ATOM 2836 C C . SER A 1 384 ? -9.434 8.662 14.451 1.00 86.56 384 SER A C 1
ATOM 2838 O O . SER A 1 384 ? -9.673 8.852 13.254 1.00 86.56 384 SER A O 1
ATOM 2840 N N . PRO A 1 385 ? -10.154 7.804 15.194 1.00 87.94 385 PRO A N 1
ATOM 2841 C CA . PRO A 1 385 ? -11.319 7.100 14.675 1.00 87.94 385 PRO A CA 1
ATOM 2842 C C . PRO A 1 385 ? -12.549 8.022 14.550 1.00 87.94 385 PRO A C 1
ATOM 2844 O O . PRO A 1 385 ? -13.116 8.429 15.562 1.00 87.94 385 PRO A O 1
ATOM 2847 N N . ASP A 1 386 ? -12.976 8.288 13.308 1.00 92.50 386 ASP A N 1
ATOM 2848 C CA . ASP A 1 386 ? -14.192 9.056 12.966 1.00 92.50 386 ASP A CA 1
ATOM 2849 C C . ASP A 1 386 ? -14.830 8.575 11.637 1.00 92.50 386 ASP A C 1
ATOM 2851 O O . ASP A 1 386 ? -14.735 9.218 10.592 1.00 92.50 386 ASP A O 1
ATOM 2855 N N . SER A 1 387 ? -15.399 7.364 11.630 1.00 89.00 387 SER A N 1
ATOM 2856 C CA . SER A 1 387 ? -16.215 6.838 10.520 1.00 89.00 387 SER A CA 1
ATOM 2857 C C . SER A 1 387 ? -17.043 5.615 10.935 1.00 89.00 387 SER A C 1
ATOM 2859 O O . SER A 1 387 ? -16.750 4.946 11.928 1.00 89.00 387 SER A O 1
ATOM 2861 N N . ASP A 1 388 ? -18.017 5.251 10.105 1.00 82.31 388 ASP A N 1
ATOM 2862 C CA . ASP A 1 388 ? -18.843 4.038 10.210 1.00 82.31 388 ASP A CA 1
ATOM 2863 C C . ASP A 1 388 ? -18.084 2.718 9.942 1.00 82.31 388 ASP A C 1
ATOM 2865 O O . ASP A 1 388 ? -18.659 1.630 10.030 1.00 82.31 388 ASP A O 1
ATOM 2869 N N . VAL A 1 389 ? -16.778 2.790 9.660 1.00 80.88 389 VAL A N 1
ATOM 2870 C CA . VAL A 1 389 ? -15.852 1.645 9.594 1.00 80.88 389 VAL A CA 1
ATOM 2871 C C . VAL A 1 389 ? -14.781 1.670 10.694 1.00 80.88 389 VAL A C 1
ATOM 2873 O O . VAL A 1 389 ? -14.071 0.678 10.874 1.00 80.88 389 VAL A O 1
ATOM 2876 N N . ALA A 1 390 ? -14.663 2.766 11.457 1.00 83.19 390 ALA A N 1
ATOM 2877 C CA . ALA A 1 390 ? -13.598 2.963 12.442 1.00 83.19 390 ALA A CA 1
ATOM 2878 C C . ALA A 1 390 ? -13.776 2.094 13.700 1.00 83.19 390 ALA A C 1
ATOM 2880 O O . ALA A 1 390 ? -14.878 1.931 14.227 1.00 83.19 390 ALA A O 1
ATOM 2881 N N . ARG A 1 391 ? -12.671 1.550 14.216 1.00 86.81 391 ARG A N 1
ATOM 2882 C CA . ARG A 1 391 ? -12.627 0.627 15.354 1.00 86.81 391 ARG A CA 1
ATOM 2883 C C . ARG A 1 391 ? -11.681 1.170 16.426 1.00 86.81 391 ARG A C 1
ATOM 2885 O O . ARG A 1 391 ? -10.501 0.860 16.413 1.00 86.81 391 ARG A O 1
ATOM 2892 N N . ALA A 1 392 ? -12.193 1.944 17.372 1.00 95.19 392 ALA A N 1
ATOM 2893 C CA . ALA A 1 392 ? -11.398 2.526 18.448 1.00 95.19 392 ALA A CA 1
ATOM 2894 C C . ALA A 1 392 ? -11.047 1.501 19.547 1.00 95.19 392 ALA A C 1
ATOM 2896 O O . ALA A 1 392 ? -11.929 0.802 20.053 1.00 95.19 392 ALA A O 1
ATOM 2897 N N . LEU A 1 393 ? -9.783 1.480 19.975 1.00 95.12 393 LEU A N 1
ATOM 2898 C CA . LEU A 1 393 ? -9.273 0.748 21.134 1.00 95.12 393 LEU A CA 1
ATOM 2899 C C . LEU A 1 393 ? -8.732 1.714 22.185 1.00 95.12 393 LEU A C 1
ATOM 2901 O O . LEU A 1 393 ? -7.743 2.412 21.984 1.00 95.12 393 LEU A O 1
ATOM 2905 N N . LEU A 1 394 ? -9.345 1.679 23.358 1.00 97.44 394 LEU A N 1
ATOM 2906 C CA . LEU A 1 394 ? -8.827 2.274 24.580 1.00 97.44 394 LEU A CA 1
ATOM 2907 C C . LEU A 1 394 ? -8.140 1.161 25.385 1.00 97.44 394 LEU A C 1
ATOM 2909 O O . LEU A 1 394 ? -8.770 0.476 26.197 1.00 97.44 394 LEU A O 1
ATOM 2913 N N . GLY A 1 395 ? -6.872 0.923 25.035 1.00 91.94 395 GLY A N 1
ATOM 2914 C CA . GLY A 1 395 ? -6.072 -0.237 25.437 1.00 91.94 395 GLY A CA 1
ATOM 2915 C C . GLY A 1 395 ? -5.160 -0.007 26.645 1.00 91.94 395 GLY A C 1
ATOM 2916 O O . GLY A 1 395 ? -5.437 0.796 27.532 1.00 91.94 395 GLY A O 1
ATOM 2917 N N . GLY A 1 396 ? -4.044 -0.732 26.697 1.00 90.50 396 GLY A N 1
ATOM 2918 C CA . GLY A 1 396 ? -3.199 -0.849 27.893 1.00 90.50 396 GLY A CA 1
ATOM 2919 C C . GLY A 1 396 ? -2.315 0.358 28.227 1.00 90.50 396 GLY A C 1
ATOM 2920 O O . GLY A 1 396 ? -1.571 0.290 29.205 1.00 90.50 396 GLY A O 1
ATOM 2921 N N . VAL A 1 397 ? -2.348 1.434 27.431 1.00 91.94 397 VAL A N 1
ATOM 2922 C CA . VAL A 1 397 ? -1.354 2.515 27.545 1.00 91.94 397 VAL A CA 1
ATOM 2923 C C . VAL A 1 397 ? -1.458 3.289 28.860 1.00 91.94 397 VAL A C 1
ATOM 2925 O O . VAL A 1 397 ? -0.424 3.603 29.445 1.00 91.94 397 VAL A O 1
ATOM 2928 N N . ILE A 1 398 ? -2.676 3.529 29.367 1.00 96.50 398 ILE A N 1
ATOM 2929 C CA . ILE A 1 398 ? -2.861 4.323 30.588 1.00 96.50 398 ILE A CA 1
ATOM 2930 C C . ILE A 1 398 ? -2.481 3.534 31.851 1.00 96.50 398 ILE A C 1
ATOM 2932 O O . ILE A 1 398 ? -2.927 2.399 32.056 1.00 96.50 398 ILE A O 1
ATOM 2936 N N . GLN A 1 399 ? -1.706 4.157 32.737 1.00 95.19 399 GLN A N 1
ATOM 2937 C CA . GLN A 1 399 ? -1.272 3.588 34.021 1.00 95.19 399 GLN A CA 1
ATOM 2938 C C . GLN A 1 399 ? -2.092 4.091 35.222 1.00 95.19 399 GLN A C 1
ATOM 2940 O O . GLN A 1 399 ? -1.993 3.544 36.321 1.00 95.19 399 GLN A O 1
ATOM 2945 N N . ALA A 1 400 ? -2.940 5.098 35.011 1.00 97.50 400 ALA A N 1
ATOM 2946 C CA . ALA A 1 400 ? -3.904 5.631 35.970 1.00 97.50 400 ALA A CA 1
ATOM 2947 C C . ALA A 1 400 ? -5.202 6.031 35.237 1.00 97.50 400 ALA A C 1
ATOM 2949 O O . ALA A 1 400 ? -5.202 6.089 34.008 1.00 97.50 400 ALA A O 1
ATOM 2950 N N . PRO A 1 401 ? -6.323 6.293 35.941 1.00 98.31 401 PRO A N 1
ATOM 2951 C CA . PRO A 1 401 ? -7.540 6.790 35.304 1.00 98.31 401 PRO A CA 1
ATOM 2952 C C . PRO A 1 401 ? -7.291 8.025 34.429 1.00 98.31 401 PRO A C 1
ATOM 2954 O O . PRO A 1 401 ? -6.733 9.008 34.913 1.00 98.31 401 PRO A O 1
ATOM 2957 N N . ALA A 1 402 ? -7.759 7.990 33.181 1.00 98.00 402 ALA A N 1
ATOM 2958 C CA . ALA A 1 402 ? -7.544 9.050 32.199 1.00 98.00 402 ALA A CA 1
ATOM 2959 C C . ALA A 1 402 ? -8.839 9.425 31.467 1.00 98.00 402 ALA A C 1
ATOM 2961 O O . ALA A 1 402 ? -9.767 8.618 31.338 1.00 98.00 402 ALA A O 1
ATOM 2962 N N . THR A 1 403 ? -8.878 10.658 30.960 1.00 98.38 403 THR A N 1
ATOM 2963 C CA . THR A 1 403 ? -9.996 11.167 30.160 1.00 98.38 403 THR A CA 1
ATOM 2964 C C . THR A 1 403 ? -9.566 11.351 28.710 1.00 98.38 403 THR A C 1
ATOM 2966 O O . THR A 1 403 ? -8.639 12.107 28.426 1.00 98.38 403 THR A O 1
ATOM 2969 N N . VAL A 1 404 ? -10.291 10.707 27.799 1.00 98.44 404 VAL A N 1
ATOM 2970 C CA . VAL A 1 404 ? -10.212 10.970 26.360 1.00 98.44 404 VAL A CA 1
ATOM 2971 C C . VAL A 1 404 ? -11.384 11.877 26.021 1.00 98.44 404 VAL A C 1
ATOM 2973 O O . VAL A 1 404 ? -12.538 11.470 26.153 1.00 98.44 404 VAL A O 1
ATOM 2976 N N . TYR A 1 405 ? -11.114 13.128 25.666 1.00 97.62 405 TYR A N 1
ATOM 2977 C CA . TYR A 1 405 ? -12.180 14.094 25.407 1.00 97.62 405 TYR A CA 1
ATOM 2978 C C . TYR A 1 405 ? -12.392 14.320 23.910 1.00 97.62 405 TYR A C 1
ATOM 2980 O O . TYR A 1 405 ? -11.430 14.285 23.155 1.00 97.62 405 TYR A O 1
ATOM 2988 N N . MET A 1 406 ? -13.629 14.574 23.488 1.00 95.75 406 MET A N 1
ATOM 2989 C CA . MET A 1 406 ? -13.968 15.007 22.128 1.00 95.75 406 MET A CA 1
ATOM 2990 C C . MET A 1 406 ? -14.772 16.307 22.164 1.00 95.75 406 MET A C 1
ATOM 2992 O O . MET A 1 406 ? -15.734 16.444 22.929 1.00 95.75 406 MET A O 1
ATOM 2996 N N . ASP A 1 407 ? -14.379 17.263 21.326 1.00 89.25 407 ASP A N 1
ATOM 2997 C CA . ASP A 1 407 ? -15.073 18.550 21.192 1.00 89.25 407 ASP A CA 1
ATOM 2998 C C . ASP A 1 407 ? -15.970 18.588 19.945 1.00 89.25 407 ASP A C 1
ATOM 3000 O O . ASP A 1 407 ? -16.855 19.440 19.843 1.00 89.25 407 ASP A O 1
ATOM 3004 N N . ALA A 1 408 ? -15.779 17.639 19.024 1.00 91.69 408 ALA A N 1
ATOM 3005 C CA . ALA A 1 408 ? -16.604 17.422 17.844 1.00 91.69 408 ALA A CA 1
ATOM 3006 C C . ALA A 1 408 ? -17.463 16.148 17.958 1.00 91.69 408 ALA A C 1
ATOM 3008 O O . ALA A 1 408 ? -17.279 15.308 18.842 1.00 91.69 408 ALA A O 1
ATOM 3009 N N . ALA A 1 409 ? -18.445 16.022 17.063 1.00 93.25 409 ALA A N 1
ATOM 3010 C CA . ALA A 1 409 ? -19.165 14.769 16.881 1.00 93.25 409 ALA A CA 1
ATOM 3011 C C . ALA A 1 409 ? -18.268 13.774 16.135 1.00 93.25 409 ALA A C 1
ATOM 3013 O O . ALA A 1 409 ? -17.753 14.125 15.078 1.00 93.25 409 ALA A O 1
ATOM 3014 N N . ASN A 1 410 ? -18.118 12.567 16.677 1.00 95.62 410 ASN A N 1
ATOM 3015 C CA . ASN A 1 410 ? -17.329 11.486 16.090 1.00 95.62 410 ASN A CA 1
ATOM 3016 C C . ASN A 1 410 ? -18.194 10.247 15.852 1.00 95.62 410 ASN A C 1
ATOM 3018 O O . ASN A 1 410 ? -19.104 9.963 16.633 1.00 95.62 410 ASN A O 1
ATOM 3022 N N . THR A 1 411 ? -17.879 9.477 14.813 1.00 95.31 411 THR A N 1
ATOM 3023 C CA . THR A 1 411 ? -18.558 8.215 14.482 1.00 95.31 411 THR A CA 1
ATOM 3024 C C . THR A 1 411 ? -17.610 7.027 14.610 1.00 95.31 411 THR A C 1
ATOM 3026 O O . THR A 1 411 ? -16.467 7.089 14.169 1.00 95.31 411 THR A O 1
ATOM 3029 N N . VAL A 1 412 ? -18.069 5.915 15.191 1.00 95.69 412 VAL A N 1
ATOM 3030 C CA . VAL A 1 412 ? -17.308 4.656 15.220 1.00 95.69 412 VAL A CA 1
ATOM 3031 C C . VAL A 1 412 ? -18.191 3.441 14.955 1.00 95.69 412 VAL A C 1
ATOM 3033 O O . VAL A 1 412 ? -19.308 3.336 15.470 1.00 95.69 412 VAL A O 1
ATOM 3036 N N . LYS A 1 413 ? -17.622 2.457 14.253 1.00 91.62 413 LYS A N 1
ATOM 3037 C CA . LYS A 1 413 ? -18.163 1.095 14.145 1.00 91.62 413 LYS A CA 1
ATOM 3038 C C . LYS A 1 413 ? -17.998 0.314 15.432 1.00 91.62 413 LYS A C 1
ATOM 3040 O O . LYS A 1 413 ? -18.906 -0.410 15.848 1.00 91.62 413 LYS A O 1
ATOM 3045 N N . SER A 1 414 ? -16.831 0.423 16.066 1.00 93.62 414 SER A N 1
ATOM 3046 C CA . SER A 1 414 ? -16.609 -0.222 17.355 1.00 93.62 414 SER A CA 1
ATOM 3047 C C . SER A 1 414 ? -15.779 0.597 18.324 1.00 93.62 414 SER A C 1
ATOM 3049 O O . SER A 1 414 ? -14.843 1.276 17.918 1.00 93.62 414 SER A O 1
ATOM 3051 N N . LEU A 1 415 ? -16.077 0.440 19.611 1.00 98.19 415 LEU A N 1
ATOM 3052 C CA . LEU A 1 415 ? -15.287 0.962 20.720 1.00 98.19 415 LEU A CA 1
ATOM 3053 C C . LEU A 1 415 ? -14.966 -0.167 21.704 1.00 98.19 415 LEU A C 1
ATOM 3055 O O . LEU A 1 415 ? -15.868 -0.765 22.298 1.00 98.19 415 LEU A O 1
ATOM 3059 N N . ARG A 1 416 ? -13.682 -0.462 21.894 1.00 97.25 416 ARG A N 1
ATOM 3060 C CA . ARG A 1 416 ? -13.208 -1.471 22.843 1.00 97.25 416 ARG A CA 1
ATOM 3061 C C . ARG A 1 416 ? -12.463 -0.821 23.999 1.00 97.25 416 ARG A C 1
ATOM 3063 O O . ARG A 1 416 ? -11.549 -0.032 23.792 1.00 97.25 416 ARG A O 1
ATOM 3070 N N . PHE A 1 417 ? -12.832 -1.211 25.211 1.00 98.19 417 PHE A N 1
ATOM 3071 C CA . PHE A 1 417 ? -12.094 -0.916 26.431 1.00 98.19 417 PHE A CA 1
ATOM 3072 C C . PHE A 1 417 ? -11.357 -2.175 26.887 1.00 98.19 417 PHE A C 1
ATOM 3074 O O . PHE A 1 417 ? -11.973 -3.233 27.088 1.00 98.19 417 PHE A O 1
ATOM 3081 N N . ASP A 1 418 ? -10.042 -2.061 27.030 1.00 94.56 418 ASP A N 1
ATOM 3082 C CA . ASP A 1 418 ? -9.173 -3.138 27.496 1.00 94.56 418 ASP A CA 1
ATOM 3083 C C . ASP A 1 418 ? -8.054 -2.585 28.385 1.00 94.56 418 ASP A C 1
ATOM 3085 O O . ASP A 1 418 ? -6.869 -2.618 28.054 1.00 94.56 418 ASP A O 1
ATOM 3089 N N . ASN A 1 419 ? -8.462 -2.012 29.516 1.00 94.94 419 ASN A N 1
ATOM 3090 C CA . ASN A 1 419 ? -7.549 -1.580 30.559 1.00 94.94 419 ASN A CA 1
ATOM 3091 C C . ASN A 1 419 ? -8.196 -1.752 31.936 1.00 94.94 419 ASN A C 1
ATOM 3093 O O . ASN A 1 419 ? -9.382 -1.494 32.114 1.00 94.94 419 ASN A O 1
ATOM 3097 N N . ALA A 1 420 ? -7.414 -2.151 32.939 1.00 96.31 420 ALA A N 1
ATOM 3098 C CA . ALA A 1 420 ? -7.887 -2.191 34.320 1.00 96.31 420 ALA A CA 1
ATOM 3099 C C . ALA A 1 420 ? -8.153 -0.781 34.887 1.00 96.31 420 ALA A C 1
ATOM 3101 O O . ALA A 1 420 ? -9.028 -0.611 35.740 1.00 96.31 420 ALA A O 1
ATOM 3102 N N . ASN A 1 421 ? -7.413 0.223 34.409 1.00 97.94 421 ASN A N 1
ATOM 3103 C CA . ASN A 1 421 ? -7.609 1.629 34.731 1.00 97.94 421 ASN A CA 1
ATOM 3104 C C . ASN A 1 421 ? -8.790 2.214 33.948 1.00 97.94 421 ASN A C 1
ATOM 3106 O O . ASN A 1 421 ? -9.069 1.842 32.809 1.00 97.94 421 ASN A O 1
ATOM 3110 N N . LYS A 1 422 ? -9.492 3.167 34.566 1.00 98.50 422 LYS A N 1
ATOM 3111 C CA . LYS A 1 422 ? -10.669 3.800 33.964 1.00 98.50 422 LYS A CA 1
ATOM 3112 C C . LYS A 1 422 ? -10.273 4.680 32.779 1.00 98.50 422 LYS A C 1
ATOM 3114 O O . LYS A 1 422 ? -9.484 5.606 32.930 1.00 98.50 422 LYS A O 1
ATOM 3119 N N . TYR A 1 423 ? -10.968 4.472 31.670 1.00 98.69 423 TYR A N 1
ATOM 3120 C CA . TYR A 1 423 ? -11.140 5.488 30.637 1.00 98.69 423 TYR A CA 1
ATOM 3121 C C . TYR A 1 423 ? -12.478 6.194 30.847 1.00 98.69 423 TYR A C 1
ATOM 3123 O O . TYR A 1 423 ? -13.515 5.533 30.966 1.00 98.69 423 TYR A O 1
ATOM 3131 N N . ALA A 1 424 ? -12.450 7.522 30.881 1.00 98.25 424 ALA A N 1
ATOM 3132 C CA . ALA A 1 424 ? -13.633 8.360 30.757 1.00 98.25 424 ALA A CA 1
ATOM 3133 C C . ALA A 1 424 ? -13.630 9.017 29.373 1.00 98.25 424 ALA A C 1
ATOM 3135 O O . ALA A 1 424 ? -12.742 9.809 29.069 1.00 98.25 424 ALA A O 1
ATOM 3136 N N . VAL A 1 425 ? -14.611 8.693 28.532 1.00 98.44 425 VAL A N 1
ATOM 3137 C CA . VAL A 1 425 ? -14.804 9.381 27.250 1.00 98.44 425 VAL A CA 1
ATOM 3138 C C . VAL A 1 425 ? -15.769 10.539 27.480 1.00 98.44 425 VAL A C 1
ATOM 3140 O O . VAL A 1 425 ? -16.927 10.311 27.832 1.00 98.44 425 VAL A O 1
ATOM 3143 N N . ALA A 1 426 ? -15.296 11.775 27.357 1.00 97.56 426 ALA A N 1
ATOM 3144 C CA . ALA A 1 426 ? -16.032 12.975 27.771 1.00 97.56 426 ALA A CA 1
ATOM 3145 C C . ALA A 1 426 ? -15.921 14.111 26.739 1.00 97.56 426 ALA A C 1
ATOM 3147 O O . ALA A 1 426 ? -15.339 13.933 25.677 1.00 97.56 426 ALA A O 1
ATOM 3148 N N . GLY A 1 427 ? -16.469 15.287 27.048 1.00 95.81 427 GLY A N 1
ATOM 3149 C CA . GLY A 1 427 ? -16.321 16.493 26.227 1.00 95.81 427 GLY A CA 1
ATOM 3150 C C . GLY A 1 427 ? -17.648 17.093 25.769 1.00 95.81 427 GLY A C 1
ATOM 3151 O O . GLY A 1 427 ? -18.719 16.649 26.188 1.00 95.81 427 GLY A O 1
ATOM 3152 N N . ALA A 1 428 ? -17.559 18.152 24.962 1.00 94.00 428 ALA A N 1
ATOM 3153 C CA . ALA A 1 428 ? -18.720 18.878 24.440 1.00 94.00 428 ALA A CA 1
ATOM 3154 C C . ALA A 1 428 ? -19.310 18.250 23.164 1.00 94.00 428 ALA A C 1
ATOM 3156 O O . ALA A 1 428 ? -20.426 18.601 22.778 1.00 94.00 428 ALA A O 1
ATOM 3157 N N . GLY A 1 429 ? -18.561 17.347 22.523 1.00 95.31 429 GLY A N 1
ATOM 3158 C CA . GLY A 1 429 ? -18.966 16.603 21.337 1.00 95.31 429 GLY A CA 1
ATOM 3159 C C . GLY A 1 429 ? -19.967 15.478 21.614 1.00 95.31 429 GLY A C 1
ATOM 3160 O O . GLY A 1 429 ? -20.609 15.428 22.661 1.00 95.31 429 GLY A O 1
ATOM 3161 N N . SER A 1 430 ? -20.097 14.558 20.658 1.00 95.94 430 SER A N 1
ATOM 3162 C CA . SER A 1 430 ? -20.974 13.379 20.751 1.00 95.94 430 SER A CA 1
ATOM 3163 C C . SER A 1 430 ? -20.336 12.172 20.065 1.00 95.94 430 SER A C 1
ATOM 3165 O O . SER A 1 430 ? -19.477 12.344 19.203 1.00 95.94 430 SER A O 1
ATOM 3167 N N . LEU A 1 431 ? -20.758 10.965 20.440 1.00 98.12 431 LEU A N 1
ATOM 3168 C CA . LEU A 1 431 ? -20.279 9.716 19.851 1.00 98.12 431 LEU A CA 1
ATOM 3169 C C . LEU A 1 431 ? -21.431 8.980 19.171 1.00 98.12 431 LEU A C 1
ATOM 3171 O O . LEU A 1 431 ? -22.357 8.519 19.839 1.00 98.12 431 LEU A O 1
ATOM 3175 N N . THR A 1 432 ? -21.337 8.811 17.859 1.00 97.88 432 THR A N 1
ATOM 3176 C CA . THR A 1 432 ? -22.280 8.027 17.062 1.00 97.88 432 THR A CA 1
ATOM 3177 C C . THR A 1 432 ? -21.757 6.606 16.876 1.00 97.88 432 THR A C 1
ATOM 3179 O O . THR A 1 432 ? -20.621 6.394 16.458 1.00 97.88 432 THR A O 1
ATOM 3182 N N . LEU A 1 433 ? -22.591 5.618 17.192 1.00 97.94 433 LEU A N 1
ATOM 3183 C CA . LEU A 1 433 ? -22.322 4.195 16.994 1.00 97.94 433 LEU A CA 1
ATOM 3184 C C . LEU A 1 433 ? -23.019 3.730 15.717 1.00 97.94 433 LEU A C 1
ATOM 3186 O O . LEU A 1 433 ? -24.226 3.465 15.710 1.00 97.94 433 LEU A O 1
ATOM 3190 N N . GLU A 1 434 ? -22.258 3.632 14.635 1.00 94.94 434 GLU A N 1
ATOM 3191 C CA . GLU A 1 434 ? -22.760 3.329 13.297 1.00 94.94 434 GLU A CA 1
ATOM 3192 C C . GLU A 1 434 ? -21.824 2.359 12.588 1.00 94.94 434 GLU A C 1
ATOM 3194 O O . GLU A 1 434 ? -20.608 2.495 12.667 1.00 94.94 434 GLU A O 1
ATOM 3199 N N . ALA A 1 435 ? -22.400 1.365 11.919 1.00 87.88 435 ALA A N 1
ATOM 3200 C CA . ALA A 1 435 ? -21.661 0.409 11.119 1.00 87.88 435 ALA A CA 1
ATOM 3201 C C . ALA A 1 435 ? -22.093 0.522 9.656 1.00 87.88 435 ALA A C 1
ATOM 3203 O 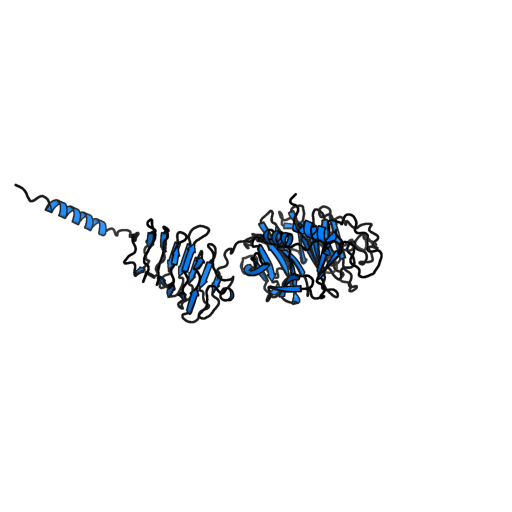O . ALA A 1 435 ? -23.280 0.391 9.358 1.00 87.88 435 ALA A O 1
ATOM 3204 N N . ASP A 1 436 ? -21.117 0.652 8.761 1.00 85.06 436 ASP A N 1
ATOM 3205 C CA . ASP A 1 436 ? -21.273 0.526 7.305 1.00 85.06 436 ASP A CA 1
ATOM 3206 C C . ASP A 1 436 ? -22.021 -0.767 6.916 1.00 85.06 436 ASP A C 1
ATOM 3208 O O . ASP A 1 436 ? -22.820 -0.824 5.980 1.00 85.06 436 ASP A O 1
ATOM 3212 N N . THR A 1 437 ? -21.749 -1.832 7.674 1.00 79.50 437 THR A N 1
ATOM 3213 C CA . THR A 1 437 ? -22.300 -3.171 7.520 1.00 79.50 437 THR A CA 1
ATOM 3214 C C . THR A 1 437 ? -22.524 -3.826 8.884 1.00 79.50 437 THR A C 1
ATOM 3216 O O . THR A 1 437 ? -21.629 -3.894 9.732 1.00 79.50 437 THR A O 1
ATOM 3219 N N . GLY A 1 438 ? -23.718 -4.394 9.079 1.00 86.94 438 GLY A N 1
ATOM 3220 C CA . GLY A 1 438 ? -24.070 -5.143 10.285 1.00 86.94 438 GLY A CA 1
ATOM 3221 C C . GLY A 1 438 ? -24.505 -4.251 11.449 1.00 86.94 438 GLY A C 1
ATOM 3222 O O . GLY A 1 438 ? -25.441 -3.468 11.311 1.00 86.94 438 GLY A O 1
ATOM 3223 N N . SER A 1 439 ? -23.868 -4.443 12.603 1.00 86.06 439 SER A N 1
ATOM 3224 C CA . SER A 1 439 ? -24.186 -3.751 13.854 1.00 86.06 439 SER A CA 1
ATOM 3225 C C . SER A 1 439 ? -22.928 -3.114 14.434 1.00 86.06 439 SER A C 1
ATOM 3227 O O . SER A 1 439 ? -21.860 -3.732 14.398 1.00 86.06 439 SER A O 1
ATOM 3229 N N . ALA A 1 440 ? -23.064 -1.935 15.034 1.00 94.94 440 ALA A N 1
ATOM 3230 C CA . ALA A 1 440 ? -21.994 -1.339 15.824 1.00 94.94 440 ALA A CA 1
ATOM 3231 C C . ALA A 1 440 ? -21.756 -2.129 17.128 1.00 94.94 440 ALA A C 1
ATOM 3233 O O . ALA A 1 440 ? -22.624 -2.873 17.605 1.00 94.94 440 ALA A O 1
ATOM 3234 N N . LEU A 1 441 ? -20.566 -1.984 17.716 1.00 94.00 441 LEU A N 1
ATOM 3235 C CA . LEU A 1 441 ? -20.145 -2.782 18.871 1.00 94.00 441 LEU A CA 1
ATOM 3236 C C . LEU A 1 441 ? -19.401 -1.960 19.927 1.00 94.00 441 LEU A C 1
ATOM 3238 O O . LEU A 1 441 ? -18.383 -1.342 19.640 1.00 94.00 441 LEU A O 1
ATOM 3242 N N . ILE A 1 442 ? -19.822 -2.067 21.185 1.00 98.06 442 ILE A N 1
ATOM 3243 C CA . ILE A 1 442 ? -18.992 -1.712 22.339 1.00 98.06 442 ILE A CA 1
ATOM 3244 C C . ILE A 1 442 ? -18.579 -2.990 23.062 1.00 98.06 442 ILE A C 1
ATOM 3246 O O . ILE A 1 442 ? -19.423 -3.841 23.338 1.00 98.06 442 ILE A O 1
ATOM 3250 N N . THR A 1 443 ? -17.297 -3.124 23.402 1.00 95.00 443 THR A N 1
ATOM 3251 C CA . THR A 1 443 ? -16.802 -4.233 24.234 1.00 95.00 443 THR A CA 1
ATOM 3252 C C . THR A 1 443 ? -16.017 -3.709 25.428 1.00 95.00 443 THR A C 1
ATOM 3254 O O . THR A 1 443 ? -15.133 -2.875 25.264 1.00 95.00 443 THR A O 1
ATOM 3257 N N . VAL A 1 444 ? -16.304 -4.229 26.623 1.00 97.12 444 VAL A N 1
ATOM 3258 C CA . VAL A 1 444 ? -15.520 -3.970 27.838 1.00 97.12 444 VAL A CA 1
ATOM 3259 C C . VAL A 1 444 ? -14.922 -5.275 28.346 1.00 97.12 444 VAL A C 1
ATOM 3261 O O . VAL A 1 444 ? -15.633 -6.124 28.892 1.00 97.12 444 VAL A O 1
ATOM 3264 N N . THR A 1 445 ? -13.612 -5.424 28.157 1.00 91.62 445 THR A N 1
ATOM 3265 C CA . THR A 1 445 ? -12.873 -6.667 28.441 1.00 91.62 445 THR A CA 1
ATOM 3266 C C . THR A 1 445 ? -12.298 -6.683 29.854 1.00 91.62 445 THR A C 1
ATOM 3268 O O . THR A 1 445 ? -12.306 -7.715 30.521 1.00 91.62 445 THR A O 1
ATOM 3271 N N . SER A 1 446 ? -11.845 -5.528 30.334 1.00 91.06 446 SER A N 1
ATOM 3272 C CA . SER A 1 446 ? -11.282 -5.318 31.667 1.00 91.06 446 SER A CA 1
ATOM 3273 C C . SER A 1 446 ? -11.738 -3.954 32.206 1.00 91.06 446 SER A C 1
ATOM 3275 O O . SER A 1 446 ? -12.264 -3.154 31.443 1.00 91.06 446 SER A O 1
ATOM 3277 N N . GLY A 1 447 ? -11.628 -3.725 33.519 1.00 97.50 447 GLY A N 1
ATOM 3278 C CA . GLY A 1 447 ? -11.844 -2.406 34.129 1.00 97.50 447 GLY A CA 1
ATOM 3279 C C . GLY A 1 447 ? -13.294 -1.931 34.295 1.00 97.50 447 GLY A C 1
ATOM 3280 O O . GLY A 1 447 ? -14.268 -2.685 34.244 1.00 97.50 447 GLY A O 1
ATOM 3281 N N . SER A 1 448 ? -13.432 -0.642 34.607 1.00 98.25 448 SER A N 1
ATOM 3282 C CA . SER A 1 448 ? -14.713 0.056 34.771 1.00 98.25 448 SER A CA 1
ATOM 3283 C C . SER A 1 448 ? -14.628 1.427 34.109 1.00 98.25 448 SER A C 1
ATOM 3285 O O . SER A 1 448 ? -13.874 2.287 34.567 1.00 98.25 448 SER A O 1
ATOM 3287 N N . HIS A 1 449 ? -15.403 1.618 33.043 1.00 98.69 449 HIS A N 1
ATOM 3288 C CA . HIS A 1 449 ? -15.259 2.730 32.101 1.00 98.69 449 HIS A CA 1
ATOM 3289 C C . HIS A 1 449 ? -16.539 3.549 31.982 1.00 98.69 449 HIS A C 1
ATOM 3291 O O . HIS A 1 449 ? -17.631 3.096 32.340 1.00 98.69 449 HIS A O 1
ATOM 3297 N N . GLU A 1 450 ? -16.403 4.772 31.476 1.00 98.12 450 GLU A N 1
ATOM 3298 C CA . GLU A 1 450 ? -17.499 5.732 31.419 1.00 98.12 450 GLU A CA 1
ATOM 3299 C C . GLU A 1 450 ? -17.571 6.441 30.067 1.00 98.12 450 GLU A C 1
ATOM 3301 O O . GLU A 1 450 ? -16.559 6.870 29.520 1.00 98.12 450 GLU A O 1
ATOM 3306 N N . LEU A 1 451 ? -18.796 6.623 29.580 1.00 97.94 451 LEU A N 1
ATOM 3307 C CA . LEU A 1 451 ? -19.155 7.519 28.488 1.00 97.94 451 LEU A CA 1
ATOM 3308 C C . LEU A 1 451 ? -19.931 8.693 29.098 1.00 97.94 451 LEU A C 1
ATOM 3310 O O . LEU A 1 451 ? -21.057 8.529 29.567 1.00 97.94 451 LEU A O 1
ATOM 3314 N N . GLN A 1 452 ? -19.309 9.867 29.157 1.00 97.00 452 GLN A N 1
ATOM 3315 C CA . GLN A 1 452 ? -19.826 11.081 29.806 1.00 97.00 452 GLN A CA 1
ATOM 3316 C C . GLN A 1 452 ? -20.367 12.124 28.814 1.00 97.00 452 GLN A C 1
ATOM 3318 O O . GLN A 1 452 ? -20.849 13.182 29.217 1.00 97.00 452 GLN A O 1
ATOM 3323 N N . LEU A 1 453 ? -20.332 11.814 27.524 1.00 95.88 453 LEU A N 1
ATOM 3324 C CA . LEU A 1 453 ? -20.851 12.616 26.417 1.00 95.88 453 LEU A CA 1
ATOM 3325 C C . LEU A 1 453 ? -22.123 11.986 25.821 1.00 95.88 453 LEU A C 1
ATOM 3327 O O . LEU A 1 453 ? -22.380 10.806 26.083 1.00 95.88 453 LEU A O 1
ATOM 3331 N N . PRO A 1 454 ? -22.939 12.735 25.054 1.00 94.88 454 PRO A N 1
ATOM 3332 C CA . PRO A 1 454 ? -24.078 12.178 24.332 1.00 94.88 454 PRO A CA 1
ATOM 3333 C C . PRO A 1 454 ? -23.662 11.053 23.377 1.00 94.88 454 PRO A C 1
ATOM 3335 O O . PRO A 1 454 ? -22.753 11.229 22.567 1.00 94.88 454 PRO A O 1
ATOM 3338 N N . VAL A 1 455 ? -24.344 9.912 23.462 1.00 95.62 455 VAL A N 1
ATOM 3339 C CA . VAL A 1 455 ? -24.155 8.763 22.570 1.00 95.62 455 VAL A CA 1
ATOM 3340 C C . VAL A 1 455 ? -25.379 8.608 21.679 1.00 95.62 455 VAL A C 1
ATOM 3342 O O . VAL A 1 455 ? -26.505 8.558 22.176 1.00 95.62 455 VAL A O 1
ATOM 3345 N N . GLU A 1 456 ? -25.168 8.472 20.379 1.00 94.19 456 GLU A N 1
ATOM 3346 C CA . GLU A 1 456 ? -26.224 8.267 19.390 1.00 94.19 456 GLU A CA 1
ATOM 3347 C C . GLU A 1 456 ? -26.054 6.916 18.694 1.00 94.19 456 GLU A C 1
ATOM 3349 O O . GLU A 1 456 ? -24.939 6.456 18.461 1.00 94.19 456 GLU A O 1
ATOM 3354 N N . LEU A 1 457 ? -27.157 6.245 18.368 1.00 94.44 457 LEU A N 1
ATOM 3355 C CA . LEU A 1 457 ? -27.133 5.037 17.547 1.00 94.44 457 LEU A CA 1
ATOM 3356 C C . LEU A 1 457 ? -27.433 5.422 16.094 1.00 94.44 457 LEU A C 1
ATOM 3358 O O . LEU A 1 457 ? -28.490 5.993 15.819 1.00 94.44 457 LEU A O 1
ATOM 3362 N N . GLY A 1 458 ? -26.517 5.100 15.180 1.00 94.06 458 GLY A N 1
ATOM 3363 C CA . GLY A 1 458 ? -26.711 5.176 13.724 1.00 94.06 458 GLY A CA 1
ATOM 3364 C C . GLY A 1 458 ? -27.029 3.815 13.089 1.00 94.06 458 GLY A C 1
ATOM 3365 O O . GLY A 1 458 ? -27.463 3.736 11.947 1.00 94.06 458 GLY A O 1
ATOM 3366 N N . SER A 1 459 ? -26.861 2.728 13.847 1.00 94.75 459 SER A N 1
ATOM 3367 C CA . SER A 1 459 ? -27.225 1.360 13.463 1.00 94.75 459 SER A CA 1
ATOM 3368 C C . SER A 1 459 ? -27.665 0.560 14.696 1.00 94.75 459 SER A C 1
ATOM 3370 O O . SER A 1 459 ? -27.624 1.064 15.820 1.00 94.75 459 SER A O 1
ATOM 3372 N N . ASN A 1 460 ? -28.094 -0.696 14.521 1.00 91.50 460 ASN A N 1
ATOM 3373 C CA . ASN A 1 460 ? -28.254 -1.587 15.675 1.00 91.50 460 ASN A CA 1
ATOM 3374 C C . ASN A 1 460 ? -26.901 -1.764 16.368 1.00 91.50 460 ASN A C 1
ATOM 3376 O O . ASN A 1 460 ? -25.892 -1.978 15.704 1.00 91.50 460 ASN A O 1
ATOM 3380 N N . THR A 1 461 ? -26.889 -1.746 17.697 1.00 94.94 461 THR A N 1
ATOM 3381 C CA . THR A 1 461 ? -25.640 -1.754 18.464 1.00 94.94 461 THR A CA 1
ATOM 3382 C C . THR A 1 461 ? -25.657 -2.862 19.494 1.00 94.94 461 THR A C 1
ATOM 3384 O O . THR A 1 461 ? -26.645 -3.065 20.199 1.00 94.94 461 THR A O 1
ATOM 3387 N N . THR A 1 462 ? -24.542 -3.575 19.613 1.00 92.75 462 THR A N 1
ATOM 3388 C CA . THR A 1 462 ? -24.308 -4.527 20.699 1.00 92.75 462 THR A CA 1
ATOM 3389 C C . THR A 1 462 ? -23.336 -3.939 21.714 1.00 92.75 462 THR A C 1
ATOM 3391 O O . THR A 1 462 ? -22.328 -3.352 21.344 1.00 92.75 462 THR A O 1
ATOM 3394 N N . VAL A 1 463 ? -23.612 -4.114 23.001 1.00 95.50 463 VAL A N 1
ATOM 3395 C CA . VAL A 1 463 ? -22.712 -3.784 24.109 1.00 95.50 463 VAL A CA 1
ATOM 3396 C C . VAL A 1 463 ? -22.393 -5.081 24.834 1.00 95.50 463 VAL A C 1
ATOM 3398 O O . VAL A 1 463 ? -23.284 -5.684 25.422 1.00 95.50 463 VAL A O 1
ATOM 3401 N N . ASN A 1 464 ? -21.144 -5.531 24.792 1.00 91.62 464 ASN A N 1
ATOM 3402 C CA . ASN A 1 464 ? -20.692 -6.740 25.472 1.00 91.62 464 ASN A CA 1
ATOM 3403 C C . ASN A 1 464 ? -19.803 -6.380 26.667 1.00 91.62 464 ASN A C 1
ATOM 3405 O O . ASN A 1 464 ? -18.741 -5.782 26.493 1.00 91.62 464 ASN A O 1
ATOM 3409 N N . VAL A 1 465 ? -20.227 -6.746 27.877 1.00 92.75 465 VAL A N 1
ATOM 3410 C CA . VAL A 1 465 ? -19.515 -6.408 29.118 1.00 92.75 465 VAL A CA 1
ATOM 3411 C C . VAL A 1 465 ? -19.111 -7.687 29.848 1.00 92.75 465 VAL A C 1
ATOM 3413 O O . VAL A 1 465 ? -19.966 -8.460 30.292 1.00 92.75 465 VAL A O 1
ATOM 3416 N N . ALA A 1 466 ? -17.802 -7.927 29.949 1.00 86.50 466 ALA A N 1
ATOM 3417 C CA . ALA A 1 466 ? -17.241 -9.109 30.598 1.00 86.50 466 ALA A CA 1
ATOM 3418 C C . ALA A 1 466 ? -17.580 -9.188 32.102 1.00 86.50 466 ALA A C 1
ATOM 3420 O O . ALA A 1 466 ? -17.944 -8.208 32.752 1.00 86.50 466 ALA A O 1
ATOM 3421 N N . ALA A 1 467 ? -17.464 -10.384 32.684 1.00 90.69 467 ALA A N 1
ATOM 3422 C CA . ALA A 1 467 ? -17.692 -10.581 34.113 1.00 90.69 467 ALA A CA 1
ATOM 3423 C C . ALA A 1 467 ? -16.767 -9.683 34.955 1.00 90.69 467 ALA A C 1
ATOM 3425 O O . ALA A 1 467 ? -15.563 -9.632 34.721 1.00 90.69 467 ALA A O 1
ATOM 3426 N N . GLY A 1 468 ? -17.328 -9.002 35.957 1.00 92.56 468 GLY A N 1
ATOM 3427 C CA . GLY A 1 468 ? -16.563 -8.119 36.844 1.00 92.56 468 GLY A CA 1
ATOM 3428 C C . GLY A 1 468 ? -16.180 -6.762 36.242 1.00 92.56 468 GLY A C 1
ATOM 3429 O O . GLY A 1 468 ? -15.542 -5.974 36.936 1.00 92.56 468 GLY A O 1
ATOM 3430 N N . THR A 1 469 ? -16.582 -6.461 35.002 1.00 97.56 469 THR A N 1
ATOM 3431 C CA . THR A 1 469 ? -16.360 -5.153 34.371 1.00 97.56 469 THR A CA 1
ATOM 3432 C C . THR A 1 469 ? -17.636 -4.312 34.349 1.00 97.56 469 THR A C 1
ATOM 3434 O O . THR A 1 469 ? -18.747 -4.817 34.560 1.00 97.56 469 THR A O 1
ATOM 3437 N N . THR A 1 470 ? -17.478 -2.999 34.156 1.00 97.88 470 THR A N 1
ATOM 3438 C CA . THR A 1 470 ? -18.604 -2.051 34.120 1.00 97.88 470 THR A CA 1
ATOM 3439 C C . THR A 1 470 ? -18.469 -1.049 32.978 1.00 97.88 470 THR A C 1
ATOM 3441 O O . THR A 1 470 ? -17.389 -0.500 32.761 1.00 97.88 470 THR A O 1
ATOM 3444 N N . LEU A 1 471 ? -19.587 -0.753 32.310 1.00 98.00 471 LEU A N 1
ATOM 3445 C CA . LEU A 1 471 ? -19.741 0.404 31.426 1.00 98.00 471 LEU A CA 1
ATOM 3446 C C . LEU A 1 471 ? -20.837 1.328 31.958 1.00 98.00 471 LEU A C 1
ATOM 3448 O O . LEU A 1 471 ? -21.966 0.885 32.172 1.00 98.00 471 LEU A O 1
ATOM 3452 N N . ALA A 1 472 ? -20.535 2.612 32.135 1.00 96.50 472 ALA A N 1
ATOM 3453 C CA . ALA A 1 472 ? -21.530 3.606 32.524 1.00 96.50 472 ALA A CA 1
ATOM 3454 C C . ALA A 1 472 ? -21.794 4.623 31.407 1.00 96.50 472 ALA A C 1
ATOM 3456 O O . ALA A 1 472 ? -20.879 5.300 30.946 1.00 96.50 472 ALA A O 1
ATOM 3457 N N . PHE A 1 473 ? -23.061 4.771 31.025 1.00 94.88 473 PHE A N 1
ATOM 3458 C CA . PHE A 1 473 ? -23.570 5.885 30.232 1.00 94.88 473 PHE A CA 1
ATOM 3459 C C . PHE A 1 473 ? -24.008 6.995 31.192 1.00 94.88 473 PHE A C 1
ATOM 3461 O O . PHE A 1 473 ? -25.060 6.925 31.837 1.00 94.88 473 PHE A O 1
ATOM 3468 N N . ASN A 1 474 ? -23.169 8.019 31.307 1.00 93.69 474 ASN A N 1
ATOM 3469 C CA . ASN A 1 474 ? -23.329 9.129 32.243 1.00 93.69 474 ASN A CA 1
ATOM 3470 C C . ASN A 1 474 ? -23.991 10.360 31.612 1.00 93.69 474 ASN A C 1
ATOM 3472 O O . ASN A 1 474 ? -24.144 11.378 32.285 1.00 93.69 474 ASN A O 1
ATOM 3476 N N . ASN A 1 475 ? -24.427 10.263 30.356 1.00 91.06 475 ASN A N 1
ATOM 3477 C CA . ASN A 1 475 ? -25.105 11.326 29.620 1.00 91.06 475 ASN A CA 1
ATOM 3478 C C . ASN A 1 475 ? -26.235 10.748 28.741 1.00 91.06 475 ASN A C 1
ATOM 3480 O O . ASN A 1 475 ? -26.684 9.618 28.954 1.00 91.06 475 ASN A O 1
ATOM 3484 N N . LEU A 1 476 ? -26.729 11.541 27.791 1.00 89.44 476 LEU A N 1
ATOM 3485 C CA . LEU A 1 476 ? -27.807 11.202 26.873 1.00 89.44 476 LEU A CA 1
ATOM 3486 C C . LEU A 1 476 ? -27.455 9.981 26.007 1.00 89.44 476 LEU A C 1
ATOM 3488 O O . LEU A 1 476 ? -26.362 9.910 25.458 1.00 89.44 476 LEU A O 1
ATOM 3492 N N . LEU A 1 477 ? -28.408 9.058 25.852 1.00 89.94 477 LEU A N 1
ATOM 3493 C CA . LEU A 1 477 ? -28.362 7.977 24.866 1.00 89.94 477 LEU A CA 1
ATOM 3494 C C . LEU A 1 477 ? -29.548 8.138 23.908 1.00 89.94 477 LEU A C 1
ATOM 3496 O O . LEU A 1 477 ? -30.704 8.075 24.335 1.00 89.94 477 LEU A O 1
ATOM 3500 N N . VAL A 1 478 ? -29.267 8.320 22.622 1.00 88.06 478 VAL A N 1
ATOM 3501 C CA . VAL A 1 478 ? -30.253 8.548 21.559 1.00 88.06 478 VAL A CA 1
ATOM 3502 C C . VAL A 1 478 ? -30.308 7.315 20.662 1.00 88.06 478 VAL A C 1
ATOM 3504 O O . VAL A 1 478 ? -29.315 6.950 20.048 1.00 88.06 478 VAL A O 1
ATOM 3507 N N . GLN A 1 479 ? -31.459 6.643 20.582 1.00 85.69 479 GLN A N 1
ATOM 3508 C CA . GLN A 1 479 ? -31.567 5.380 19.838 1.00 85.69 479 GLN A CA 1
ATOM 3509 C C . GLN A 1 479 ? -31.912 5.547 18.358 1.00 85.69 479 GLN A C 1
ATOM 3511 O O . GLN A 1 479 ? -31.698 4.610 17.604 1.00 85.69 479 GLN A O 1
ATOM 3516 N N . ASN A 1 480 ? -32.498 6.674 17.942 1.00 85.38 480 ASN A N 1
ATOM 3517 C CA . ASN A 1 480 ? -32.898 6.923 16.545 1.00 85.38 480 ASN A CA 1
ATOM 3518 C C . ASN A 1 480 ? -33.713 5.782 15.881 1.00 85.38 480 ASN A C 1
ATOM 3520 O O . ASN A 1 480 ? -33.687 5.614 14.668 1.00 85.38 480 ASN A O 1
ATOM 3524 N N . GLY A 1 481 ? -34.454 4.992 16.669 1.00 85.00 481 GLY A N 1
ATOM 3525 C CA . GLY A 1 481 ? -35.214 3.829 16.187 1.00 85.00 481 GLY A CA 1
ATOM 3526 C C . GLY A 1 481 ? -34.424 2.512 16.102 1.00 85.00 481 GLY A C 1
ATOM 3527 O O . GLY A 1 481 ? -35.011 1.481 15.780 1.00 85.00 481 GLY A O 1
ATOM 3528 N N . PHE A 1 482 ? -33.132 2.511 16.432 1.00 88.81 482 PHE A N 1
ATOM 3529 C CA . PHE A 1 482 ? -32.279 1.323 16.470 1.00 88.81 482 PHE A CA 1
ATOM 3530 C C . PHE A 1 482 ? -32.320 0.588 17.817 1.00 88.81 482 PHE A C 1
ATOM 3532 O O . PHE A 1 482 ? -32.674 1.138 18.865 1.00 88.81 482 PHE A O 1
ATOM 3539 N N . THR A 1 483 ? -31.951 -0.694 17.786 1.00 87.94 483 THR A N 1
ATOM 3540 C CA . THR A 1 483 ? -31.909 -1.559 18.972 1.00 87.94 483 THR A CA 1
ATOM 3541 C C . THR A 1 483 ? -30.525 -1.544 19.612 1.00 87.94 483 THR A C 1
ATOM 3543 O O . THR A 1 483 ? -29.524 -1.760 18.932 1.00 87.94 483 THR A O 1
ATOM 3546 N N . LEU A 1 484 ? -30.482 -1.375 20.936 1.00 90.69 484 LEU A N 1
ATOM 3547 C CA . LEU A 1 484 ? -29.292 -1.607 21.752 1.00 90.69 484 LEU A CA 1
ATOM 3548 C C . LEU A 1 484 ? -29.415 -2.971 22.438 1.00 90.69 484 LEU A C 1
ATOM 3550 O O . LEU A 1 484 ? -30.286 -3.171 23.285 1.00 90.69 484 LEU A O 1
ATOM 3554 N N . THR A 1 485 ? -28.542 -3.908 22.090 1.00 88.62 485 THR A N 1
ATOM 3555 C CA . THR A 1 485 ? -28.490 -5.240 22.704 1.00 88.62 485 THR A CA 1
ATOM 3556 C C . THR A 1 485 ? -27.330 -5.310 23.681 1.00 88.62 485 THR A C 1
ATOM 3558 O O . THR A 1 485 ? -26.194 -5.049 23.310 1.00 88.62 485 THR A O 1
ATOM 3561 N N . ILE A 1 486 ? -27.593 -5.685 24.925 1.00 88.69 486 ILE A N 1
ATOM 3562 C CA . ILE A 1 486 ? -26.596 -5.774 25.987 1.00 88.69 486 ILE A CA 1
ATOM 3563 C C . ILE A 1 486 ? -26.347 -7.249 26.297 1.00 88.69 486 ILE A C 1
ATOM 3565 O O . ILE A 1 486 ? -27.273 -7.989 26.636 1.00 88.69 486 ILE A O 1
ATOM 3569 N N . LEU A 1 487 ? -25.091 -7.662 26.166 1.00 84.81 487 LEU A N 1
ATOM 3570 C CA . LEU A 1 487 ? -24.590 -9.019 26.342 1.00 84.81 487 LEU A CA 1
ATOM 3571 C C . LEU A 1 487 ? -23.508 -9.067 27.432 1.00 84.81 487 LEU A C 1
ATOM 3573 O O . LEU A 1 487 ? -22.988 -8.041 27.875 1.00 84.81 487 LEU A O 1
ATOM 3577 N N . GLY A 1 488 ? -23.143 -10.289 27.816 1.00 88.44 488 GLY A N 1
ATOM 3578 C CA . GLY A 1 488 ? -22.118 -10.561 28.819 1.00 88.44 488 GLY A CA 1
ATOM 3579 C C . GLY A 1 488 ? -22.698 -10.731 30.221 1.00 88.44 488 GLY A C 1
ATOM 3580 O O . GLY A 1 488 ? -23.900 -10.913 30.396 1.00 88.44 488 GLY A O 1
ATOM 3581 N N . SER A 1 489 ? -21.830 -10.724 31.226 1.00 85.94 489 SER A N 1
ATOM 3582 C CA . SER A 1 489 ? -22.216 -10.909 32.633 1.00 85.94 489 SER A CA 1
ATOM 3583 C C . SER A 1 489 ? -21.662 -9.817 33.550 1.00 85.94 489 SER A C 1
ATOM 3585 O O . SER A 1 489 ? -21.560 -10.004 34.762 1.00 85.94 489 SER A O 1
ATOM 3587 N N . GLY A 1 490 ? -21.229 -8.701 32.964 1.00 94.00 490 GLY A N 1
ATOM 3588 C CA . GLY A 1 490 ? -20.840 -7.498 33.685 1.00 94.00 490 GLY A CA 1
ATOM 3589 C C . GLY A 1 490 ? -22.021 -6.577 33.984 1.00 94.00 490 GLY A C 1
ATOM 3590 O O . GLY A 1 490 ? -23.192 -6.971 33.933 1.00 94.00 490 GLY A O 1
ATOM 3591 N N . THR A 1 491 ? -21.694 -5.326 34.306 1.00 95.06 491 THR A N 1
ATOM 3592 C CA . THR A 1 491 ? -22.680 -4.298 34.663 1.00 95.06 491 THR A CA 1
ATOM 3593 C C . THR A 1 491 ? -22.740 -3.197 33.608 1.00 95.06 491 THR A C 1
ATOM 3595 O O . THR A 1 491 ? -21.714 -2.632 33.236 1.00 95.06 491 THR A O 1
ATOM 3598 N N . VAL A 1 492 ? -23.947 -2.836 33.169 1.00 94.38 492 VAL A N 1
ATOM 3599 C CA . VAL A 1 492 ? -24.184 -1.602 32.405 1.00 94.38 492 VAL A CA 1
ATOM 3600 C C . VAL A 1 492 ? -25.036 -0.658 33.237 1.00 94.38 492 VAL A C 1
ATOM 3602 O O . VAL A 1 492 ? -26.094 -1.037 33.743 1.00 94.38 492 VAL A O 1
ATOM 3605 N N . ASN A 1 493 ? -24.571 0.578 33.384 1.00 93.00 493 ASN A N 1
ATOM 3606 C CA . ASN A 1 493 ? -25.264 1.608 34.140 1.00 93.00 493 ASN A CA 1
ATOM 3607 C C . ASN A 1 493 ? -25.733 2.745 33.225 1.00 93.00 493 ASN A C 1
ATOM 3609 O O . ASN A 1 493 ? -24.942 3.296 32.464 1.00 93.00 493 ASN A O 1
ATOM 3613 N N . PHE A 1 494 ? -27.005 3.116 33.333 1.00 89.94 494 PHE A N 1
ATOM 3614 C CA . PHE A 1 494 ? -27.607 4.254 32.647 1.00 89.94 494 PHE A CA 1
ATOM 3615 C C . PHE A 1 494 ? -27.931 5.348 33.666 1.00 89.94 494 PHE A C 1
ATOM 3617 O O . PHE A 1 494 ? -29.038 5.409 34.187 1.00 89.94 494 PHE A O 1
ATOM 3624 N N . ASN A 1 495 ? -26.970 6.219 33.974 1.00 85.31 495 ASN A N 1
ATOM 3625 C CA . ASN A 1 495 ? -27.140 7.191 35.060 1.00 85.31 495 ASN A CA 1
ATOM 3626 C C . ASN A 1 495 ? -28.007 8.396 34.666 1.00 85.31 495 ASN A C 1
ATOM 3628 O O . ASN A 1 495 ? -28.725 8.919 35.510 1.00 85.31 495 ASN A O 1
ATOM 3632 N N . ASN A 1 496 ? -27.950 8.829 33.400 1.00 75.44 496 ASN A N 1
ATOM 3633 C CA . ASN A 1 496 ? -28.631 10.044 32.918 1.00 75.44 496 ASN A CA 1
ATOM 3634 C C . ASN A 1 496 ? -29.293 9.872 31.537 1.00 75.44 496 ASN A C 1
ATOM 3636 O O . ASN A 1 496 ? -29.691 10.851 30.901 1.00 75.44 496 ASN A O 1
ATOM 3640 N N . ALA A 1 497 ? -29.404 8.636 31.048 1.00 61.91 497 ALA A N 1
ATOM 3641 C CA . ALA A 1 497 ? -29.863 8.363 29.694 1.00 61.91 497 ALA A CA 1
ATOM 3642 C C . ALA A 1 497 ? -31.377 8.603 29.556 1.00 61.91 497 ALA A C 1
ATOM 3644 O O . ALA A 1 497 ? -32.199 7.738 29.859 1.00 61.91 497 ALA A O 1
ATOM 3645 N N . ARG A 1 498 ? -31.765 9.782 29.060 1.00 63.19 498 ARG A N 1
ATOM 3646 C CA . ARG A 1 498 ? -33.121 10.017 28.552 1.00 63.19 498 ARG A CA 1
ATOM 3647 C C . ARG A 1 498 ? -33.210 9.503 27.114 1.00 63.19 498 ARG A C 1
ATOM 3649 O O . ARG A 1 498 ? -32.737 10.164 26.203 1.00 63.19 498 ARG A O 1
ATOM 3656 N N . VAL A 1 499 ? -33.846 8.357 26.900 1.00 62.09 499 VAL A N 1
ATOM 3657 C CA . VAL A 1 499 ? -34.091 7.828 25.548 1.00 62.09 499 VAL A CA 1
ATOM 3658 C C . VAL A 1 499 ? -35.060 8.747 24.798 1.00 62.09 499 VAL A C 1
ATOM 3660 O O . VAL A 1 499 ? -36.219 8.890 25.192 1.00 62.09 499 VAL A O 1
ATOM 3663 N N . LEU A 1 500 ? -34.597 9.377 23.718 1.00 56.81 500 LEU A N 1
ATOM 3664 C CA . LEU A 1 500 ? -35.424 10.161 22.799 1.00 56.81 500 LEU A CA 1
ATOM 3665 C C . LEU A 1 500 ? -35.273 9.614 21.378 1.00 56.81 500 LEU A C 1
ATOM 3667 O O . LEU A 1 500 ? -34.172 9.559 20.847 1.00 56.81 500 LEU A O 1
ATOM 3671 N N . GLY A 1 501 ? -36.384 9.213 20.764 1.00 50.31 501 GLY A N 1
ATOM 3672 C CA . GLY A 1 501 ? -36.443 8.821 19.357 1.00 50.31 501 GLY A CA 1
ATOM 3673 C C . GLY A 1 501 ? -37.834 8.310 18.990 1.00 50.31 501 GLY A C 1
ATOM 3674 O O . GLY A 1 501 ? -38.366 7.431 19.662 1.00 50.31 501 GLY A O 1
ATOM 3675 N N . GLY A 1 502 ? -38.456 8.909 17.972 1.00 49.50 502 GLY A N 1
ATOM 3676 C CA . GLY A 1 502 ? -39.726 8.448 17.408 1.00 49.50 502 GLY A CA 1
ATOM 3677 C C . GLY A 1 502 ? -39.584 7.058 16.775 1.00 49.50 502 GLY A C 1
ATOM 3678 O O . GLY A 1 502 ? -38.578 6.780 16.135 1.00 49.50 502 GLY A O 1
ATOM 3679 N N . ASN A 1 503 ? -40.614 6.219 16.953 1.00 53.09 503 ASN A N 1
ATOM 3680 C CA . ASN A 1 503 ? -40.626 4.749 16.817 1.00 53.09 503 ASN A CA 1
ATOM 3681 C C . ASN A 1 503 ? -39.705 4.007 17.814 1.00 53.09 503 ASN A C 1
ATOM 3683 O O . ASN A 1 503 ? -38.577 4.430 18.046 1.00 53.09 503 ASN A O 1
ATOM 3687 N N . PRO A 1 504 ? -40.181 2.919 18.457 1.00 61.41 504 PRO A N 1
ATOM 3688 C CA . PRO A 1 504 ? -39.556 2.401 19.669 1.00 61.41 504 PRO A CA 1
ATOM 3689 C C . PRO A 1 504 ? -38.284 1.612 19.336 1.00 61.41 504 PRO A C 1
ATOM 3691 O O . PRO A 1 504 ? -38.336 0.401 19.128 1.00 61.41 504 PRO A O 1
ATOM 3694 N N . GLY A 1 505 ? -37.133 2.285 19.318 1.00 62.91 505 GLY A N 1
ATOM 3695 C CA . GLY A 1 505 ? -35.865 1.603 19.572 1.00 62.91 505 GLY A CA 1
ATOM 3696 C C . GLY A 1 505 ? -35.966 0.844 20.902 1.00 62.91 505 GLY A C 1
ATOM 3697 O O . GLY A 1 505 ? -36.603 1.318 21.842 1.00 62.91 505 GLY A O 1
ATOM 3698 N N . SER A 1 506 ? -35.398 -0.360 20.977 1.00 77.94 506 SER A N 1
ATOM 3699 C CA . SER A 1 506 ? -35.486 -1.220 22.167 1.00 77.94 506 SER A CA 1
ATOM 3700 C C . SER A 1 506 ? -34.125 -1.351 22.829 1.00 77.94 506 SER A C 1
ATOM 3702 O O . SER A 1 506 ? -33.105 -1.431 22.146 1.00 77.94 506 SER A O 1
ATOM 3704 N N . ILE A 1 507 ? -34.105 -1.416 24.159 1.00 83.56 507 ILE A N 1
ATOM 3705 C CA . ILE A 1 507 ? -32.934 -1.879 24.909 1.00 83.56 507 ILE A CA 1
ATOM 3706 C C . ILE A 1 507 ? -33.230 -3.305 25.359 1.00 83.56 507 ILE A C 1
ATOM 3708 O O . ILE A 1 507 ? -34.196 -3.555 26.081 1.00 83.56 507 ILE A O 1
ATOM 3712 N N . ILE A 1 508 ? -32.427 -4.251 24.886 1.00 84.00 508 ILE A N 1
ATOM 3713 C CA . ILE A 1 508 ? -32.582 -5.679 25.162 1.00 84.00 508 ILE A CA 1
ATOM 3714 C C . ILE A 1 508 ? -31.379 -6.119 25.981 1.00 84.00 508 ILE A C 1
ATOM 3716 O O . ILE A 1 508 ? -30.251 -5.911 25.554 1.00 84.00 508 ILE A O 1
ATOM 3720 N N . ALA A 1 509 ? -31.600 -6.743 27.135 1.00 84.00 509 ALA A N 1
ATOM 3721 C CA . ALA A 1 509 ? -30.527 -7.336 27.928 1.00 84.00 509 ALA A CA 1
ATOM 3722 C C . ALA A 1 509 ? -30.624 -8.860 27.919 1.00 84.00 509 ALA A C 1
ATOM 3724 O O . ALA A 1 509 ? -31.696 -9.427 28.155 1.00 84.00 509 ALA A O 1
ATOM 3725 N N . ALA A 1 510 ? -29.495 -9.513 27.654 1.00 80.62 510 ALA A N 1
ATOM 3726 C CA . ALA A 1 510 ? -29.368 -10.955 27.770 1.00 80.62 510 ALA A CA 1
ATOM 3727 C C . ALA A 1 510 ? -29.376 -11.406 29.245 1.00 80.62 510 ALA A C 1
ATOM 3729 O O . ALA A 1 510 ? -29.021 -10.628 30.140 1.00 80.62 510 ALA A O 1
ATOM 3730 N N . PRO A 1 511 ? -29.746 -12.671 29.520 1.00 74.44 511 PRO A N 1
ATOM 3731 C CA . PRO A 1 511 ? -29.621 -13.247 30.853 1.00 74.44 511 PRO A CA 1
ATOM 3732 C C . PRO A 1 511 ? -28.188 -13.123 31.390 1.00 74.44 511 PRO A C 1
ATOM 3734 O O . PRO A 1 511 ? -27.231 -13.417 30.677 1.00 74.44 511 PRO A O 1
ATOM 3737 N N . GLY A 1 512 ? -28.047 -12.721 32.655 1.00 73.44 512 GLY A N 1
ATOM 3738 C CA . GLY A 1 512 ? -26.751 -12.603 33.335 1.00 73.44 512 GLY A CA 1
ATOM 3739 C C . GLY A 1 512 ? -26.138 -11.198 33.351 1.00 73.44 512 GLY A C 1
ATOM 3740 O O . GLY A 1 512 ? -25.246 -10.960 34.161 1.00 73.44 512 GLY A O 1
ATOM 3741 N N . VAL A 1 513 ? -26.639 -10.255 32.546 1.00 80.56 513 VAL A N 1
ATOM 3742 C CA . VAL A 1 513 ? -26.248 -8.837 32.625 1.00 80.56 513 VAL A CA 1
ATOM 3743 C C . VAL A 1 513 ? -26.907 -8.169 33.834 1.00 80.56 513 VAL A C 1
ATOM 3745 O O . VAL A 1 513 ? -28.105 -8.340 34.069 1.00 80.56 513 VAL A O 1
ATOM 3748 N N . THR A 1 514 ? -26.158 -7.333 34.558 1.00 83.31 514 THR A N 1
ATOM 3749 C CA . THR A 1 514 ? -26.736 -6.425 35.561 1.00 83.31 514 THR A CA 1
ATOM 3750 C C . THR A 1 514 ? -26.982 -5.047 34.946 1.00 83.31 514 THR A C 1
ATOM 3752 O O . THR A 1 514 ? -26.040 -4.379 34.526 1.00 83.31 514 THR A O 1
ATOM 3755 N N . LEU A 1 515 ? -28.244 -4.606 34.910 1.00 81.69 515 LEU A N 1
ATOM 3756 C CA . LEU A 1 515 ? -28.616 -3.252 34.487 1.00 81.69 515 LEU A CA 1
ATOM 3757 C C . LEU A 1 515 ? -28.961 -2.369 35.685 1.00 81.69 515 LEU A C 1
ATOM 3759 O O . LEU A 1 515 ? -29.839 -2.710 36.479 1.00 81.69 515 LEU A O 1
ATOM 3763 N N . LEU A 1 516 ? -28.318 -1.206 35.773 1.00 79.75 516 LEU A N 1
ATOM 3764 C CA . LEU A 1 516 ? -28.594 -0.172 36.774 1.00 79.75 516 LEU A CA 1
ATOM 3765 C C . LEU A 1 516 ? -29.056 1.124 36.089 1.00 79.75 516 LEU A C 1
ATOM 3767 O O . LEU A 1 516 ? -28.748 1.362 34.923 1.00 79.75 516 LEU A O 1
ATOM 3771 N N . GLY A 1 517 ? -29.841 1.947 36.793 1.00 71.06 517 GLY A N 1
ATOM 3772 C CA . GLY A 1 517 ? -30.285 3.255 36.283 1.00 71.06 517 GLY A CA 1
ATOM 3773 C C . GLY A 1 517 ? -31.354 3.216 35.175 1.00 71.06 517 GLY A C 1
ATOM 3774 O O . GLY A 1 517 ? -31.772 4.250 34.674 1.00 71.06 517 GLY A O 1
ATOM 3775 N N . ALA A 1 518 ? -31.895 2.039 34.843 1.00 61.69 518 ALA A N 1
ATOM 3776 C CA . ALA A 1 518 ? -32.886 1.842 33.776 1.00 61.69 518 ALA A CA 1
ATOM 3777 C C . ALA A 1 518 ? -34.288 2.459 34.027 1.00 61.69 518 ALA A C 1
ATOM 3779 O O . ALA A 1 518 ? -35.213 2.249 33.237 1.00 61.69 518 ALA A O 1
ATOM 3780 N N . ALA A 1 519 ? -34.485 3.190 35.129 1.00 51.38 519 ALA A N 1
ATOM 3781 C CA . ALA A 1 519 ? -35.763 3.797 35.491 1.00 51.38 519 ALA A CA 1
ATOM 3782 C C . ALA A 1 519 ? -36.102 4.948 34.524 1.00 51.38 519 ALA A C 1
ATOM 3784 O O . ALA A 1 519 ? -35.718 6.092 34.737 1.00 51.38 519 ALA A O 1
ATOM 3785 N N . GLY A 1 520 ? -36.810 4.629 33.439 1.00 53.03 520 GLY A N 1
ATOM 3786 C CA . GLY A 1 520 ? -37.137 5.570 32.361 1.00 53.03 520 GLY A CA 1
ATOM 3787 C C . GLY A 1 520 ? -36.945 5.005 30.951 1.00 53.03 520 GLY A C 1
ATOM 3788 O O . GLY A 1 520 ? -37.359 5.644 29.987 1.00 53.03 520 GLY A O 1
ATOM 3789 N N . LEU A 1 521 ? -36.370 3.803 30.820 1.00 57.75 521 LEU A N 1
ATOM 3790 C CA . LEU A 1 521 ? -36.214 3.114 29.539 1.00 57.75 521 LEU A CA 1
ATOM 3791 C C . LEU A 1 521 ? -37.558 2.478 29.144 1.00 57.75 521 LEU A C 1
ATOM 3793 O O . LEU A 1 521 ? -37.998 1.485 29.728 1.00 57.75 521 LEU A O 1
ATOM 3797 N N . GLY A 1 522 ? -38.258 3.085 28.185 1.00 50.59 522 GLY A N 1
ATOM 3798 C CA . GLY A 1 522 ? -39.474 2.513 27.611 1.00 50.59 522 GLY A CA 1
ATOM 3799 C C . GLY A 1 522 ? -39.151 1.194 26.905 1.00 50.59 522 GLY A C 1
ATOM 3800 O O . GLY A 1 522 ? -38.335 1.181 25.995 1.00 50.59 522 GLY A O 1
ATOM 3801 N N . ALA A 1 523 ? -39.799 0.104 27.328 1.00 52.31 523 ALA A N 1
ATOM 3802 C CA . ALA A 1 523 ? -39.649 -1.259 26.801 1.00 52.31 523 ALA A CA 1
ATOM 3803 C C . ALA A 1 523 ? -38.291 -1.947 27.073 1.00 52.31 523 ALA A C 1
ATOM 3805 O O . ALA A 1 523 ? -37.536 -2.270 26.160 1.00 52.31 523 ALA A O 1
ATOM 3806 N N . LEU A 1 524 ? -38.027 -2.282 28.341 1.00 53.47 524 LEU A N 1
ATOM 3807 C CA . LEU A 1 524 ? -37.070 -3.340 28.674 1.00 53.47 524 LEU A CA 1
ATOM 3808 C C . LEU A 1 524 ? -37.714 -4.711 28.395 1.00 53.47 524 LEU A C 1
ATOM 3810 O O . LEU A 1 524 ? -38.566 -5.166 29.160 1.00 53.47 524 LEU A O 1
ATOM 3814 N N . VAL A 1 525 ? -37.318 -5.379 27.309 1.00 54.38 525 VAL A N 1
ATOM 3815 C CA . VAL A 1 525 ? -37.750 -6.758 27.017 1.00 54.38 525 VAL A CA 1
ATOM 3816 C C . VAL A 1 525 ? -36.728 -7.722 27.616 1.00 54.38 525 VAL A C 1
ATOM 3818 O O . VAL A 1 525 ? -35.748 -8.099 26.978 1.00 54.38 525 VAL A O 1
ATOM 3821 N N . GLY A 1 526 ? -36.931 -8.099 28.878 1.00 48.28 526 GLY A N 1
ATOM 3822 C CA . GLY A 1 526 ? -36.147 -9.157 29.509 1.00 48.28 526 GLY A CA 1
ATOM 3823 C C . GLY A 1 526 ? -36.565 -10.521 28.962 1.00 48.28 526 GLY A C 1
ATOM 3824 O O . GLY A 1 526 ? -37.721 -10.916 29.105 1.00 48.28 526 GLY A O 1
ATOM 3825 N N . THR A 1 527 ? -35.632 -11.275 28.382 1.00 41.97 527 THR A N 1
ATOM 3826 C CA . THR A 1 527 ? -35.834 -12.696 28.049 1.00 41.97 527 THR A CA 1
ATOM 3827 C C . THR A 1 527 ? -35.669 -13.554 29.307 1.00 41.97 527 THR A C 1
ATOM 3829 O O . THR A 1 527 ? -34.836 -14.452 29.385 1.00 41.97 527 THR A O 1
ATOM 3832 N N . ALA A 1 528 ? -36.447 -13.258 30.348 1.00 39.00 528 ALA A N 1
ATOM 3833 C CA . ALA A 1 528 ? -36.511 -14.130 31.508 1.00 39.00 528 ALA A CA 1
ATOM 3834 C C . ALA A 1 528 ? -37.252 -15.408 31.095 1.00 39.00 528 ALA A C 1
ATOM 3836 O O . ALA A 1 528 ? -38.456 -15.380 30.838 1.00 39.00 528 ALA A O 1
ATOM 3837 N N . VAL A 1 529 ? -36.536 -16.531 31.023 1.00 37.75 529 VAL A N 1
ATOM 3838 C CA . VAL A 1 529 ? -37.166 -17.854 31.047 1.00 37.75 529 VAL A CA 1
ATOM 3839 C C . VAL A 1 529 ? -37.908 -17.937 32.384 1.00 37.75 529 VAL A C 1
ATOM 3841 O O . VAL A 1 529 ? -37.255 -17.830 33.425 1.00 37.75 529 VAL A O 1
ATOM 3844 N N . PRO A 1 530 ? -39.247 -18.058 32.412 1.00 35.38 530 PRO A N 1
ATOM 3845 C CA . PRO A 1 530 ? -39.944 -18.179 33.678 1.00 35.38 530 PRO A CA 1
ATOM 3846 C C . PRO A 1 530 ? -39.518 -19.503 34.306 1.00 35.38 530 PRO A C 1
ATOM 3848 O O . PRO A 1 530 ? -39.685 -20.563 33.698 1.00 35.38 530 PRO A O 1
ATOM 3851 N N . GLU A 1 531 ? -38.959 -19.455 35.517 1.00 40.97 531 GLU A N 1
ATOM 3852 C CA . GLU A 1 531 ? -38.757 -20.682 36.276 1.00 40.97 531 GLU A CA 1
ATOM 3853 C C . GLU A 1 531 ? -40.102 -21.421 36.409 1.00 40.97 531 GLU A C 1
ATOM 3855 O O . GLU A 1 531 ? -41.141 -20.769 36.600 1.00 40.97 531 GLU A O 1
ATOM 3860 N N . PRO A 1 532 ? -40.121 -22.768 36.347 1.00 47.66 532 PRO A N 1
ATOM 3861 C CA . PRO A 1 532 ? -41.354 -23.562 36.325 1.00 47.66 532 PRO A CA 1
ATOM 3862 C C . PRO A 1 532 ? -42.335 -23.274 37.479 1.00 47.66 532 PRO A C 1
ATOM 3864 O O . PRO A 1 532 ? -43.521 -23.584 37.373 1.00 47.66 532 PRO A O 1
ATOM 3867 N N . GLY A 1 533 ? -41.875 -22.656 38.573 1.00 47.62 533 GLY A N 1
ATOM 3868 C CA . GLY A 1 533 ? -42.703 -22.275 39.719 1.00 47.62 533 GLY A CA 1
ATOM 3869 C C . GLY A 1 533 ? -43.588 -21.034 39.519 1.00 47.62 533 GLY A C 1
ATOM 3870 O O . GLY A 1 533 ? -44.618 -20.919 40.183 1.00 47.62 533 GLY A O 1
ATOM 3871 N N . ALA A 1 534 ? -43.255 -20.118 38.601 1.00 50.00 534 ALA A N 1
ATOM 3872 C CA . ALA A 1 534 ? -43.995 -18.857 38.445 1.00 50.00 534 ALA A CA 1
ATOM 3873 C C . ALA A 1 534 ? -45.349 -19.033 37.725 1.00 50.00 534 ALA A C 1
ATOM 3875 O O . ALA A 1 534 ? -46.320 -18.335 38.029 1.00 50.00 534 ALA A O 1
ATOM 3876 N N . ALA A 1 535 ? -45.457 -20.019 36.827 1.00 45.28 535 ALA A N 1
ATOM 3877 C CA . ALA A 1 535 ? -46.702 -20.333 36.120 1.00 45.28 535 ALA A CA 1
ATOM 3878 C C . ALA A 1 535 ? -47.784 -20.924 37.049 1.00 45.28 535 ALA A C 1
ATOM 3880 O O . ALA A 1 535 ? -48.977 -20.682 36.854 1.00 45.28 535 ALA A O 1
ATOM 3881 N N . ALA A 1 536 ? -47.378 -21.644 38.102 1.00 45.69 536 ALA A N 1
ATOM 3882 C CA . ALA A 1 536 ? -48.302 -22.228 39.074 1.00 45.69 536 ALA A CA 1
ATOM 3883 C C . ALA A 1 536 ? -48.980 -21.163 39.958 1.00 45.69 536 ALA A C 1
ATOM 3885 O O . ALA A 1 536 ? -50.153 -21.305 40.311 1.00 45.69 536 ALA A O 1
ATOM 3886 N N . LEU A 1 537 ? -48.281 -20.064 40.267 1.00 45.78 537 LEU A N 1
ATOM 3887 C CA . LEU A 1 537 ? -48.822 -18.985 41.098 1.00 45.78 537 LEU A CA 1
ATOM 3888 C C . LEU A 1 537 ? -49.821 -18.099 40.331 1.00 45.78 537 LEU A C 1
ATOM 3890 O O . LEU A 1 537 ? -50.826 -17.671 40.903 1.00 45.78 537 LEU A O 1
ATOM 3894 N N . LEU A 1 538 ? -49.606 -17.888 39.025 1.00 42.84 538 LEU A N 1
ATOM 3895 C CA . LEU A 1 538 ? -50.563 -17.170 38.172 1.00 42.84 538 LEU A CA 1
ATOM 3896 C C . LEU A 1 538 ? -51.858 -17.967 37.948 1.00 42.84 538 LEU A C 1
ATOM 3898 O O . LEU A 1 538 ? -52.942 -17.383 37.986 1.00 42.84 538 LEU A O 1
ATOM 3902 N N . LEU A 1 539 ? -51.782 -19.297 37.796 1.00 44.12 539 LEU A N 1
ATOM 3903 C CA . LEU A 1 539 ? -52.986 -20.132 37.691 1.00 44.12 539 LEU A CA 1
ATOM 3904 C C . LEU A 1 539 ? -53.783 -20.178 39.007 1.00 44.12 539 LEU A C 1
ATOM 3906 O O . LEU A 1 539 ? -55.014 -20.132 38.976 1.00 44.12 539 LEU A O 1
ATOM 3910 N N . ALA A 1 540 ? -53.108 -20.207 40.161 1.00 50.62 540 ALA A N 1
ATOM 3911 C CA . ALA A 1 540 ? -53.768 -20.163 41.468 1.00 50.62 540 ALA A CA 1
ATOM 3912 C C . ALA A 1 540 ? -54.462 -18.809 41.730 1.00 50.62 540 ALA A C 1
ATOM 3914 O O . ALA A 1 540 ? -55.582 -18.775 42.249 1.00 50.62 540 ALA A O 1
ATOM 3915 N N . GLY A 1 541 ? -53.846 -17.699 41.303 1.00 49.78 541 GLY A N 1
ATOM 3916 C CA . GLY A 1 541 ? -54.437 -16.358 41.380 1.00 49.78 541 GLY A CA 1
ATOM 3917 C C . GLY A 1 541 ? -55.673 -16.185 40.488 1.00 49.78 541 GLY A C 1
ATOM 3918 O O . GLY A 1 541 ? -56.683 -15.626 40.925 1.00 49.78 541 GLY A O 1
ATOM 3919 N N . CYS A 1 542 ? -55.647 -16.729 39.266 1.00 47.25 542 CYS A N 1
ATOM 3920 C CA . CYS A 1 542 ? -56.797 -16.694 38.357 1.00 47.25 542 CYS A CA 1
ATOM 3921 C C . CYS A 1 542 ? -57.972 -17.565 38.840 1.00 47.25 542 CYS A C 1
ATOM 3923 O O . CYS A 1 542 ? -59.129 -17.182 38.650 1.00 47.25 542 CYS A O 1
ATOM 3925 N N . LEU A 1 543 ? -57.716 -18.689 39.521 1.00 42.75 543 LEU A N 1
ATOM 3926 C CA . LEU A 1 543 ? -58.780 -19.555 40.045 1.00 42.75 543 LEU A CA 1
ATOM 3927 C C . LEU A 1 543 ? -59.468 -18.959 41.292 1.00 42.75 543 LEU A C 1
ATOM 3929 O O . LEU A 1 543 ? -60.691 -19.047 41.425 1.00 42.75 543 LEU A O 1
ATOM 3933 N N . ALA A 1 544 ? -58.719 -18.272 42.163 1.00 48.44 544 ALA A N 1
ATOM 3934 C CA . ALA A 1 544 ? -59.277 -17.575 43.327 1.00 48.44 544 ALA A CA 1
ATOM 3935 C C . ALA A 1 544 ? -60.156 -16.366 42.935 1.00 48.44 544 ALA A C 1
ATOM 3937 O O . ALA A 1 544 ? -61.192 -16.116 43.558 1.00 48.44 544 ALA A O 1
ATOM 3938 N N . GLY A 1 545 ? -59.803 -15.657 41.854 1.00 44.62 545 GLY A N 1
ATOM 3939 C CA . GLY A 1 545 ? -60.586 -14.533 41.324 1.00 44.62 545 GLY A CA 1
ATOM 3940 C C . GLY A 1 545 ? -61.931 -14.932 40.697 1.00 44.62 545 GLY A C 1
ATOM 3941 O O . GLY A 1 545 ? -62.899 -14.172 40.776 1.00 44.62 545 GLY A O 1
ATOM 3942 N N . ILE A 1 546 ? -62.030 -16.139 40.126 1.00 49.66 546 ILE A N 1
ATOM 3943 C CA . ILE A 1 546 ? -63.272 -16.658 39.524 1.00 49.66 546 ILE A CA 1
ATOM 3944 C C . ILE A 1 546 ? -64.262 -17.139 40.601 1.00 49.66 546 ILE A C 1
ATOM 3946 O O . ILE A 1 546 ? -65.472 -16.959 40.444 1.00 49.66 546 ILE A O 1
ATOM 3950 N N . ILE A 1 547 ? -63.779 -17.664 41.733 1.00 48.41 547 ILE A N 1
ATOM 3951 C CA . ILE A 1 547 ? -64.640 -18.110 42.844 1.00 48.41 547 ILE A CA 1
ATOM 3952 C C . ILE A 1 547 ? -65.210 -16.912 43.632 1.00 48.41 547 ILE A C 1
ATOM 3954 O O . ILE A 1 547 ? -66.361 -16.953 44.071 1.00 48.41 547 ILE A O 1
ATOM 3958 N N . ALA A 1 548 ? -64.476 -15.798 43.738 1.00 46.66 548 ALA A N 1
ATOM 3959 C CA . ALA A 1 548 ? -64.928 -14.608 44.468 1.00 46.66 548 ALA A CA 1
ATOM 3960 C C . ALA A 1 548 ? -66.019 -13.782 43.745 1.00 46.66 548 ALA A C 1
ATOM 3962 O O . ALA A 1 548 ? -66.748 -13.031 44.394 1.00 46.66 548 ALA A O 1
ATOM 3963 N N . ARG A 1 549 ? -66.193 -13.926 42.420 1.00 45.44 549 ARG A N 1
ATOM 3964 C CA . ARG A 1 549 ? -67.181 -13.153 41.631 1.00 45.44 549 ARG A CA 1
ATOM 3965 C C . ARG A 1 549 ? -68.580 -13.777 41.515 1.00 45.44 549 ARG A C 1
ATOM 3967 O O . ARG A 1 549 ? -69.442 -13.170 40.886 1.00 45.44 549 ARG A O 1
ATOM 3974 N N . ARG A 1 550 ? -68.858 -14.936 42.132 1.00 49.06 550 ARG A N 1
ATOM 3975 C CA . ARG A 1 550 ? -70.182 -15.605 42.069 1.00 49.06 550 ARG A CA 1
ATOM 3976 C C . ARG A 1 550 ? -71.055 -15.525 43.332 1.00 49.06 550 ARG A C 1
ATOM 3978 O O . ARG A 1 550 ? -72.054 -16.229 43.417 1.00 49.06 550 ARG A O 1
ATOM 3985 N N . ARG A 1 551 ? -70.762 -14.639 44.291 1.00 52.91 551 ARG A N 1
ATOM 3986 C CA . ARG A 1 551 ? -71.683 -14.334 45.407 1.00 52.91 551 ARG A CA 1
ATOM 3987 C C . ARG A 1 551 ? -71.973 -12.840 45.511 1.00 52.91 551 ARG A C 1
ATOM 3989 O O . ARG A 1 551 ? -71.395 -12.148 46.339 1.00 52.91 551 ARG A O 1
ATOM 3996 N N . ARG A 1 552 ? -72.894 -12.368 44.673 1.00 48.56 552 ARG A N 1
ATOM 3997 C CA . ARG A 1 552 ? -73.871 -11.310 44.977 1.00 48.56 552 ARG A CA 1
ATOM 3998 C C . ARG A 1 552 ? -74.822 -11.200 43.790 1.00 48.56 552 ARG A C 1
ATOM 4000 O O . ARG A 1 552 ? -74.384 -10.781 42.725 1.00 48.56 552 ARG A O 1
ATOM 4007 N N . VAL A 1 553 ? -76.081 -11.580 44.022 1.00 45.31 553 VAL A N 1
ATOM 4008 C CA . VAL A 1 553 ? -77.344 -10.985 43.535 1.00 45.31 553 VAL A CA 1
ATOM 4009 C C . VAL A 1 553 ? -78.410 -12.100 43.446 1.00 45.31 553 VAL A C 1
ATOM 4011 O O . VAL A 1 553 ? -78.290 -13.000 42.617 1.00 45.31 553 VAL A O 1
ATOM 4014 N N . TRP A 1 554 ? -79.408 -11.953 44.335 1.00 44.41 554 TRP A N 1
ATOM 4015 C CA . TRP A 1 554 ? -80.589 -12.769 44.696 1.00 44.41 554 TRP A CA 1
ATOM 4016 C C . TRP A 1 554 ? -80.360 -14.009 45.560 1.00 44.41 554 TRP A C 1
ATOM 4018 O O . TRP A 1 554 ? -79.944 -15.066 45.039 1.00 44.41 554 TRP A O 1
#

Radius of gyration: 32.17 Å; chains: 1; bounding box: 113×66×81 Å

InterPro domains:
  IPR011042 Six-bladed beta-propeller, TolB-like [G3DSA:2.120.10.30] (31-264)
  IPR013424 PEP-CTERM protein-sorting domain [TIGR02595] (529-552)

Foldseek 3Di:
DDDDVVVVVVVVVVPDPPPPVVPPPDCPVVVVVVVPPPPPFADWWKKWWFLAQQQFIWIWIQGSVRFTDTLGTLEHCVLVANRHRWFAWDADPVQQKIWTWHQDPPDWIWIWIAHVRSRTDGTLETHPPFGFLYWDQFPVRWIKTWGQDQPDVPRFGFIWTADSVRSDIDTQETADDCVVCVQDQAGQHRWAAWEDDDQKIWTQRFDPPPPQFTDIWIAGSVRRHTDCRPLPDRNVDNQFDLFGTARRWHEWYQDPVQRWIWIAGDDPFRFIKIAHCVVVPDSRTPPDPDPDTGPRIDTQAGPSPVAQWHYWDQGSNWIKTFHFVFLFIWICPGRNDIDTSDGPRNGTHHMDIDGDPDSADDAWEAADQAEDELQAQVRTDSGRAADLRYHYEDEARHPAAYEHEYAAEGEHLEYEYYYQHEYEYYYNYEYEHHHPDDEREYEYDHHEYEDQHEYEYPEAYEYEYEPPYEYEDNEEYEDQQHEYEYHYQEEYEDQYYQYDYPHDHEYEYEPNYHYYNCVRRPDHDYPDPPDPVVVVVVVVVVVVVVVVPPPDDD

Secondary structure (DSSP, 8-state):
----HHHHHHHHHHHS-TTSGGG---HHHHHHHHHH-----PPPEEEEEEETTTTEEEEEEE-TT--EEEEEEEEEGGGTT---SEEEEEEETTTTEEEEEE--SSS--EEEEEETTS-EEEEEEE-SS-----EEE-TTS-EEEEE---TTTTSPPEEEEE-TTT--EEEEEEPPPTTT-SS-S----SEEEEEEETTEEEEEE---SSS--BEEEEEETTT--BS-TTSS--TT-TT--TT--BSSEEEEEEETTTTEEEEEE-SSS--EEEEESTTGGG-PPPSS-SSPPPTTEEEEE-SS---SEEEEEEETTEEEEEETTTTEEEEEEETTEEEEEE---SSEEEEEEEE---S-S--EEB--SS-EETT-GGGBTTS---EEEEEEEE-TT-SS-EEEE-SSEEEEEEEEE--SSPEEEESSSEEEE--SSS-EEEEE-SSEEEE-S-EEESS-EEEEE-TT-EEEE-S-EE-TT--EEEEESSEEEESS-----SS---EEE-TTPEEES-TT-S-B----PPPTTHHHHHHHHHHHHHHHTT----

pLDDT: mean 77.07, std 20.33, range [28.19, 98.69]

Sequence (554 aa):
MSSNPCAVLRMLHRAVGTSYWDQLRSAALAAAVVTYCVPFTHAQTTVLVADSLNSRVVSYNVNASNNWSVNGIFAQASDGSGLNSPGPIVYDSATSTVYIGEVNQGGAARILKYSAAGVFQGVLTTFGGEIPDSLAIAPDGNLFASNPFGTNGFEKDNIYKVNISTGGFSEFIAEPDPLFFPNPTYRLINPRGLAVAGNTLYVANRDSMGTSTGSILRFDATTGAYLDAGIGADPLTINDDVFGNFDNPMALHFNASTNTLTAGVFGGGQDLFEIDLAGSAAFAPPVSPTNTPAEGVTKIYNPSDTGSILSIDVIGGQTYWSSFNTGSVYRLDAVDTKTTVASGLGNAQGIEAIPFQGIGSAEQEWQVDDFGNWDVGANWLFGSPDSDVARALLGGVIQAPATVYMDAANTVKSLRFDNANKYAVAGAGSLTLEADTGSALITVTSGSHELQLPVELGSNTTVNVAAGTTLAFNNLLVQNGFTLTILGSGTVNFNNARVLGGNPGSIIAAPGVTLLGAAGLGALVGTAVPEPGAAALLLAGCLAGIIARRRRVW